Protein AF-A0A2I1GTI7-F1 (afdb_monomer_lite)

Organism: NCBI:txid588596

Secondary structure (DSSP, 8-state):
-PPPEEEEETTT--EEEEGGG--STTPBEEEEPPPPTT-TTGGGG-EEEETTEEEETTT-PEEEEGGG--STTEEEEEEPPPSSP-GGG-EEEETTTTEEEETTEEEEEEEEGGG--STTPBEEEEE--S-GGG-EEEEEP---S-HHHHHHHHHHHHHHHTTHHHHHHHHHHTTS-SSS--EEEEES-TTS-EEEEE-HHHHHHH-HHHHHHHHH--EETTS-HHHHHHHHHHHHH-----TTS-HHHHHHHHHHHHHTT-HHHHHHHHHHHHHH-HHHHHHTHHHHHHHHTTSTT-HHHHHHHHHHHHH-THHHHTSTTGGGS-HHHHHHHHH-TT--S-HHHHHHHHHHHHHHT-TTS-SSGGG--HHHHHHHHHHHHHHHTT--GGGS-HHHIIIIIGGGTTTS-HHHHHHHHHHHH-TT---TT-PPPSS-TTTTTTS---SS--HHHHHHHHHHHTT--TTS---SEEEEEEEEEHHHH-S-HHHHHHHHTT--SEEEEEEETTSS-EEEEEE-SPP--SS-EEP-SS-EEEEEE-TTSS-EEEEEEBSSGGGSEE--TT-SSEETTTTEEEEEE-TTT--EEEEE--SSBSS-SSSS-EEE-EEEEEEEEEEEE-

Foldseek 3Di:
DFWKWFWAQQLQRWGWFQPPLDLDAFGFIWTAHQDDLPPPSNQRRIWTDDPFFIAGRSNRFTWFFPVLPQAAFTTIGTHHQDDPPRQRGGWDQDPVLQWIARPNDRQWTWFQPPSDNDTRRGTGIHGDDSDSRRHIDIGTRDDDDDVVVVVVVVVVVCVVCVCLQVQLVVLLVVQPDPPDFPDWAWEEDPPQIDIGTHHLVLLCVQFVLSVVCRVPDRYHHLAGPVLVVQVRSCSRRVDHDCPPPDVVSLLSNLLVCVSRPNLVSNVVSLVCCVVPVVVVCLLAVQVLCCSQVVDVSNVSSPVVSVCCLQPPLLSLLVHPPSLPHDPVSLQSSLQHLLHPDFLLVNLVSLLSSLCSVPVVADPDLVPDDLVSLVSSLVSCVSVVVSRQLLRDALVSCVPRVVSSLSSDDVVVSVVSVCSNVDPPDPDPSRDQTSPHPVNQCVQDVDPQDTPLVVLVVQCLLVVHDPPDDDPWDKRWAWFDKCVVQNLFLQSQCVGQAQAAQKKKWFAFPPFNKIKIKTGRDGAAQPQAADFDQSIWIKMFHPPDVPTDIDIWGFPQRRQQFGRHSQFHGDGGPFQWTGQGADPVVRDTWIFHDDDRIHDRRDPDGTTGDTPMMIMIHMDIDD

Radius of gyration: 33.92 Å; chains: 1; bounding box: 65×84×85 Å

Sequence (622 aa):
MVNYYWIIAEHSGKVVEVEGGSFHHSAKIIQYNKKSEDDPGVGTQLWYFDGKFIVNKRSGLVLDVYEGQIQNGARIIQFPTHAVPAVNQEWDYDYENSTINLRSDRSFVLEVKDASKDDFAPIILQKKNDGQNQRFTLQKWNVTSNSENASKLVTNMMDNIKFLPRLSQNLLEILGDDEYHDVTIEVGNDPNVKIFRAHMVILNYRSPCLREILSANKKLPNILPEIFEIILRYIYGGRLSLKECDTSDIIKLLVAANELKLQELIAYIQSFLIENEANWLEQNFNLIYRTSFKDDSFLSLQKFCNDLISNEPDKIFKSSNFTSVPEKLLISVIQEDNLQMSEIQIWEHVLKWGLAQNPELPSDVTNFSKDDFITLKNTLQYCMAFIRFHNLTSKEFLDKVFPYKKALPKELYVELLREFLDNNTKTSSKSKPRISEKINSKVIDSKIITFQHIETISKWIKELKITDELTTLFEFKLLFRGSRDGFYPDKFHQICDNQSHTVAIVKVAGSNEILGGYNPVIWKSDNSYSFCRNSFIFSFNNINRNESSTLSRVTDKVYAIDNRYYYGPSFGNGDLIICGLDLHTLSHYCRSSKNSYEKPIRETEGVFSIEECEVFRVILKY

pLDDT: mean 87.75, std 13.25, range [33.94, 98.44]

InterPro domains:
  IPR000210 BTB/POZ domain [PF00651] (178-276)
  IPR000210 BTB/POZ domain [PS50097] (181-244)
  IPR000210 BTB/POZ domain [SM00225] (181-277)
  IPR000772 Ricin B, lectin domain [PF00652] (7-136)
  IPR000772 Ricin B, lectin domain [SM00458] (3-139)
  IPR006571 TLDc domain [PF07534] (445-618)
  IPR006571 TLDc domain [PS51886] (447-619)
  IPR011333 SKP1/BTB/POZ domain superfamily [G3DSA:3.30.710.10] (152-277)
  IPR011333 SKP1/BTB/POZ domain superfamily [SSF54695] (164-275)
  IPR011705 BTB/Kelch-associated [PF07707] (300-357)
  IPR035992 Ricin B-like lectins [SSF50370] (4-139)

Structure (mmCIF, N/CA/C/O backbone):
data_AF-A0A2I1GTI7-F1
#
_entry.id   AF-A0A2I1GTI7-F1
#
loop_
_atom_site.group_PDB
_atom_site.id
_atom_site.type_symbol
_atom_site.label_atom_id
_atom_site.label_alt_id
_atom_site.label_comp_id
_atom_site.label_asym_id
_atom_site.label_entity_id
_atom_site.label_seq_id
_atom_site.pdbx_PDB_ins_code
_atom_site.Cartn_x
_atom_site.Cartn_y
_atom_site.Cartn_z
_atom_site.occupancy
_atom_site.B_iso_or_equiv
_atom_site.auth_seq_id
_atom_site.auth_comp_id
_atom_site.auth_asym_id
_atom_site.auth_atom_id
_atom_site.pdbx_PDB_model_num
ATOM 1 N N . MET A 1 1 ? 12.386 -8.436 -11.413 1.00 52.41 1 MET A N 1
ATOM 2 C CA . MET A 1 1 ? 11.604 -9.568 -11.963 1.00 52.41 1 MET A CA 1
ATOM 3 C C . MET A 1 1 ? 12.257 -10.872 -11.542 1.00 52.41 1 MET A C 1
ATOM 5 O O . MET A 1 1 ? 13.462 -11.003 -11.716 1.00 52.41 1 MET A O 1
ATOM 9 N N . VAL A 1 2 ? 11.482 -11.801 -10.981 1.00 75.38 2 VAL A N 1
ATOM 10 C CA . VAL A 1 2 ? 11.944 -13.155 -10.632 1.00 75.38 2 VAL A CA 1
ATOM 11 C C . VAL A 1 2 ? 11.906 -14.024 -11.892 1.00 75.38 2 VAL A C 1
ATOM 13 O O . VAL A 1 2 ? 10.885 -14.063 -12.576 1.00 75.38 2 VAL A O 1
ATOM 16 N N . ASN A 1 3 ? 13.016 -14.689 -12.221 1.00 86.19 3 ASN A N 1
ATOM 17 C CA . ASN A 1 3 ? 13.080 -15.629 -13.343 1.00 86.19 3 ASN A CA 1
ATOM 18 C C . ASN A 1 3 ? 12.686 -17.030 -12.860 1.00 86.19 3 ASN A C 1
ATOM 20 O O . ASN A 1 3 ? 13.264 -17.522 -11.892 1.00 86.19 3 ASN A O 1
ATOM 24 N N . TYR A 1 4 ? 11.747 -17.672 -13.555 1.00 91.69 4 TYR A N 1
ATOM 25 C CA . TYR A 1 4 ? 11.331 -19.048 -13.281 1.00 91.69 4 TYR A CA 1
ATOM 26 C C . TYR A 1 4 ? 11.972 -20.019 -14.268 1.00 91.69 4 TYR A C 1
ATOM 28 O O . TYR A 1 4 ? 12.177 -19.679 -15.434 1.00 91.69 4 TYR A O 1
ATOM 36 N N . TYR A 1 5 ? 12.240 -21.235 -13.808 1.00 95.38 5 TYR A N 1
ATOM 37 C CA . TYR A 1 5 ? 12.891 -22.283 -14.578 1.00 95.38 5 TYR A CA 1
ATOM 38 C C . TYR A 1 5 ? 12.159 -23.610 -14.414 1.00 95.38 5 TYR A C 1
ATOM 40 O O . TYR A 1 5 ? 11.687 -23.938 -13.325 1.00 95.38 5 TYR A O 1
ATOM 48 N N . TRP A 1 6 ? 12.133 -24.405 -15.478 1.00 97.62 6 TRP A N 1
ATOM 49 C CA . TRP A 1 6 ? 12.033 -25.849 -15.331 1.00 97.62 6 TRP A CA 1
ATOM 50 C C . TRP A 1 6 ? 13.415 -26.405 -15.004 1.00 97.62 6 TRP A C 1
ATOM 52 O O . TRP A 1 6 ? 14.391 -26.086 -15.686 1.00 97.62 6 TRP A O 1
ATOM 62 N N . ILE A 1 7 ? 13.479 -27.249 -13.980 1.00 97.88 7 ILE A N 1
ATOM 63 C CA . ILE A 1 7 ? 14.667 -28.034 -13.641 1.00 97.88 7 ILE A CA 1
ATOM 64 C C . ILE A 1 7 ? 14.501 -29.385 -14.340 1.00 97.88 7 ILE A C 1
ATOM 66 O O . ILE A 1 7 ? 13.630 -30.161 -13.951 1.00 97.88 7 ILE A O 1
ATOM 70 N N . ILE A 1 8 ? 15.264 -29.633 -15.404 1.00 97.81 8 ILE A N 1
ATOM 71 C CA . ILE A 1 8 ? 15.097 -30.783 -16.306 1.00 97.81 8 ILE A CA 1
ATOM 72 C C . ILE A 1 8 ? 16.168 -31.824 -16.006 1.00 97.81 8 ILE A C 1
ATOM 74 O O . ILE A 1 8 ? 17.340 -31.530 -16.192 1.00 97.81 8 ILE A O 1
ATOM 78 N N . ALA A 1 9 ? 15.790 -33.038 -15.614 1.00 97.25 9 ALA A N 1
ATOM 79 C CA . ALA A 1 9 ? 16.731 -34.147 -15.482 1.00 97.25 9 ALA A CA 1
ATOM 80 C C . ALA A 1 9 ? 17.248 -34.570 -16.869 1.00 97.25 9 ALA A C 1
ATOM 82 O O . ALA A 1 9 ? 16.459 -34.935 -17.743 1.00 97.25 9 ALA A O 1
ATOM 83 N N . GLU A 1 10 ? 18.563 -34.522 -17.090 1.00 94.56 10 GLU A N 1
ATOM 84 C CA . GLU A 1 10 ? 19.158 -34.715 -18.423 1.00 94.56 10 GLU A CA 1
ATOM 85 C C . GLU A 1 10 ? 18.921 -36.124 -18.985 1.0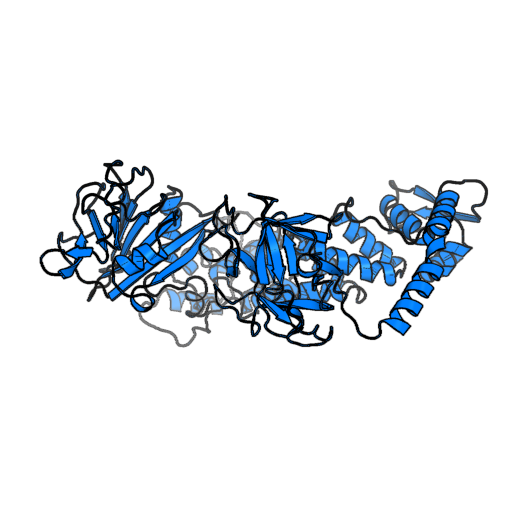0 94.56 10 GLU A C 1
ATOM 87 O O . GLU A 1 10 ? 18.703 -36.285 -20.186 1.00 94.56 10 GLU A O 1
ATOM 92 N N . HIS A 1 11 ? 18.922 -37.155 -18.132 1.00 94.69 11 HIS A N 1
ATOM 93 C CA . HIS A 1 11 ? 18.783 -38.552 -18.567 1.00 94.69 11 HIS A CA 1
ATOM 94 C C . HIS A 1 11 ? 17.360 -38.918 -19.018 1.00 94.69 11 HIS A C 1
ATOM 96 O O . HIS A 1 11 ? 17.189 -39.826 -19.841 1.00 94.69 11 HIS A O 1
ATOM 102 N N . SER A 1 12 ? 16.338 -38.261 -18.458 1.00 96.06 12 SER A N 1
ATOM 103 C CA . SER A 1 12 ? 14.922 -38.545 -18.726 1.00 96.06 12 SER A CA 1
ATOM 104 C C . SER A 1 12 ? 14.232 -37.465 -19.560 1.00 96.06 12 SER A C 1
ATOM 106 O O . SER A 1 12 ? 13.204 -37.750 -20.171 1.00 96.06 12 SER A O 1
ATOM 108 N N . GLY A 1 13 ? 14.766 -36.239 -19.589 1.00 94.38 13 GLY A N 1
ATOM 109 C CA . GLY A 1 13 ? 14.118 -35.066 -20.184 1.00 94.38 13 GLY A CA 1
ATOM 110 C C . GLY A 1 13 ? 12.895 -34.566 -19.402 1.00 94.38 13 GLY A C 1
ATOM 111 O O . GLY A 1 13 ? 12.193 -33.666 -19.865 1.00 94.38 13 GLY A O 1
ATOM 112 N N . LYS A 1 14 ? 12.618 -35.146 -18.227 1.00 97.81 14 LYS A N 1
ATOM 113 C CA . LYS A 1 14 ? 11.484 -34.798 -17.362 1.00 97.81 14 LYS A CA 1
ATOM 114 C C . LYS A 1 14 ? 11.855 -33.695 -16.386 1.00 97.81 14 LYS A C 1
ATOM 116 O O . LYS A 1 14 ? 13.030 -33.451 -16.126 1.00 97.81 14 LYS A O 1
ATOM 121 N N . VAL A 1 15 ? 10.847 -33.022 -15.843 1.00 98.12 15 VAL A N 1
ATOM 122 C CA . VAL A 1 15 ? 11.038 -31.855 -14.976 1.00 98.12 15 VAL A CA 1
ATOM 123 C C . VAL A 1 15 ? 10.729 -32.166 -13.524 1.00 98.12 15 VAL A C 1
ATOM 125 O O . VAL A 1 15 ? 9.862 -32.986 -13.228 1.00 98.12 15 VAL A O 1
ATOM 128 N N . VAL A 1 16 ? 11.421 -31.478 -12.621 1.00 98.31 16 VAL A N 1
ATOM 129 C CA . VAL A 1 16 ? 11.151 -31.525 -11.183 1.00 98.31 16 VAL A CA 1
ATOM 130 C C . VAL A 1 16 ? 9.792 -30.886 -10.886 1.00 98.31 16 VAL A C 1
ATOM 132 O O . VAL A 1 16 ? 9.526 -29.747 -11.274 1.00 98.31 16 VAL A O 1
ATOM 135 N N . GLU A 1 17 ? 8.941 -31.606 -10.163 1.00 98.12 17 GLU A N 1
ATOM 136 C CA . GLU A 1 17 ? 7.569 -31.227 -9.838 1.00 98.12 17 GLU A CA 1
ATOM 137 C C . GLU A 1 17 ? 7.233 -31.510 -8.366 1.00 98.12 17 GLU A C 1
ATOM 139 O O . GLU A 1 17 ? 7.673 -32.501 -7.783 1.00 98.12 17 GLU A O 1
ATOM 144 N N . VAL A 1 18 ? 6.391 -30.655 -7.779 1.00 97.56 18 VAL A N 1
ATOM 145 C CA . VAL A 1 18 ? 5.674 -30.956 -6.531 1.00 97.56 18 VAL A CA 1
ATOM 146 C C . VAL A 1 18 ? 4.530 -31.933 -6.817 1.00 97.56 18 VAL A C 1
ATOM 148 O O . VAL A 1 18 ? 3.588 -31.585 -7.534 1.00 97.56 18 VAL A O 1
ATOM 151 N N . GLU A 1 19 ? 4.578 -33.131 -6.228 1.00 94.44 19 GLU A N 1
ATOM 152 C CA . GLU A 1 19 ? 3.590 -34.199 -6.438 1.00 94.44 19 GLU A CA 1
ATOM 153 C C . GLU A 1 19 ? 2.147 -33.688 -6.244 1.00 94.44 19 GLU A C 1
ATOM 155 O O . GLU A 1 19 ? 1.785 -33.128 -5.204 1.00 94.44 19 GLU A O 1
ATOM 160 N N . GLY A 1 20 ? 1.324 -33.843 -7.288 1.00 84.94 20 GLY A N 1
ATOM 161 C CA . GLY A 1 20 ? -0.085 -33.434 -7.293 1.00 84.94 20 GLY A CA 1
ATOM 162 C C . GLY A 1 20 ? -0.328 -31.921 -7.201 1.00 84.94 20 GLY A C 1
ATOM 163 O O . GLY A 1 20 ? -1.467 -31.505 -6.997 1.00 84.94 20 GLY A O 1
ATOM 164 N N . GLY A 1 21 ? 0.711 -31.086 -7.311 1.00 82.88 21 GLY A N 1
ATOM 165 C CA . GLY A 1 21 ? 0.604 -29.640 -7.104 1.00 82.88 21 GLY A CA 1
ATOM 166 C C . GLY A 1 21 ? 0.132 -29.248 -5.704 1.00 82.88 21 GLY A C 1
ATOM 167 O O . GLY A 1 21 ? -0.546 -28.230 -5.545 1.00 82.88 21 GLY A O 1
ATOM 168 N N . SER A 1 22 ? 0.449 -30.084 -4.716 1.00 86.62 22 SER A N 1
ATOM 169 C CA . SER A 1 22 ? 0.035 -29.930 -3.326 1.00 86.62 22 SER A CA 1
ATOM 170 C C . SER A 1 22 ? 0.581 -28.649 -2.686 1.00 86.62 22 SER A C 1
ATOM 172 O O . SER A 1 22 ? 1.694 -28.220 -2.978 1.00 86.62 22 SER A O 1
ATOM 174 N N . PHE A 1 23 ? -0.182 -28.069 -1.758 1.00 86.44 23 PHE A N 1
ATOM 175 C CA . PHE A 1 23 ? 0.287 -27.014 -0.848 1.00 86.44 23 PHE A CA 1
ATOM 176 C C . PHE A 1 23 ? 0.697 -27.572 0.524 1.00 86.44 23 PHE A C 1
ATOM 178 O O . PHE A 1 23 ? 1.131 -26.817 1.391 1.00 86.44 23 PHE A O 1
ATOM 185 N N . HIS A 1 24 ? 0.560 -28.887 0.745 1.00 89.25 24 HIS A N 1
ATOM 186 C CA . HIS A 1 24 ? 0.960 -29.500 2.006 1.00 89.25 24 HIS A CA 1
ATOM 187 C C . HIS A 1 24 ? 2.466 -29.378 2.218 1.00 89.25 24 HIS A C 1
ATOM 189 O O . HIS A 1 24 ? 3.272 -29.669 1.323 1.00 89.25 24 HIS A O 1
ATOM 195 N N . HIS A 1 25 ? 2.824 -29.026 3.451 1.00 88.94 25 HIS A N 1
ATOM 196 C CA . HIS A 1 25 ? 4.171 -29.224 3.959 1.00 88.94 25 HIS A CA 1
ATOM 197 C C . HIS A 1 25 ? 4.496 -30.717 3.854 1.00 88.94 25 HIS A C 1
ATOM 199 O O . HIS A 1 25 ? 3.641 -31.563 4.128 1.00 88.94 25 HIS A O 1
ATOM 205 N N . SER A 1 26 ? 5.706 -31.039 3.417 1.00 92.25 26 SER A N 1
ATOM 206 C CA . SER A 1 26 ? 6.159 -32.415 3.200 1.00 92.25 26 SER A CA 1
ATOM 207 C C . SER A 1 26 ? 5.586 -33.124 1.968 1.00 92.25 26 SER A C 1
ATOM 209 O O . SER A 1 26 ? 5.731 -34.345 1.845 1.00 92.25 26 SER A O 1
ATOM 211 N N . ALA A 1 27 ? 4.978 -32.393 1.023 1.00 95.31 27 ALA A N 1
ATOM 212 C CA . ALA A 1 27 ? 4.669 -32.967 -0.287 1.00 95.31 27 ALA A CA 1
ATOM 213 C C . ALA A 1 27 ? 5.963 -33.393 -0.998 1.00 95.31 27 ALA A C 1
ATOM 215 O O . ALA A 1 27 ? 6.981 -32.701 -0.922 1.00 95.31 27 ALA A O 1
ATOM 216 N N . LYS A 1 28 ? 5.922 -34.551 -1.664 1.00 97.00 28 LYS A N 1
ATOM 217 C CA . LYS A 1 28 ? 7.097 -35.141 -2.310 1.00 97.00 28 LYS A CA 1
ATOM 218 C C . LYS A 1 28 ? 7.494 -34.350 -3.544 1.00 97.00 28 LYS A C 1
ATOM 220 O O . LYS A 1 28 ? 6.638 -33.848 -4.274 1.00 97.00 28 LYS A O 1
ATOM 225 N N . ILE A 1 29 ? 8.794 -34.330 -3.801 1.00 98.38 29 ILE A N 1
ATOM 226 C CA . ILE A 1 29 ? 9.348 -33.833 -5.051 1.00 98.38 29 ILE A CA 1
ATOM 227 C C . ILE A 1 29 ? 9.654 -35.023 -5.955 1.00 98.38 29 ILE A C 1
ATOM 229 O O . ILE A 1 29 ? 10.302 -35.990 -5.551 1.00 98.38 29 ILE A O 1
ATOM 233 N N . ILE A 1 30 ? 9.137 -34.966 -7.174 1.00 98.38 30 ILE A N 1
ATOM 234 C CA . ILE A 1 30 ? 9.197 -36.039 -8.168 1.00 98.38 30 ILE A CA 1
ATOM 235 C C . ILE A 1 30 ? 9.697 -35.482 -9.498 1.00 98.38 30 ILE A C 1
ATOM 237 O O . ILE A 1 30 ? 9.679 -34.270 -9.706 1.00 98.38 30 ILE A O 1
ATOM 241 N N . GLN A 1 31 ? 10.096 -36.351 -10.423 1.00 97.94 31 GLN A N 1
ATOM 242 C CA . GLN A 1 31 ? 10.118 -35.979 -11.835 1.00 97.94 31 GLN A CA 1
ATOM 243 C C . GLN A 1 31 ? 8.755 -36.259 -12.479 1.00 97.94 31 GLN A C 1
ATOM 245 O O . GLN A 1 31 ? 8.071 -37.234 -12.144 1.00 97.94 31 GLN A O 1
ATOM 250 N N . TYR A 1 32 ? 8.387 -35.435 -13.450 1.00 97.31 32 TYR A N 1
ATOM 251 C CA . TYR A 1 32 ? 7.176 -35.617 -14.234 1.00 97.31 32 TYR A CA 1
ATOM 252 C C . TYR A 1 32 ? 7.356 -35.089 -15.657 1.00 97.31 32 TYR A C 1
ATOM 254 O O . TYR A 1 32 ? 8.216 -34.245 -15.923 1.00 97.31 32 TYR A O 1
ATOM 262 N N . ASN A 1 33 ? 6.538 -35.578 -16.586 1.00 95.88 33 ASN A N 1
ATOM 263 C CA . ASN A 1 33 ? 6.464 -35.034 -17.935 1.00 95.88 33 ASN A CA 1
ATOM 264 C C . ASN A 1 33 ? 6.242 -33.515 -17.915 1.00 95.88 33 ASN A C 1
ATOM 266 O O . ASN A 1 33 ? 5.378 -32.996 -17.204 1.00 95.88 33 ASN A O 1
ATOM 270 N N . LYS A 1 34 ? 7.030 -32.790 -18.712 1.00 95.56 34 LYS A N 1
ATOM 271 C CA . LYS A 1 34 ? 6.946 -31.332 -18.797 1.00 95.56 34 LYS A CA 1
ATOM 272 C C . LYS A 1 34 ? 5.564 -30.9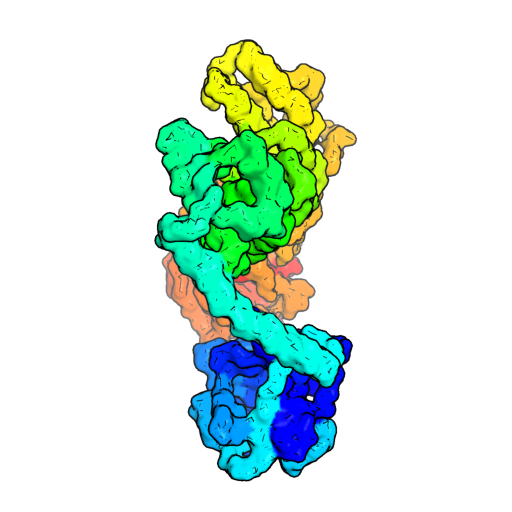11 -19.310 1.00 95.56 34 LYS A C 1
ATOM 274 O O . LYS A 1 34 ? 5.159 -31.306 -20.401 1.00 95.56 34 LYS A O 1
ATOM 279 N N . LYS A 1 35 ? 4.858 -30.095 -18.528 1.00 90.62 35 LYS A N 1
ATOM 280 C CA . LYS A 1 35 ? 3.577 -29.489 -18.899 1.00 90.62 35 LYS A CA 1
ATOM 281 C C . LYS A 1 35 ? 3.776 -28.400 -19.948 1.00 90.62 35 LYS A C 1
ATOM 283 O O . LYS A 1 35 ? 4.840 -27.781 -20.030 1.00 90.62 35 LYS A O 1
ATOM 288 N N . SER A 1 36 ? 2.718 -28.150 -20.719 1.00 83.75 36 SER A N 1
ATOM 289 C CA . SER A 1 36 ? 2.653 -26.991 -21.613 1.00 83.75 36 SER A CA 1
ATOM 290 C C . SER A 1 36 ? 2.849 -25.693 -20.824 1.00 83.75 36 SER A C 1
ATOM 292 O O . SER A 1 36 ? 2.473 -25.605 -19.656 1.00 83.75 36 SER A O 1
ATOM 294 N N . GLU A 1 37 ? 3.407 -24.671 -21.469 1.00 79.44 37 GLU A N 1
ATOM 295 C CA . GLU A 1 37 ? 3.546 -23.329 -20.887 1.00 79.44 37 GLU A CA 1
ATOM 296 C C . GLU A 1 37 ? 2.209 -22.720 -20.468 1.00 79.44 37 GLU A C 1
ATOM 298 O O . GLU A 1 37 ? 2.158 -22.003 -19.468 1.00 79.44 37 GLU A O 1
ATOM 303 N N . ASP A 1 38 ? 1.151 -23.056 -21.204 1.00 76.00 38 ASP A N 1
ATOM 304 C CA . ASP A 1 38 ? -0.214 -22.581 -20.986 1.00 76.00 38 ASP A CA 1
ATOM 305 C C . ASP A 1 38 ? -1.010 -23.480 -20.021 1.00 76.00 38 ASP A C 1
ATOM 307 O O . ASP A 1 38 ? -2.191 -23.238 -19.769 1.00 76.00 38 ASP A O 1
ATOM 311 N N . ASP A 1 39 ? -0.397 -24.543 -19.486 1.00 81.25 39 ASP A N 1
ATOM 312 C CA . ASP A 1 39 ? -1.073 -25.436 -18.549 1.00 81.25 39 ASP A CA 1
ATOM 313 C C . ASP A 1 39 ? -1.385 -24.681 -17.240 1.00 81.25 39 ASP A C 1
ATOM 315 O O . ASP A 1 39 ? -0.478 -24.107 -16.626 1.00 81.25 39 ASP A O 1
ATOM 319 N N . PRO A 1 40 ? -2.638 -24.689 -16.748 1.00 76.25 40 PRO A N 1
ATOM 320 C CA . PRO A 1 40 ? -3.003 -23.987 -15.514 1.00 76.25 40 PRO A CA 1
ATOM 321 C C . PRO A 1 40 ? -2.235 -24.505 -14.284 1.00 76.25 40 PRO A C 1
ATOM 323 O O . PRO A 1 40 ? -2.085 -23.801 -13.284 1.00 76.25 40 PRO A O 1
ATOM 326 N N . GLY A 1 41 ? -1.722 -25.733 -14.347 1.00 83.75 41 GLY A N 1
ATOM 327 C CA . GLY A 1 41 ? -0.854 -26.360 -13.365 1.00 83.75 41 GLY A CA 1
ATOM 328 C C . GLY A 1 41 ? 0.644 -26.206 -13.637 1.00 83.75 41 GLY A C 1
ATOM 329 O O . GLY A 1 41 ? 1.419 -26.743 -12.848 1.00 83.75 41 GLY A O 1
ATOM 330 N N . VAL A 1 42 ? 1.094 -25.480 -14.672 1.00 91.44 42 VAL A N 1
ATOM 331 C CA . VAL A 1 42 ? 2.530 -25.334 -15.012 1.00 91.44 42 VAL A CA 1
ATOM 332 C C . VAL A 1 42 ? 3.363 -24.836 -13.828 1.00 91.44 42 VAL A C 1
ATOM 334 O O . VAL A 1 42 ? 4.506 -25.244 -13.647 1.00 91.44 42 VAL A O 1
ATOM 337 N N . GLY A 1 43 ? 2.767 -24.022 -12.949 1.00 91.19 43 GLY A N 1
ATOM 338 C CA . GLY A 1 43 ? 3.410 -23.522 -11.734 1.00 91.19 43 GLY A CA 1
ATOM 339 C C . GLY A 1 43 ? 3.931 -24.612 -10.786 1.00 91.19 43 GLY A C 1
ATOM 340 O O . GLY A 1 43 ? 4.828 -24.320 -10.003 1.00 91.19 43 GLY A O 1
ATOM 341 N N . THR A 1 44 ? 3.428 -25.854 -10.857 1.00 95.44 44 THR A N 1
ATOM 342 C CA . THR A 1 44 ? 3.933 -26.975 -10.033 1.00 95.44 44 THR A CA 1
ATOM 343 C C . THR A 1 44 ? 5.334 -27.429 -10.438 1.00 95.44 44 THR A C 1
ATOM 345 O O . THR A 1 44 ? 6.024 -28.039 -9.624 1.00 95.44 44 THR A O 1
ATOM 348 N N . GLN A 1 45 ? 5.754 -27.111 -11.666 1.00 97.62 45 GLN A N 1
ATOM 349 C CA . GLN A 1 45 ? 7.026 -27.516 -12.276 1.00 97.62 45 GLN A CA 1
ATOM 350 C C . GLN A 1 45 ? 8.026 -26.360 -12.412 1.00 97.62 45 GLN A C 1
ATOM 352 O O . GLN A 1 45 ? 9.105 -26.530 -12.980 1.00 97.62 45 GLN A O 1
ATOM 357 N N . LEU A 1 46 ? 7.644 -25.168 -11.949 1.00 96.88 46 LEU A N 1
ATOM 358 C CA . LEU A 1 46 ? 8.426 -23.951 -12.098 1.00 96.88 46 LEU A CA 1
ATOM 359 C C . LEU A 1 46 ? 9.076 -23.571 -10.777 1.00 96.88 46 LEU A C 1
ATOM 361 O O . LEU A 1 46 ? 8.407 -23.460 -9.750 1.00 96.88 46 LEU A O 1
ATOM 365 N N . TRP A 1 47 ? 10.376 -23.314 -10.839 1.00 97.44 47 TRP A N 1
ATOM 366 C CA . TRP A 1 47 ? 11.223 -23.048 -9.685 1.00 97.44 47 TRP A CA 1
ATOM 367 C C . TRP A 1 47 ? 12.015 -21.763 -9.891 1.00 97.44 47 TRP A C 1
ATOM 369 O O . TRP A 1 47 ? 12.368 -21.423 -11.021 1.00 97.44 47 TRP A O 1
ATOM 379 N N . TYR A 1 48 ? 12.311 -21.044 -8.817 1.00 95.19 48 TYR A N 1
ATOM 380 C CA . TYR A 1 48 ? 13.257 -19.932 -8.845 1.00 95.19 48 TYR A CA 1
ATOM 381 C C . TYR A 1 48 ? 14.267 -20.058 -7.709 1.00 95.19 48 TYR A C 1
ATOM 383 O O . TYR A 1 48 ? 14.005 -20.687 -6.686 1.00 95.19 48 TYR A O 1
ATOM 391 N N . PHE A 1 49 ? 15.441 -19.472 -7.917 1.00 91.44 49 PHE A N 1
ATOM 392 C CA . PHE A 1 49 ? 16.530 -19.484 -6.949 1.00 91.44 49 PHE A CA 1
ATOM 393 C C . PHE A 1 49 ? 16.507 -18.164 -6.176 1.00 91.44 49 PHE A C 1
ATOM 395 O O . PHE A 1 49 ? 16.685 -17.101 -6.771 1.00 91.44 49 PHE A O 1
ATOM 402 N N . ASP A 1 50 ? 16.282 -18.237 -4.867 1.00 83.88 50 ASP A N 1
ATOM 403 C CA . ASP A 1 50 ? 16.251 -17.091 -3.954 1.00 83.88 50 ASP A CA 1
ATOM 404 C C . ASP A 1 50 ? 17.485 -17.103 -3.049 1.00 83.88 50 ASP A C 1
ATOM 406 O O . ASP A 1 50 ? 17.452 -17.545 -1.896 1.00 83.88 50 ASP A O 1
ATOM 410 N N . GLY A 1 51 ? 18.625 -16.718 -3.627 1.00 84.00 51 GLY A N 1
ATOM 411 C CA . GLY A 1 51 ? 19.934 -16.707 -2.971 1.00 84.00 51 GLY A CA 1
ATOM 412 C C . GLY A 1 51 ? 20.456 -18.101 -2.603 1.00 84.00 51 GLY A C 1
ATOM 413 O O . GLY A 1 51 ? 21.407 -18.594 -3.206 1.00 84.00 51 GLY A O 1
ATOM 414 N N . LYS A 1 52 ? 19.871 -18.719 -1.577 1.00 86.06 52 LYS A N 1
ATOM 415 C CA . LYS A 1 52 ? 20.228 -20.050 -1.064 1.00 86.06 52 LYS A CA 1
ATOM 416 C C . LYS A 1 52 ? 19.102 -21.071 -1.132 1.00 86.06 52 LYS A C 1
ATOM 418 O O . LYS A 1 52 ? 19.363 -22.250 -0.948 1.00 86.06 52 LYS A O 1
ATOM 423 N N . PHE A 1 53 ? 17.879 -20.636 -1.408 1.00 94.94 53 PHE A N 1
ATOM 424 C CA . PHE A 1 53 ? 16.718 -21.513 -1.476 1.00 94.94 53 PHE A CA 1
ATOM 425 C C . PHE A 1 53 ? 16.297 -21.760 -2.925 1.00 94.94 53 PHE A C 1
ATOM 427 O O . PHE A 1 53 ? 16.426 -20.880 -3.777 1.00 94.94 53 PHE A O 1
ATOM 434 N N . ILE A 1 54 ? 15.748 -22.944 -3.194 1.00 97.44 54 ILE A N 1
ATOM 435 C CA . ILE A 1 54 ? 15.062 -23.261 -4.453 1.00 97.44 54 ILE A CA 1
ATOM 436 C C . ILE A 1 54 ? 13.571 -23.295 -4.142 1.00 97.44 54 ILE A C 1
ATOM 438 O O . ILE A 1 54 ? 13.117 -24.164 -3.400 1.00 97.44 54 ILE A O 1
ATOM 442 N N . VAL A 1 55 ? 12.827 -22.327 -4.672 1.00 97.19 55 VAL A N 1
ATOM 443 C CA . VAL A 1 55 ? 11.440 -22.043 -4.292 1.00 97.19 55 VAL A CA 1
ATOM 444 C C . VAL A 1 55 ? 10.496 -22.430 -5.426 1.00 97.19 55 VAL A C 1
ATOM 446 O O . VAL A 1 55 ? 10.732 -22.087 -6.588 1.00 97.19 55 VAL A O 1
ATOM 449 N N . ASN A 1 56 ? 9.405 -23.124 -5.107 1.00 97.38 56 ASN A N 1
ATOM 450 C CA . ASN A 1 56 ? 8.374 -23.457 -6.085 1.00 97.38 56 ASN A CA 1
ATOM 451 C C . ASN A 1 56 ? 7.478 -22.245 -6.386 1.00 97.38 56 ASN A C 1
ATOM 453 O O . ASN A 1 56 ? 6.989 -21.580 -5.475 1.00 97.38 56 ASN A O 1
ATOM 457 N N . LYS A 1 57 ? 7.182 -21.995 -7.666 1.00 94.06 57 LYS A N 1
ATOM 458 C CA . LYS A 1 57 ? 6.330 -20.880 -8.105 1.00 94.06 57 LYS A CA 1
ATOM 459 C C . LYS A 1 57 ? 4.902 -20.963 -7.567 1.00 94.06 57 LYS A C 1
ATOM 461 O O . LYS A 1 57 ? 4.315 -19.931 -7.257 1.00 94.06 57 LYS A O 1
ATOM 466 N N . ARG A 1 58 ? 4.307 -22.160 -7.538 1.00 91.81 58 ARG A N 1
ATOM 467 C CA . ARG A 1 58 ? 2.899 -22.330 -7.155 1.00 91.81 58 ARG A CA 1
ATOM 468 C C . ARG A 1 58 ? 2.715 -22.267 -5.647 1.00 91.81 58 ARG A C 1
ATOM 470 O O . ARG A 1 58 ? 1.803 -21.581 -5.201 1.00 91.81 58 ARG A O 1
ATOM 477 N N . SER A 1 59 ? 3.520 -23.006 -4.885 1.00 92.12 59 SER A N 1
ATOM 478 C CA . SER A 1 59 ? 3.343 -23.114 -3.431 1.00 92.12 59 SER A CA 1
ATOM 479 C C . SER A 1 59 ? 4.105 -22.053 -2.636 1.00 92.12 59 SER A C 1
ATOM 481 O O . SER A 1 59 ? 3.729 -21.782 -1.500 1.00 92.12 59 SER A O 1
ATOM 483 N N . GLY A 1 60 ? 5.167 -21.463 -3.197 1.00 94.06 60 GLY A N 1
ATOM 484 C CA . GLY A 1 60 ? 6.067 -20.560 -2.472 1.00 94.06 60 GLY A CA 1
ATOM 485 C C . GLY A 1 60 ? 6.945 -21.260 -1.423 1.00 94.06 60 GLY A C 1
ATOM 486 O O . GLY A 1 60 ? 7.660 -20.589 -0.685 1.00 94.06 60 GLY A O 1
ATOM 487 N N . LEU A 1 61 ? 6.893 -22.595 -1.339 1.00 96.88 61 LEU A N 1
ATOM 488 C CA . LEU A 1 61 ? 7.686 -23.412 -0.417 1.00 96.88 61 LEU A CA 1
ATOM 489 C C . LEU A 1 61 ? 9.045 -23.776 -1.030 1.00 96.88 61 LEU A C 1
ATOM 491 O O . LEU A 1 61 ? 9.210 -23.754 -2.254 1.00 96.88 61 LEU A O 1
ATOM 495 N N . VAL A 1 62 ? 10.013 -24.127 -0.180 1.00 97.44 62 VAL A N 1
ATOM 496 C CA . VAL A 1 62 ? 11.395 -24.422 -0.591 1.00 97.44 62 VAL A CA 1
ATOM 497 C C . VAL A 1 62 ? 11.675 -25.916 -0.653 1.00 97.44 62 VAL A C 1
ATOM 499 O O . VAL A 1 62 ? 11.041 -26.689 0.065 1.00 97.44 62 VAL A O 1
ATOM 502 N N . LEU A 1 63 ? 12.634 -26.320 -1.492 1.00 97.75 63 LEU A N 1
ATOM 503 C CA . LEU A 1 63 ? 13.193 -27.673 -1.461 1.00 97.75 63 LEU A CA 1
ATOM 504 C C . LEU A 1 63 ? 13.870 -27.945 -0.116 1.00 97.75 63 LEU A C 1
ATOM 506 O O . LEU A 1 63 ? 14.714 -27.168 0.333 1.00 97.75 63 LEU A O 1
ATOM 510 N N . ASP A 1 64 ? 13.527 -29.081 0.476 1.00 97.44 64 ASP A N 1
ATOM 511 C CA . ASP A 1 64 ? 13.929 -29.478 1.817 1.00 97.44 64 ASP A CA 1
ATOM 512 C C . ASP A 1 64 ? 14.286 -30.972 1.850 1.00 97.44 64 ASP A C 1
ATOM 514 O O . ASP A 1 64 ? 13.590 -31.810 1.263 1.00 97.44 64 ASP A O 1
ATOM 518 N N . VAL A 1 65 ? 15.392 -31.305 2.519 1.00 97.12 65 VAL A N 1
ATOM 519 C CA . VAL A 1 65 ? 15.720 -32.695 2.861 1.00 97.12 65 VAL A CA 1
ATOM 520 C C . VAL A 1 65 ? 14.883 -33.101 4.071 1.00 97.12 65 VAL A C 1
ATOM 522 O O . VAL A 1 65 ? 15.102 -32.589 5.171 1.00 97.12 65 VAL A O 1
ATOM 525 N N . TYR A 1 66 ? 13.975 -34.059 3.865 1.00 93.94 66 TYR A N 1
ATOM 526 C CA . TYR A 1 66 ? 13.003 -34.515 4.858 1.00 93.94 66 TYR A CA 1
ATOM 527 C C . TYR A 1 66 ? 13.664 -34.845 6.206 1.00 93.94 66 TYR A C 1
ATOM 529 O O . TYR A 1 66 ? 14.620 -35.622 6.265 1.00 93.94 66 TYR A O 1
ATOM 537 N N . GLU A 1 67 ? 13.144 -34.244 7.282 1.00 89.25 67 GLU A N 1
ATOM 538 C CA . GLU A 1 67 ? 13.657 -34.369 8.662 1.00 89.25 67 GLU A CA 1
ATOM 539 C C . GLU A 1 67 ? 15.140 -33.977 8.837 1.00 89.25 67 GLU A C 1
ATOM 541 O O . GLU A 1 67 ? 15.761 -34.313 9.844 1.00 89.25 67 GLU A O 1
ATOM 546 N N . GLY A 1 68 ? 15.736 -33.274 7.868 1.00 87.94 68 GLY A N 1
ATOM 547 C CA . GLY A 1 68 ? 17.150 -32.900 7.890 1.00 87.94 68 GLY A CA 1
ATOM 548 C C . GLY A 1 68 ? 18.116 -34.086 7.785 1.00 87.94 68 GLY A C 1
ATOM 549 O O . GLY A 1 68 ? 19.296 -33.941 8.107 1.00 87.94 68 GLY A O 1
ATOM 550 N N . GLN A 1 69 ? 17.649 -35.260 7.348 1.00 91.06 69 GLN A N 1
ATOM 551 C CA . GLN A 1 69 ? 18.467 -36.472 7.253 1.00 91.06 69 GLN A CA 1
ATOM 552 C C . GLN A 1 69 ? 19.422 -36.407 6.049 1.00 91.06 69 GLN A C 1
ATOM 554 O O . GLN A 1 69 ? 19.114 -36.913 4.974 1.00 91.06 69 GLN A O 1
ATOM 559 N N . ILE A 1 70 ? 20.599 -35.793 6.210 1.00 93.69 70 ILE A N 1
ATOM 560 C CA . ILE A 1 70 ? 21.630 -35.708 5.157 1.00 93.69 70 ILE A CA 1
ATOM 561 C C . ILE A 1 70 ? 22.322 -37.076 5.001 1.00 93.69 70 ILE A C 1
ATOM 563 O O . ILE A 1 70 ? 23.368 -37.345 5.589 1.00 93.69 70 ILE A O 1
ATOM 567 N N . GLN A 1 71 ? 21.701 -37.968 4.229 1.00 94.81 71 GLN A N 1
ATOM 568 C CA . GLN A 1 71 ? 22.191 -39.315 3.930 1.00 94.81 71 GLN A CA 1
ATOM 569 C C . GLN A 1 71 ? 21.751 -39.774 2.530 1.00 94.81 71 GLN A C 1
ATOM 571 O O . GLN A 1 71 ? 20.847 -39.196 1.928 1.00 94.81 71 GLN A O 1
ATOM 576 N N . ASN A 1 72 ? 22.369 -40.841 2.015 1.00 95.81 72 ASN A N 1
ATOM 577 C CA . ASN A 1 72 ? 21.997 -41.427 0.722 1.00 95.81 72 ASN A CA 1
ATOM 578 C C . ASN A 1 72 ? 20.537 -41.898 0.716 1.00 95.81 72 ASN A C 1
ATOM 580 O O . ASN A 1 72 ? 20.097 -42.592 1.633 1.00 95.81 72 ASN A O 1
ATOM 584 N N . GLY A 1 73 ? 19.808 -41.560 -0.343 1.00 94.75 73 GLY A N 1
ATOM 585 C CA . GLY A 1 73 ? 18.403 -41.907 -0.516 1.00 94.75 73 GLY A CA 1
ATOM 586 C C . GLY A 1 73 ? 17.435 -41.057 0.306 1.00 94.75 73 GLY A C 1
ATOM 587 O O . GLY A 1 73 ? 16.244 -41.382 0.334 1.00 94.75 73 GLY A O 1
ATOM 588 N N . ALA A 1 74 ? 17.900 -39.995 0.976 1.00 96.94 74 ALA A N 1
ATOM 589 C CA . ALA A 1 74 ? 17.013 -39.131 1.744 1.00 96.94 74 ALA A CA 1
ATOM 590 C C . ALA A 1 74 ? 15.973 -38.470 0.834 1.00 96.94 74 ALA A C 1
ATOM 592 O O . ALA A 1 74 ? 16.243 -38.100 -0.310 1.00 96.94 74 ALA A O 1
ATOM 593 N N . ARG A 1 75 ? 14.745 -38.356 1.340 1.00 96.38 75 ARG A N 1
ATOM 594 C CA . ARG A 1 75 ? 13.616 -37.845 0.561 1.00 96.38 75 ARG A CA 1
ATOM 595 C C . ARG A 1 75 ? 13.711 -36.332 0.429 1.00 96.38 75 ARG A C 1
ATOM 597 O O . ARG A 1 75 ? 13.931 -35.649 1.425 1.00 96.38 75 ARG A O 1
ATOM 604 N N . ILE A 1 76 ? 13.443 -35.827 -0.771 1.00 98.25 76 ILE A N 1
ATOM 605 C CA . ILE A 1 76 ? 13.264 -34.396 -1.000 1.00 98.25 76 ILE A CA 1
ATOM 606 C C . ILE A 1 76 ? 11.775 -34.067 -0.984 1.00 98.25 76 ILE A C 1
ATOM 608 O O . ILE A 1 76 ? 10.947 -34.739 -1.613 1.00 98.25 76 ILE A O 1
ATOM 612 N N . ILE A 1 77 ? 11.437 -33.035 -0.227 1.00 97.88 77 ILE A N 1
ATOM 613 C CA . ILE A 1 77 ? 10.084 -32.519 -0.056 1.00 97.88 77 ILE A CA 1
ATOM 614 C C . ILE A 1 77 ? 10.065 -31.005 -0.285 1.00 97.88 77 ILE A C 1
ATOM 616 O O . ILE A 1 77 ? 11.113 -30.373 -0.404 1.00 97.88 77 ILE A O 1
ATOM 620 N N . GLN A 1 78 ? 8.870 -30.420 -0.335 1.00 96.88 78 GLN A N 1
ATOM 621 C CA . GLN A 1 78 ? 8.716 -28.984 -0.104 1.00 96.88 78 GLN A CA 1
ATOM 622 C C . GLN A 1 78 ? 8.379 -28.697 1.364 1.00 96.88 78 GLN A C 1
ATOM 624 O O . GLN A 1 78 ? 7.577 -29.413 1.977 1.00 96.88 78 GLN A O 1
ATOM 629 N N . PHE A 1 79 ? 8.934 -27.623 1.918 1.00 95.12 79 PHE A N 1
ATOM 630 C CA . PHE A 1 79 ? 8.655 -27.196 3.288 1.00 95.12 79 PHE A CA 1
ATOM 631 C C . PHE A 1 79 ? 8.746 -25.664 3.431 1.00 95.12 79 PHE A C 1
ATOM 633 O O . PHE A 1 79 ? 9.380 -25.010 2.600 1.00 95.12 79 PHE A O 1
ATOM 640 N N . PRO A 1 80 ? 8.097 -25.049 4.439 1.00 95.06 80 PRO A N 1
ATOM 641 C CA . PRO A 1 80 ? 8.362 -23.656 4.786 1.00 95.06 80 PRO A CA 1
ATOM 642 C C . PRO A 1 80 ? 9.831 -23.427 5.156 1.00 95.06 80 PRO A C 1
ATOM 644 O O . PRO A 1 80 ? 10.481 -24.297 5.732 1.00 95.06 80 PRO A O 1
ATOM 647 N N . THR A 1 81 ? 10.350 -22.235 4.877 1.00 90.50 81 THR A N 1
ATOM 648 C CA . THR A 1 81 ? 11.727 -21.874 5.240 1.00 90.50 81 THR A CA 1
ATOM 649 C C . THR A 1 81 ? 11.947 -21.971 6.750 1.00 90.50 81 THR A C 1
ATOM 651 O O . THR A 1 81 ? 11.211 -21.348 7.523 1.00 90.50 81 THR A O 1
ATOM 654 N N . HIS A 1 82 ? 12.974 -22.703 7.176 1.00 85.62 82 HIS A N 1
ATOM 655 C CA . HIS A 1 82 ? 13.401 -22.745 8.572 1.00 85.62 82 HIS A CA 1
ATOM 656 C C . HIS A 1 82 ? 14.114 -21.447 8.989 1.00 85.62 82 HIS A C 1
ATOM 658 O O . HIS A 1 82 ? 14.626 -20.692 8.158 1.00 85.62 82 HIS A O 1
ATOM 664 N N . ALA A 1 83 ? 14.175 -21.188 10.300 1.00 76.44 83 ALA A N 1
ATOM 665 C CA . ALA A 1 83 ? 15.024 -20.129 10.838 1.00 76.44 83 ALA A CA 1
ATOM 666 C C . ALA A 1 83 ? 16.501 -20.440 10.533 1.00 76.44 83 ALA A C 1
ATOM 668 O O . ALA A 1 83 ? 16.945 -21.577 10.664 1.00 76.44 83 ALA A O 1
ATOM 669 N N . VAL A 1 84 ? 17.261 -19.435 10.096 1.00 65.81 84 VAL A N 1
ATOM 670 C CA . VAL A 1 84 ? 18.656 -19.604 9.659 1.00 65.81 84 VAL A CA 1
ATOM 671 C C . VAL A 1 84 ? 19.558 -19.936 10.864 1.00 65.81 84 VAL A C 1
ATOM 673 O O . VAL A 1 84 ? 19.463 -19.232 11.872 1.00 65.81 84 VAL A O 1
ATOM 676 N N . PRO A 1 85 ? 20.463 -20.935 10.765 1.00 62.19 85 PRO A N 1
ATOM 677 C CA . PRO A 1 85 ? 20.831 -21.691 9.560 1.00 62.19 85 PRO A CA 1
ATOM 678 C C . PRO A 1 85 ? 19.872 -22.843 9.217 1.00 62.19 85 PRO A C 1
ATOM 680 O O . PRO A 1 85 ? 19.573 -23.686 10.054 1.00 62.19 85 PRO A O 1
ATOM 683 N N . ALA A 1 86 ? 19.452 -22.904 7.948 1.00 80.81 86 ALA A N 1
ATOM 684 C CA . ALA A 1 86 ? 18.511 -23.895 7.418 1.00 80.81 86 ALA A CA 1
ATOM 685 C C . ALA A 1 86 ? 19.262 -24.896 6.527 1.00 80.81 86 ALA A C 1
ATOM 687 O O . ALA A 1 86 ? 19.009 -25.003 5.332 1.00 80.81 86 ALA A O 1
ATOM 688 N N . VAL A 1 87 ? 20.260 -25.575 7.098 1.00 89.69 87 VAL A N 1
ATOM 689 C CA . VAL A 1 87 ? 21.289 -26.325 6.347 1.00 89.69 87 VAL A CA 1
ATOM 690 C C . VAL A 1 87 ? 20.729 -27.369 5.373 1.00 89.69 87 VAL A C 1
ATOM 692 O O . VAL A 1 87 ? 21.323 -27.606 4.329 1.00 89.69 87 VAL A O 1
ATOM 695 N N . ASN A 1 88 ? 19.566 -27.945 5.674 1.00 93.38 88 ASN A N 1
ATOM 696 C CA . ASN A 1 88 ? 18.863 -28.937 4.859 1.00 93.38 88 ASN A CA 1
ATOM 697 C C . ASN A 1 88 ? 17.981 -28.334 3.741 1.00 93.38 88 ASN A C 1
ATOM 699 O O . ASN A 1 88 ? 17.328 -29.081 3.015 1.00 93.38 88 ASN A O 1
ATOM 703 N N . GLN A 1 89 ? 17.948 -27.005 3.609 1.00 95.75 89 GLN A N 1
ATOM 704 C CA . GLN A 1 89 ? 17.174 -26.249 2.613 1.00 95.75 89 GLN A CA 1
ATOM 705 C C . GLN A 1 89 ? 18.052 -25.340 1.740 1.00 95.75 89 GLN A C 1
ATOM 707 O O . GLN A 1 89 ? 17.543 -24.607 0.890 1.00 95.75 89 GLN A O 1
ATOM 712 N N . GLU A 1 90 ? 19.365 -25.338 1.971 1.00 95.50 90 GLU A N 1
ATOM 713 C CA . GLU A 1 90 ? 20.303 -24.456 1.286 1.00 95.50 90 GLU A CA 1
ATOM 714 C C . GLU A 1 90 ? 20.991 -25.189 0.133 1.00 95.50 90 GLU A C 1
ATOM 716 O O . GLU A 1 90 ? 21.659 -26.199 0.348 1.00 95.50 90 GLU A O 1
ATOM 721 N N . TRP A 1 91 ? 20.864 -24.665 -1.086 1.00 96.75 91 TRP A N 1
ATOM 722 C CA . TRP A 1 91 ? 21.293 -25.331 -2.316 1.00 96.75 91 TRP A CA 1
ATOM 723 C C . TRP A 1 91 ? 22.170 -24.427 -3.191 1.00 96.75 91 TRP A C 1
ATOM 725 O O . TRP A 1 91 ? 21.971 -23.212 -3.247 1.00 96.75 91 TRP A O 1
ATOM 735 N N . ASP A 1 92 ? 23.105 -25.039 -3.918 1.00 94.19 92 ASP A N 1
ATOM 736 C CA . ASP A 1 92 ? 23.929 -24.408 -4.955 1.00 94.19 92 ASP A CA 1
ATOM 737 C C . ASP A 1 92 ? 23.784 -25.168 -6.279 1.00 94.19 92 ASP A C 1
ATOM 739 O O . ASP A 1 92 ? 23.915 -26.393 -6.314 1.00 94.19 92 ASP A O 1
ATOM 743 N N . TYR A 1 93 ? 23.584 -24.447 -7.384 1.00 95.06 93 TYR A N 1
ATOM 744 C CA . TYR A 1 93 ? 23.666 -25.026 -8.726 1.00 95.06 93 TYR A CA 1
ATOM 745 C C . TYR A 1 93 ? 25.102 -24.935 -9.256 1.00 95.06 93 TYR A C 1
ATOM 747 O O . TYR A 1 93 ? 25.664 -23.845 -9.369 1.00 95.06 93 TYR A O 1
ATOM 755 N N . ASP A 1 94 ? 25.692 -26.083 -9.575 1.00 90.75 94 ASP A N 1
ATOM 756 C CA . ASP A 1 94 ? 27.013 -26.207 -10.189 1.00 90.75 94 ASP A CA 1
ATOM 757 C C . ASP A 1 94 ? 26.851 -26.283 -11.712 1.00 90.75 94 ASP A C 1
ATOM 759 O O . ASP A 1 94 ? 26.393 -27.292 -12.246 1.00 90.75 94 ASP A O 1
ATOM 763 N N . TYR A 1 95 ? 27.223 -25.205 -12.405 1.00 87.62 95 TYR A N 1
ATOM 764 C CA . TYR A 1 95 ? 27.091 -25.087 -13.859 1.00 87.62 95 TYR A CA 1
ATOM 765 C C . TYR A 1 95 ? 28.057 -25.983 -14.641 1.00 87.62 95 TYR A C 1
ATOM 767 O O . TYR A 1 95 ? 27.761 -26.311 -15.786 1.00 87.62 95 TYR A O 1
ATOM 775 N N . GLU A 1 96 ? 29.193 -26.376 -14.060 1.00 85.94 96 GLU A N 1
ATOM 776 C CA . GLU A 1 96 ? 30.180 -27.212 -14.754 1.00 85.94 96 GLU A CA 1
ATOM 777 C C . GLU A 1 96 ? 29.704 -28.662 -14.825 1.00 85.94 96 GLU A C 1
ATOM 779 O O . GLU A 1 96 ? 29.814 -29.315 -15.861 1.00 85.94 96 GLU A O 1
ATOM 784 N N . ASN A 1 97 ? 29.124 -29.150 -13.726 1.00 86.88 97 ASN A N 1
ATOM 785 C CA . ASN A 1 97 ? 28.642 -30.527 -13.620 1.00 86.88 97 ASN A CA 1
ATOM 786 C C . ASN A 1 97 ? 27.130 -30.668 -13.849 1.00 86.88 97 ASN A C 1
ATOM 788 O O . ASN A 1 97 ? 26.629 -31.790 -13.904 1.00 86.88 97 ASN A O 1
ATOM 792 N N . SER A 1 98 ? 26.412 -29.547 -13.974 1.00 94.25 98 SER A N 1
ATOM 793 C CA . SER A 1 98 ? 24.946 -29.468 -14.009 1.00 94.25 98 SER A CA 1
ATOM 794 C C . SER A 1 98 ? 24.283 -30.159 -12.811 1.00 94.25 98 SER A C 1
ATOM 796 O O . SER A 1 98 ? 23.259 -30.816 -12.955 1.00 94.25 98 SER A O 1
ATOM 798 N N . THR A 1 99 ? 24.862 -30.042 -11.611 1.00 96.38 99 THR A N 1
ATOM 799 C CA . THR A 1 99 ? 24.324 -30.661 -10.384 1.00 96.38 99 THR A CA 1
ATOM 800 C C . THR A 1 99 ? 23.712 -29.622 -9.446 1.00 96.38 99 THR A C 1
ATOM 802 O O . THR A 1 99 ? 24.206 -28.501 -9.328 1.00 96.38 99 THR A O 1
ATOM 805 N N . ILE A 1 100 ? 22.652 -29.999 -8.723 1.00 97.75 100 ILE A N 1
ATOM 806 C CA . ILE A 1 100 ? 22.109 -29.211 -7.604 1.00 97.75 100 ILE A CA 1
ATOM 807 C C . ILE A 1 100 ? 22.641 -29.821 -6.311 1.00 97.75 100 ILE A C 1
ATOM 809 O O . ILE A 1 100 ? 22.285 -30.946 -5.971 1.00 97.75 100 ILE A O 1
ATOM 813 N N . ASN A 1 101 ? 23.507 -29.092 -5.614 1.00 96.12 101 ASN A N 1
ATOM 814 C CA . ASN A 1 101 ? 24.267 -29.573 -4.463 1.00 96.12 101 ASN A CA 1
ATOM 815 C C . ASN A 1 101 ? 23.716 -28.971 -3.172 1.00 96.12 101 ASN A C 1
ATOM 817 O O . ASN A 1 101 ? 23.322 -27.803 -3.154 1.00 96.12 101 ASN A O 1
ATOM 821 N N . LEU A 1 102 ? 23.752 -29.735 -2.083 1.00 96.00 102 LEU A N 1
ATOM 822 C CA . LEU A 1 102 ? 23.470 -29.195 -0.758 1.00 96.00 102 LEU A CA 1
ATOM 823 C C . LEU A 1 102 ? 24.622 -28.270 -0.335 1.00 96.00 102 LEU A C 1
ATOM 825 O O . LEU A 1 102 ? 25.795 -28.640 -0.405 1.00 96.00 102 LEU A O 1
ATOM 829 N N . ARG A 1 103 ? 24.314 -27.050 0.109 1.00 93.62 103 ARG A N 1
ATOM 830 C CA . ARG A 1 103 ? 25.336 -26.036 0.414 1.00 93.62 103 ARG A CA 1
ATOM 831 C C . ARG A 1 103 ? 26.194 -26.414 1.624 1.00 93.62 103 ARG A C 1
ATOM 833 O O . ARG A 1 103 ? 27.378 -26.087 1.644 1.00 93.62 103 ARG A O 1
ATOM 840 N N . SER A 1 104 ? 25.621 -27.114 2.607 1.00 91.38 104 SER A N 1
ATOM 841 C CA . SER A 1 104 ? 26.341 -27.577 3.802 1.00 91.38 104 SER A CA 1
ATOM 842 C C . SER A 1 104 ? 27.304 -28.736 3.528 1.00 91.38 104 SER A C 1
ATOM 844 O O . SER A 1 104 ? 28.283 -28.889 4.253 1.00 91.38 104 SER A O 1
ATOM 846 N N . ASP A 1 105 ? 27.038 -29.546 2.500 1.00 93.94 105 ASP A N 1
ATOM 847 C CA . ASP A 1 105 ? 27.894 -30.651 2.068 1.00 93.94 105 ASP A CA 1
ATOM 848 C C . ASP A 1 105 ? 27.725 -30.885 0.559 1.00 93.94 105 ASP A C 1
ATOM 850 O O . ASP A 1 105 ? 26.813 -31.579 0.105 1.00 93.94 105 ASP A O 1
ATOM 854 N N . ARG A 1 106 ? 28.651 -30.320 -0.226 1.00 94.00 106 ARG A N 1
ATOM 855 C CA . ARG A 1 106 ? 28.641 -30.403 -1.697 1.00 94.00 106 ARG A CA 1
ATOM 856 C C . ARG A 1 106 ? 28.908 -31.811 -2.238 1.00 94.00 106 ARG A C 1
ATOM 858 O O . ARG A 1 106 ? 28.863 -32.006 -3.451 1.00 94.00 106 ARG A O 1
ATOM 865 N N . SER A 1 107 ? 29.203 -32.786 -1.373 1.00 95.12 107 SER A N 1
ATOM 866 C CA . SER A 1 107 ? 29.258 -34.192 -1.770 1.00 95.12 107 SER A CA 1
ATOM 867 C C . SER A 1 107 ? 27.871 -34.814 -1.932 1.00 95.12 107 SER A C 1
ATOM 869 O O . SER A 1 107 ? 27.785 -35.891 -2.512 1.00 95.12 107 SER A O 1
ATOM 871 N N . PHE A 1 108 ? 26.799 -34.146 -1.490 1.00 97.75 108 PHE A N 1
ATOM 872 C CA . PHE A 1 108 ? 25.416 -34.563 -1.709 1.00 97.75 108 PHE A CA 1
ATOM 873 C C . PHE A 1 108 ? 24.716 -33.697 -2.758 1.00 97.75 108 PHE A C 1
ATOM 875 O O . PHE A 1 108 ? 24.766 -32.465 -2.715 1.00 97.75 108 PHE A O 1
ATOM 882 N N . VAL A 1 109 ? 24.027 -34.361 -3.683 1.00 98.12 109 VAL A N 1
ATOM 883 C CA . VAL A 1 109 ? 23.312 -33.749 -4.806 1.00 98.12 109 VAL A CA 1
ATOM 884 C C . VAL A 1 109 ? 21.894 -34.290 -4.924 1.00 98.12 109 VAL A C 1
ATOM 886 O O . VAL A 1 109 ? 21.576 -35.354 -4.387 1.00 98.12 109 VAL A O 1
ATOM 889 N N . LEU A 1 110 ? 21.038 -33.553 -5.630 1.00 98.25 110 LEU A N 1
ATOM 890 C CA . LEU A 1 110 ? 19.761 -34.088 -6.090 1.00 98.25 110 LEU A CA 1
ATOM 891 C C . LEU A 1 110 ? 19.998 -35.199 -7.119 1.00 98.25 110 LEU A C 1
ATOM 893 O O . LEU A 1 110 ? 20.890 -35.104 -7.958 1.00 98.25 110 LEU A O 1
ATOM 897 N N . GLU A 1 111 ? 19.175 -36.238 -7.067 1.00 98.19 111 GLU A N 1
ATOM 898 C CA . GLU A 1 111 ? 19.207 -37.360 -8.000 1.00 98.19 111 GLU A CA 1
ATOM 899 C C . GLU A 1 111 ? 17.783 -37.843 -8.296 1.00 98.19 111 GLU A C 1
ATOM 901 O O . GLU A 1 111 ? 16.931 -37.893 -7.406 1.00 98.19 111 GLU A O 1
ATOM 906 N N . VAL A 1 112 ? 17.525 -38.248 -9.541 1.00 98.12 112 VAL A N 1
ATOM 907 C CA . VAL A 1 112 ? 16.344 -39.056 -9.867 1.00 98.12 112 VAL A CA 1
ATOM 908 C C . VAL A 1 112 ? 16.608 -40.506 -9.475 1.00 98.12 112 VAL A C 1
ATOM 910 O O . VAL A 1 112 ? 17.485 -41.163 -10.050 1.00 98.12 112 VAL A O 1
ATOM 913 N N . LYS A 1 113 ? 15.825 -41.006 -8.514 1.00 97.19 113 LYS A N 1
ATOM 914 C CA . LYS A 1 113 ? 16.009 -42.337 -7.932 1.00 97.19 113 LYS A CA 1
ATOM 915 C C . LYS A 1 113 ? 16.047 -43.435 -9.006 1.00 97.19 113 LYS A C 1
ATOM 917 O O . LYS A 1 113 ? 15.218 -43.461 -9.918 1.00 97.19 113 LYS A O 1
ATOM 922 N N . ASP A 1 114 ? 17.013 -44.344 -8.865 1.00 94.56 114 ASP A N 1
ATOM 923 C CA . ASP A 1 114 ? 17.219 -45.525 -9.718 1.00 94.56 114 ASP A CA 1
ATOM 924 C C . ASP A 1 114 ? 17.413 -45.195 -11.214 1.00 94.56 114 ASP A C 1
ATOM 926 O O . ASP A 1 114 ? 17.171 -46.037 -12.077 1.00 94.56 114 ASP A O 1
ATOM 930 N N . ALA A 1 115 ? 17.808 -43.954 -11.536 1.00 95.31 115 ALA A N 1
ATOM 931 C CA . ALA A 1 115 ? 17.866 -43.425 -12.902 1.00 95.31 115 ALA A CA 1
ATOM 932 C C . ALA A 1 115 ? 16.567 -43.647 -13.703 1.00 95.31 115 ALA A C 1
ATOM 934 O O . ALA A 1 115 ? 16.585 -43.746 -14.935 1.00 95.31 115 ALA A O 1
ATOM 935 N N . SER A 1 116 ? 15.427 -43.719 -13.004 1.00 96.88 116 SER A N 1
ATOM 936 C CA . SER A 1 116 ? 14.133 -43.991 -13.620 1.00 96.88 116 SER A CA 1
ATOM 937 C C . SER A 1 116 ? 13.792 -42.924 -14.658 1.00 96.88 116 SER A C 1
ATOM 939 O O . SER A 1 116 ? 14.116 -41.742 -14.505 1.00 96.88 116 SER A O 1
ATOM 941 N N . LYS A 1 117 ? 13.113 -43.340 -15.728 1.00 96.56 117 LYS A N 1
ATOM 942 C CA . LYS A 1 117 ? 12.524 -42.448 -16.735 1.00 96.56 117 LYS A CA 1
ATOM 943 C C . LYS A 1 117 ? 11.010 -42.329 -16.577 1.00 96.56 117 LYS A C 1
ATOM 945 O O . LYS A 1 117 ? 10.376 -41.659 -17.385 1.00 96.56 117 LYS A O 1
ATOM 950 N N . ASP A 1 118 ? 10.427 -42.939 -15.550 1.00 96.50 118 ASP A N 1
ATOM 951 C CA . ASP A 1 118 ? 8.985 -42.946 -15.321 1.00 96.50 118 ASP A CA 1
ATOM 952 C C . ASP A 1 118 ? 8.518 -41.663 -14.629 1.00 96.50 118 ASP A C 1
ATOM 954 O O . ASP A 1 118 ? 9.285 -40.969 -13.957 1.00 96.50 118 ASP A O 1
ATOM 958 N N . ASP A 1 119 ? 7.248 -41.319 -14.840 1.00 96.12 119 ASP A N 1
ATOM 959 C CA . ASP A 1 119 ? 6.601 -40.259 -14.067 1.00 96.12 119 ASP A CA 1
ATOM 960 C C . ASP A 1 119 ? 6.488 -40.690 -12.602 1.00 96.12 119 ASP A C 1
ATOM 962 O O . ASP A 1 119 ? 6.419 -41.882 -12.304 1.00 96.12 119 ASP A O 1
ATOM 966 N N . PHE A 1 120 ? 6.457 -39.719 -11.689 1.00 95.75 120 PHE A N 1
ATOM 967 C CA . PHE A 1 120 ? 6.397 -39.954 -10.242 1.00 95.75 120 PHE A CA 1
ATOM 968 C C . PHE A 1 120 ? 7.655 -40.593 -9.638 1.00 95.75 120 PHE A C 1
ATOM 970 O O . PHE A 1 120 ? 7.663 -40.896 -8.442 1.00 95.75 120 PHE A O 1
ATOM 977 N N . ALA A 1 121 ? 8.742 -40.750 -10.405 1.00 97.75 121 ALA A N 1
ATOM 978 C CA . ALA A 1 121 ? 10.014 -41.163 -9.822 1.00 97.75 121 ALA A CA 1
ATOM 979 C C . ALA A 1 121 ? 10.495 -40.089 -8.819 1.00 97.75 121 ALA A C 1
ATOM 981 O O . ALA A 1 121 ? 10.543 -38.906 -9.178 1.00 97.75 121 ALA A O 1
ATOM 982 N N . PRO A 1 122 ? 10.829 -40.460 -7.568 1.00 98.06 122 PRO A N 1
ATOM 983 C CA . PRO A 1 122 ? 11.223 -39.492 -6.549 1.00 98.06 122 PRO A CA 1
ATOM 984 C C . PRO A 1 122 ? 12.538 -38.782 -6.875 1.00 98.06 122 PRO A C 1
ATOM 986 O O . PRO A 1 122 ? 13.498 -39.418 -7.319 1.00 98.06 122 PRO A O 1
ATOM 989 N N . ILE A 1 123 ? 12.596 -37.488 -6.554 1.00 98.44 123 ILE A N 1
ATOM 990 C CA . ILE A 1 123 ? 13.862 -36.774 -6.389 1.00 98.44 123 ILE A CA 1
ATOM 991 C C . ILE A 1 123 ? 14.370 -37.047 -4.972 1.00 98.44 123 ILE A C 1
ATOM 993 O O . ILE A 1 123 ? 13.641 -36.887 -3.988 1.00 98.44 123 ILE A O 1
ATOM 997 N N . ILE A 1 124 ? 15.614 -37.495 -4.870 1.00 98.25 124 ILE A N 1
ATOM 998 C CA . ILE A 1 124 ? 16.265 -37.875 -3.614 1.00 98.25 124 ILE A CA 1
ATOM 999 C C . ILE A 1 124 ? 17.591 -37.135 -3.451 1.00 98.25 124 ILE A C 1
ATOM 1001 O O . ILE A 1 124 ? 18.147 -36.621 -4.419 1.00 98.25 124 ILE A O 1
ATOM 1005 N N . LEU A 1 125 ? 18.097 -37.100 -2.222 1.00 98.06 125 LEU A N 1
ATOM 1006 C CA . LEU A 1 125 ? 19.468 -36.707 -1.932 1.00 98.06 125 LEU A CA 1
ATOM 1007 C C . LEU A 1 125 ? 20.383 -37.927 -2.073 1.00 98.06 125 LEU A C 1
ATOM 1009 O O . LEU A 1 125 ? 20.126 -38.969 -1.466 1.00 98.06 125 LEU A O 1
ATOM 1013 N N . GLN A 1 126 ? 21.464 -37.801 -2.833 1.00 97.62 126 GLN A N 1
ATOM 1014 C CA . GLN A 1 126 ? 22.419 -38.884 -3.050 1.00 97.62 126 GLN A CA 1
ATOM 1015 C C . GLN A 1 126 ? 23.848 -38.346 -3.106 1.00 97.62 126 GLN A C 1
ATOM 1017 O O . GLN A 1 126 ? 24.086 -37.207 -3.503 1.00 97.62 126 GLN A O 1
ATOM 1022 N N . LYS A 1 127 ? 24.826 -39.162 -2.705 1.00 97.00 127 LYS A N 1
ATOM 1023 C CA . LYS A 1 127 ? 26.237 -38.812 -2.860 1.00 97.00 127 LYS A CA 1
ATOM 1024 C C . LYS A 1 127 ? 26.599 -38.642 -4.341 1.00 97.00 127 LYS A C 1
ATOM 1026 O O . LYS A 1 127 ? 26.281 -39.505 -5.164 1.00 97.00 127 LYS A O 1
ATOM 1031 N N . LYS A 1 128 ? 27.285 -37.542 -4.650 1.00 95.75 128 LYS A N 1
ATOM 1032 C CA . LYS A 1 128 ? 27.730 -37.158 -5.990 1.00 95.75 128 LYS A CA 1
ATOM 1033 C C . LYS A 1 128 ? 28.544 -38.285 -6.625 1.00 95.75 128 LYS A C 1
ATOM 1035 O O . LYS A 1 128 ? 29.468 -38.826 -6.014 1.00 95.75 128 LYS A O 1
ATOM 1040 N N . ASN A 1 129 ? 28.172 -38.626 -7.846 1.00 92.19 129 ASN A N 1
ATOM 1041 C CA . ASN A 1 129 ? 28.824 -39.559 -8.748 1.00 92.19 129 ASN A CA 1
ATOM 1042 C C . ASN A 1 129 ? 28.707 -39.006 -10.186 1.00 92.19 129 ASN A C 1
ATOM 1044 O O . ASN A 1 129 ? 28.131 -37.944 -10.403 1.00 92.19 129 ASN A O 1
ATOM 1048 N N . ASP A 1 130 ? 29.261 -39.704 -11.177 1.00 86.31 130 ASP A N 1
ATOM 1049 C CA . ASP A 1 130 ? 29.214 -39.263 -12.583 1.00 86.31 130 ASP A CA 1
ATOM 1050 C C . ASP A 1 130 ? 27.938 -39.728 -13.323 1.00 86.31 130 ASP A C 1
ATOM 1052 O O . ASP A 1 130 ? 27.902 -39.813 -14.553 1.00 86.31 130 ASP A O 1
ATOM 1056 N N . GLY A 1 131 ? 26.882 -40.073 -12.582 1.00 88.81 131 GLY A N 1
ATOM 1057 C CA . GLY A 1 131 ? 25.612 -40.560 -13.109 1.00 88.81 131 GLY A CA 1
ATOM 1058 C C . GLY A 1 131 ? 24.799 -39.462 -13.794 1.00 88.81 131 GLY A C 1
ATOM 1059 O O . GLY A 1 131 ? 24.595 -38.375 -13.257 1.00 88.81 131 GLY A O 1
ATOM 1060 N N . GLN A 1 132 ? 24.261 -39.756 -14.982 1.00 90.81 132 GLN A N 1
ATOM 1061 C CA . GLN A 1 132 ? 23.434 -38.798 -15.733 1.00 90.81 132 GLN A CA 1
ATOM 1062 C C . GLN A 1 132 ? 22.127 -38.427 -15.013 1.00 90.81 132 GLN A C 1
ATOM 1064 O O . GLN A 1 132 ? 21.572 -37.362 -15.263 1.00 90.81 132 GLN A O 1
ATOM 1069 N N . ASN A 1 133 ? 21.644 -39.274 -14.102 1.00 94.88 133 ASN A N 1
ATOM 1070 C CA . ASN A 1 133 ? 20.459 -39.023 -13.280 1.00 94.88 133 ASN A CA 1
ATOM 1071 C C . ASN A 1 133 ? 20.695 -38.038 -12.119 1.00 94.88 133 ASN A C 1
ATOM 1073 O O . ASN A 1 133 ? 19.748 -37.730 -11.395 1.00 94.88 133 ASN A O 1
ATOM 1077 N N . GLN A 1 134 ? 21.924 -37.535 -11.960 1.00 97.75 134 GLN A N 1
ATOM 1078 C CA . GLN A 1 134 ? 22.272 -36.430 -11.057 1.00 97.75 134 GLN A CA 1
ATOM 1079 C C . GLN A 1 134 ? 22.398 -35.078 -11.778 1.00 97.75 134 GLN A C 1
ATOM 1081 O O . GLN A 1 134 ? 22.629 -34.053 -11.134 1.00 97.75 134 GLN A O 1
ATOM 1086 N N . ARG A 1 135 ? 22.262 -35.062 -13.111 1.00 97.12 135 ARG A N 1
ATOM 1087 C CA . ARG A 1 135 ? 22.423 -33.858 -13.927 1.00 97.12 135 ARG A CA 1
ATOM 1088 C C . ARG A 1 135 ? 21.082 -33.226 -14.264 1.00 97.12 135 ARG A C 1
ATOM 1090 O O . ARG A 1 135 ? 20.170 -33.902 -14.745 1.00 97.12 135 ARG A O 1
ATOM 1097 N N . PHE A 1 136 ? 20.980 -31.920 -14.047 1.00 97.50 136 PHE A N 1
ATOM 1098 C CA . PHE A 1 136 ? 19.782 -31.134 -14.274 1.00 97.50 136 PHE A CA 1
ATOM 1099 C C . PHE A 1 136 ? 20.095 -29.878 -15.076 1.00 97.50 136 PHE A C 1
ATOM 1101 O O . PHE A 1 136 ? 20.859 -29.041 -14.622 1.00 97.50 136 PHE A O 1
ATOM 1108 N N . THR A 1 137 ? 19.443 -29.687 -16.218 1.00 95.69 137 THR A N 1
ATOM 1109 C CA . THR A 1 137 ? 19.514 -28.442 -16.988 1.00 95.69 137 THR A CA 1
ATOM 1110 C C . THR A 1 137 ? 18.420 -27.469 -16.539 1.00 95.69 137 THR A C 1
ATOM 1112 O O . THR A 1 137 ? 17.262 -27.853 -16.365 1.00 95.69 137 THR A O 1
ATOM 1115 N N . LEU A 1 138 ? 18.754 -26.184 -16.405 1.00 94.88 138 LEU A N 1
ATOM 1116 C CA . LEU A 1 138 ? 17.785 -25.125 -16.112 1.00 94.88 138 LEU A CA 1
ATOM 1117 C C . LEU A 1 138 ? 17.265 -24.492 -17.410 1.00 94.88 138 LEU A C 1
ATOM 1119 O O . LEU A 1 138 ? 17.995 -23.781 -18.099 1.00 94.88 138 LEU A O 1
ATOM 1123 N N . GLN A 1 139 ? 15.985 -24.695 -17.732 1.00 93.00 139 GLN A N 1
ATOM 1124 C CA . GLN A 1 139 ? 15.327 -24.020 -18.856 1.00 93.00 139 GLN A CA 1
ATOM 1125 C C . GLN A 1 139 ? 14.439 -22.888 -18.348 1.00 93.00 139 GLN A C 1
ATOM 1127 O O . GLN A 1 139 ? 13.492 -23.127 -17.604 1.00 93.00 139 GLN A O 1
ATOM 1132 N N . LYS A 1 140 ? 14.700 -21.653 -18.783 1.00 88.38 140 LYS A N 1
ATOM 1133 C CA . LYS A 1 140 ? 13.899 -20.482 -18.400 1.00 88.38 140 LYS A CA 1
ATOM 1134 C C . LYS A 1 140 ? 12.465 -20.576 -18.948 1.00 88.38 140 LYS A C 1
ATOM 1136 O O . LYS A 1 140 ? 12.278 -20.833 -20.135 1.00 88.38 140 LYS A O 1
ATOM 1141 N N . TRP A 1 141 ? 11.472 -20.329 -18.093 1.00 82.50 141 TRP A N 1
ATOM 1142 C CA . TRP A 1 141 ? 10.062 -20.191 -18.465 1.00 82.50 141 TRP A CA 1
ATOM 1143 C C . TRP A 1 141 ? 9.777 -18.759 -18.912 1.00 82.50 141 TRP A C 1
ATOM 1145 O O . TRP A 1 141 ? 9.925 -17.816 -18.131 1.00 82.50 141 TRP A O 1
ATOM 1155 N N . ASN A 1 142 ? 9.365 -18.606 -20.168 1.00 68.81 142 ASN A N 1
ATOM 1156 C CA . ASN A 1 142 ? 8.925 -17.342 -20.744 1.00 68.81 142 ASN A CA 1
ATOM 1157 C C . ASN A 1 142 ? 7.450 -17.512 -21.120 1.00 68.81 142 ASN A C 1
ATOM 1159 O O . ASN A 1 142 ? 7.110 -18.460 -21.812 1.00 68.81 142 ASN A O 1
ATOM 1163 N N . VAL A 1 143 ? 6.561 -16.632 -20.659 1.00 49.19 143 VAL A N 1
ATOM 1164 C CA . VAL A 1 143 ? 5.148 -16.686 -21.064 1.00 49.19 143 VAL A CA 1
ATOM 1165 C C . VAL A 1 143 ? 5.056 -16.261 -22.525 1.00 49.19 143 VAL A C 1
ATOM 1167 O O . VAL A 1 143 ? 5.260 -15.080 -22.796 1.00 49.19 143 VAL A O 1
ATOM 1170 N N . THR A 1 144 ? 4.805 -17.192 -23.450 1.00 44.94 144 THR A N 1
ATOM 1171 C CA . THR A 1 144 ? 3.771 -17.129 -24.511 1.00 44.94 144 THR A CA 1
ATOM 1172 C C . THR A 1 144 ? 4.041 -18.133 -25.646 1.00 44.94 144 THR A C 1
ATOM 1174 O O . THR A 1 144 ? 5.118 -18.177 -26.235 1.00 44.94 144 THR A O 1
ATOM 1177 N N . SER A 1 145 ? 2.986 -18.880 -25.985 1.00 46.06 145 SER A N 1
ATOM 1178 C CA . SER A 1 145 ? 2.725 -19.669 -27.199 1.00 46.06 145 SER A CA 1
ATOM 1179 C C . SER A 1 145 ? 3.475 -19.265 -28.493 1.00 46.06 145 SER A C 1
ATOM 1181 O O . SER A 1 145 ? 3.503 -18.084 -28.840 1.00 46.06 145 SER A O 1
ATOM 1183 N N . ASN A 1 146 ? 3.902 -20.279 -29.277 1.00 44.41 146 ASN A N 1
ATOM 1184 C CA . ASN A 1 146 ? 4.482 -20.268 -30.650 1.00 44.41 146 ASN A CA 1
ATOM 1185 C C . ASN A 1 146 ? 6.022 -20.335 -30.803 1.00 44.41 146 ASN A C 1
ATOM 1187 O O . ASN A 1 146 ? 6.568 -19.654 -31.665 1.00 44.41 146 ASN A O 1
ATOM 1191 N N . SER A 1 147 ? 6.754 -21.173 -30.062 1.00 49.38 147 SER A N 1
ATOM 1192 C CA . SER A 1 147 ? 8.230 -21.090 -29.963 1.00 49.38 147 SER A CA 1
ATOM 1193 C C . SER A 1 147 ? 9.057 -21.139 -31.268 1.00 49.38 147 SER A C 1
ATOM 1195 O O . SER A 1 147 ? 10.074 -20.457 -31.323 1.00 49.38 147 SER A O 1
ATOM 1197 N N . GLU A 1 148 ? 8.668 -21.834 -32.344 1.00 43.91 148 GLU A N 1
ATOM 1198 C CA . GLU A 1 148 ? 9.462 -21.808 -33.596 1.00 43.91 148 GLU A CA 1
ATOM 1199 C C . GLU A 1 148 ? 9.232 -20.547 -34.441 1.00 43.91 148 GLU A C 1
ATOM 1201 O O . GLU A 1 148 ? 10.185 -19.947 -34.946 1.00 43.91 148 GLU A O 1
ATOM 1206 N N . ASN A 1 149 ? 7.981 -20.093 -34.558 1.00 43.88 149 ASN A N 1
ATOM 1207 C CA . ASN A 1 149 ? 7.670 -18.834 -35.237 1.00 43.88 149 ASN A CA 1
ATOM 1208 C C . ASN A 1 149 ? 8.046 -17.630 -34.372 1.00 43.88 149 ASN A C 1
ATOM 1210 O O . ASN A 1 149 ? 8.509 -16.638 -34.914 1.00 43.88 149 ASN A O 1
ATOM 1214 N N . ALA A 1 150 ? 7.921 -17.728 -33.048 1.00 42.62 150 ALA A N 1
ATOM 1215 C CA . ALA A 1 150 ? 8.336 -16.716 -32.088 1.00 42.62 150 ALA A CA 1
ATOM 1216 C C . ALA A 1 150 ? 9.858 -16.650 -31.964 1.00 42.62 150 ALA A C 1
ATOM 1218 O O . ALA A 1 150 ? 10.375 -15.552 -31.919 1.00 42.62 150 ALA A O 1
ATOM 1219 N N . SER A 1 151 ? 10.606 -17.760 -31.989 1.00 45.19 151 SER A N 1
ATOM 1220 C CA . SER A 1 151 ? 12.075 -17.702 -32.025 1.00 45.19 151 SER A CA 1
ATOM 1221 C C . SER A 1 151 ? 12.565 -17.107 -33.340 1.00 45.19 151 SER A C 1
ATOM 1223 O O . SER A 1 151 ? 13.416 -16.231 -33.299 1.00 45.19 151 SER A O 1
ATOM 1225 N N . LYS A 1 152 ? 11.979 -17.467 -34.491 1.00 45.72 152 LYS A N 1
ATOM 1226 C CA . LYS A 1 152 ? 12.276 -16.783 -35.762 1.00 45.72 152 LYS A CA 1
ATOM 1227 C C . LYS A 1 152 ? 11.843 -15.317 -35.756 1.00 45.72 152 LYS A C 1
ATOM 1229 O O . LYS A 1 152 ? 12.589 -14.486 -36.248 1.00 45.72 152 LYS A O 1
ATOM 1234 N N . LEU A 1 153 ? 10.687 -14.968 -35.188 1.00 44.16 153 LEU A N 1
ATOM 1235 C CA . LEU A 1 153 ? 10.223 -13.581 -35.047 1.00 44.16 153 LEU A CA 1
ATOM 1236 C C . LEU A 1 153 ? 11.083 -12.785 -34.065 1.00 44.16 153 LEU A C 1
ATOM 1238 O O . LEU A 1 153 ? 11.370 -11.638 -34.351 1.00 44.16 153 LEU A O 1
ATOM 1242 N N . VAL A 1 154 ? 11.527 -13.371 -32.955 1.00 47.12 154 VAL A N 1
ATOM 1243 C CA . VAL A 1 154 ? 12.385 -12.750 -31.936 1.00 47.12 154 VAL A CA 1
ATOM 1244 C C . VAL A 1 154 ? 13.808 -12.622 -32.452 1.00 47.12 154 VAL A C 1
ATOM 1246 O O . VAL A 1 154 ? 14.400 -11.572 -32.259 1.00 47.12 154 VAL A O 1
ATOM 1249 N N . THR A 1 155 ? 14.347 -13.618 -33.157 1.00 51.56 155 THR A N 1
ATOM 1250 C CA . THR A 1 155 ? 15.632 -13.509 -33.859 1.00 51.56 155 THR A CA 1
ATOM 1251 C C . THR A 1 155 ? 15.539 -12.468 -34.970 1.00 51.56 155 THR A C 1
ATOM 1253 O O . THR A 1 155 ? 16.384 -11.587 -35.012 1.00 51.56 155 THR A O 1
ATOM 1256 N N . ASN A 1 156 ? 14.474 -12.460 -35.780 1.00 54.41 156 ASN A N 1
ATOM 1257 C CA . ASN A 1 156 ? 14.246 -11.418 -36.787 1.00 54.41 156 ASN A CA 1
ATOM 1258 C C . ASN A 1 156 ? 14.052 -10.031 -36.151 1.00 54.41 156 ASN A C 1
ATOM 1260 O O . ASN A 1 156 ? 14.564 -9.050 -36.672 1.00 54.41 156 ASN A O 1
ATOM 1264 N N . MET A 1 157 ? 13.345 -9.915 -35.025 1.00 53.28 157 MET A N 1
ATOM 1265 C CA . MET A 1 157 ? 13.184 -8.657 -34.290 1.00 53.28 157 MET A CA 1
ATOM 1266 C C . MET A 1 157 ? 14.514 -8.210 -33.686 1.00 53.28 157 MET A C 1
ATOM 1268 O O . MET A 1 157 ? 14.873 -7.053 -33.864 1.00 53.28 157 MET A O 1
ATOM 1272 N N . MET A 1 158 ? 15.272 -9.104 -33.042 1.00 64.62 158 MET A N 1
ATOM 1273 C CA . MET A 1 158 ? 16.614 -8.828 -32.518 1.00 64.62 158 MET A CA 1
ATOM 1274 C C . MET A 1 158 ? 17.563 -8.400 -33.634 1.00 64.62 158 MET A C 1
ATOM 1276 O O . MET A 1 158 ? 18.271 -7.411 -33.477 1.00 64.62 158 MET A O 1
ATOM 1280 N N . ASP A 1 159 ? 17.535 -9.078 -34.780 1.00 72.00 159 ASP A N 1
ATOM 1281 C CA . ASP A 1 159 ? 18.319 -8.716 -35.957 1.00 72.00 159 ASP A CA 1
ATOM 1282 C C . ASP A 1 159 ? 17.886 -7.379 -36.564 1.00 72.00 159 ASP A C 1
ATOM 1284 O O . ASP A 1 159 ? 18.742 -6.621 -37.019 1.00 72.00 159 ASP A O 1
ATOM 1288 N N . ASN A 1 160 ? 16.594 -7.048 -36.526 1.00 70.50 160 ASN A N 1
ATOM 1289 C CA . ASN A 1 160 ? 16.078 -5.758 -36.982 1.00 70.50 160 ASN A CA 1
ATOM 1290 C C . ASN A 1 160 ? 16.421 -4.613 -36.017 1.00 70.50 160 ASN A C 1
ATOM 1292 O O . ASN A 1 160 ? 16.596 -3.479 -36.462 1.00 70.50 160 ASN A O 1
ATOM 1296 N N . ILE A 1 161 ? 16.554 -4.881 -34.712 1.00 80.56 161 ILE A N 1
ATOM 1297 C CA . ILE A 1 161 ? 16.877 -3.851 -33.713 1.00 80.56 161 ILE A CA 1
ATOM 1298 C C . ILE A 1 161 ? 18.364 -3.786 -33.343 1.00 80.56 161 ILE A C 1
ATOM 1300 O O . ILE A 1 161 ? 18.768 -2.817 -32.706 1.00 80.56 161 ILE A O 1
ATOM 1304 N N . LYS A 1 162 ? 19.207 -4.747 -33.755 1.00 84.19 162 LYS A N 1
ATOM 1305 C CA . LYS A 1 162 ? 20.625 -4.826 -33.334 1.00 84.19 162 LYS A CA 1
ATOM 1306 C C . LYS A 1 162 ? 21.448 -3.583 -33.660 1.00 84.19 162 LYS A C 1
ATOM 1308 O O . LYS A 1 162 ? 22.390 -3.263 -32.940 1.00 84.19 162 LYS A O 1
ATOM 1313 N N . PHE A 1 163 ? 21.095 -2.873 -34.730 1.00 85.19 163 PHE A N 1
ATOM 1314 C CA . PHE A 1 163 ? 21.791 -1.657 -35.152 1.00 85.19 163 PHE A CA 1
ATOM 1315 C C . PHE A 1 163 ? 21.176 -0.376 -34.578 1.00 85.19 163 PHE A C 1
ATOM 1317 O O . PHE A 1 163 ? 21.842 0.662 -34.570 1.00 85.19 163 PHE A O 1
ATOM 1324 N N . LEU A 1 164 ? 19.947 -0.432 -34.050 1.00 87.00 164 LEU A N 1
ATOM 1325 C CA . LEU A 1 164 ? 19.264 0.738 -33.496 1.00 87.00 164 LEU A CA 1
ATOM 1326 C C . LEU A 1 164 ? 20.031 1.385 -32.337 1.00 87.00 164 LEU A C 1
ATOM 1328 O O . LEU A 1 164 ? 20.076 2.611 -32.312 1.00 87.00 164 LEU A O 1
ATOM 1332 N N . PRO A 1 165 ? 20.703 0.652 -31.421 1.00 88.00 165 PRO A N 1
ATOM 1333 C CA . PRO A 1 165 ? 21.517 1.287 -30.393 1.00 88.00 165 PRO A CA 1
ATOM 1334 C C . PRO A 1 165 ? 22.646 2.152 -30.959 1.00 88.00 165 PRO A C 1
ATOM 1336 O O . PRO A 1 165 ? 22.888 3.242 -30.440 1.00 88.00 165 PRO A O 1
ATOM 1339 N N . ARG A 1 166 ? 23.324 1.703 -32.024 1.00 89.19 166 ARG A N 1
ATOM 1340 C CA . ARG A 1 166 ? 24.401 2.483 -32.647 1.00 89.19 166 ARG A CA 1
ATOM 1341 C C . ARG A 1 166 ? 23.840 3.670 -33.426 1.00 89.19 166 ARG A C 1
ATOM 1343 O O . ARG A 1 166 ? 24.338 4.771 -33.241 1.00 89.19 166 ARG A O 1
ATOM 1350 N N . LEU A 1 167 ? 22.766 3.468 -34.192 1.00 90.38 167 LEU A N 1
ATOM 1351 C CA . LEU A 1 167 ? 22.066 4.545 -34.900 1.00 90.38 167 LEU A CA 1
ATOM 1352 C C . LEU A 1 167 ? 21.566 5.633 -33.935 1.00 90.38 167 LEU A C 1
ATOM 1354 O O . LEU A 1 167 ? 21.838 6.808 -34.138 1.00 90.38 167 LEU A O 1
ATOM 1358 N N . SER A 1 168 ? 20.896 5.229 -32.855 1.00 91.56 168 SER A N 1
ATOM 1359 C CA . SER A 1 168 ? 20.450 6.092 -31.753 1.00 91.56 168 SER A CA 1
ATOM 1360 C C . SER A 1 168 ? 21.605 6.906 -31.168 1.00 91.56 168 SER A C 1
ATOM 1362 O O . SER A 1 168 ? 21.481 8.115 -30.995 1.00 91.56 168 SER A O 1
ATOM 1364 N N . GLN A 1 169 ? 22.750 6.265 -30.918 1.00 91.12 169 GLN A N 1
ATOM 1365 C CA . GLN A 1 169 ? 23.939 6.951 -30.420 1.00 91.12 169 GLN A CA 1
ATOM 1366 C C . GLN A 1 169 ? 24.489 7.960 -31.438 1.00 91.12 169 GLN A C 1
ATOM 1368 O O . GLN A 1 169 ? 24.814 9.075 -31.052 1.00 91.12 169 GLN A O 1
ATOM 1373 N N . ASN A 1 170 ? 24.536 7.609 -32.726 1.00 90.81 170 ASN A N 1
ATOM 1374 C CA . ASN A 1 170 ? 25.003 8.523 -33.770 1.00 90.81 170 ASN A CA 1
ATOM 1375 C C . ASN A 1 170 ? 24.071 9.731 -33.948 1.00 90.81 170 ASN A C 1
ATOM 1377 O O . ASN A 1 170 ? 24.547 10.845 -34.132 1.00 90.81 170 ASN A O 1
ATOM 1381 N N . LEU A 1 171 ? 22.753 9.547 -33.816 1.00 91.44 171 LEU A N 1
ATOM 1382 C CA . LEU A 1 171 ? 21.800 10.662 -33.804 1.00 91.44 171 LEU A CA 1
ATOM 1383 C C . LEU A 1 171 ? 21.919 11.524 -32.536 1.00 91.44 171 LEU A C 1
ATOM 1385 O O . LEU A 1 171 ? 21.669 12.721 -32.576 1.00 91.44 171 LEU A O 1
ATOM 1389 N N . LEU A 1 172 ? 22.313 10.959 -31.398 1.00 91.19 172 LEU A N 1
ATOM 1390 C CA . LEU A 1 172 ? 22.591 11.762 -30.204 1.00 91.19 172 LEU A CA 1
ATOM 1391 C C . LEU A 1 172 ? 23.892 12.566 -30.334 1.00 91.19 172 LEU A C 1
ATOM 1393 O O . LEU A 1 172 ? 23.958 13.682 -29.828 1.00 91.19 172 LEU A O 1
ATOM 1397 N N . GLU A 1 173 ? 24.906 12.020 -31.009 1.00 90.06 173 GLU A N 1
ATOM 1398 C CA . GLU A 1 173 ? 26.193 12.690 -31.244 1.00 90.06 173 GLU A CA 1
ATOM 1399 C C . GLU A 1 173 ? 26.020 13.974 -32.072 1.00 90.06 173 GLU A C 1
ATOM 1401 O O . GLU A 1 173 ? 26.588 14.999 -31.703 1.00 90.06 173 GLU A O 1
ATOM 1406 N N . ILE A 1 174 ? 25.154 13.970 -33.097 1.00 88.88 174 ILE A N 1
ATOM 1407 C CA . ILE A 1 174 ? 24.879 15.175 -33.906 1.00 88.88 174 ILE A CA 1
ATOM 1408 C C . ILE A 1 174 ? 24.165 16.288 -33.127 1.00 88.88 174 ILE A C 1
ATOM 1410 O O . ILE A 1 174 ? 24.151 17.426 -33.574 1.00 88.88 174 ILE A O 1
ATOM 1414 N N . LEU A 1 175 ? 23.555 15.993 -31.972 1.00 86.31 175 LEU A N 1
ATOM 1415 C CA . LEU A 1 175 ? 22.936 17.023 -31.131 1.00 86.31 175 LEU A CA 1
ATOM 1416 C C . LEU A 1 175 ? 23.988 17.916 -30.451 1.00 86.31 175 LEU A C 1
ATOM 1418 O O . LEU A 1 175 ? 23.702 19.062 -30.122 1.00 86.31 175 LEU A O 1
ATOM 1422 N N . GLY A 1 176 ? 25.181 17.368 -30.201 1.00 75.38 176 GLY A N 1
ATOM 1423 C CA . GLY A 1 176 ? 26.308 18.092 -29.612 1.00 75.38 176 GLY A CA 1
ATOM 1424 C C . GLY A 1 176 ? 27.235 18.733 -30.644 1.00 75.38 176 GLY A C 1
ATOM 1425 O O . GLY A 1 176 ? 28.204 19.375 -30.248 1.00 75.38 176 GLY A O 1
ATOM 1426 N N . ASP A 1 177 ? 26.960 18.535 -31.934 1.00 76.19 177 ASP A N 1
ATOM 1427 C CA . ASP A 1 177 ? 27.729 19.097 -33.036 1.00 76.19 177 ASP A CA 1
ATOM 1428 C C . ASP A 1 177 ? 27.065 20.385 -33.547 1.00 76.19 177 ASP A C 1
ATOM 1430 O O . ASP A 1 177 ? 25.857 20.443 -33.783 1.00 76.19 177 ASP A O 1
ATOM 1434 N N . ASP A 1 178 ? 27.868 21.431 -33.717 1.00 77.81 178 ASP A N 1
ATOM 1435 C CA . ASP A 1 178 ? 27.424 22.733 -34.204 1.00 77.81 178 ASP A CA 1
ATOM 1436 C C . ASP A 1 178 ? 27.443 22.835 -35.741 1.00 77.81 178 ASP A C 1
ATOM 1438 O O . ASP A 1 178 ? 26.955 23.828 -36.285 1.00 77.81 178 ASP A O 1
ATOM 1442 N N . GLU A 1 179 ? 27.979 21.839 -36.454 1.00 81.81 179 GLU A N 1
ATOM 1443 C CA . GLU A 1 179 ? 28.329 21.959 -37.875 1.00 81.81 179 GLU A CA 1
ATOM 1444 C C . GLU A 1 179 ? 27.132 21.849 -38.847 1.00 81.81 179 GLU A C 1
ATOM 1446 O O . GLU A 1 179 ? 27.087 22.585 -39.834 1.00 81.81 179 GLU A O 1
ATOM 1451 N N . TYR A 1 180 ? 26.128 21.000 -38.570 1.00 85.88 180 TYR A N 1
ATOM 1452 C CA . TYR A 1 180 ? 25.072 20.644 -39.549 1.00 85.88 180 TYR A CA 1
ATOM 1453 C C . TYR A 1 180 ? 23.624 20.958 -39.127 1.00 85.88 180 TYR A C 1
ATOM 1455 O O . TYR A 1 180 ? 22.677 20.484 -39.759 1.00 85.88 180 TYR A O 1
ATOM 1463 N N . HIS A 1 181 ? 23.425 21.768 -38.086 1.00 89.94 181 HIS A N 1
ATOM 1464 C CA . HIS A 1 181 ? 22.085 22.175 -37.655 1.00 89.94 181 HIS A CA 1
ATOM 1465 C C . HIS A 1 181 ? 21.404 23.103 -38.685 1.00 89.94 181 HIS A C 1
ATOM 1467 O O . HIS A 1 181 ? 22.032 23.995 -39.252 1.00 89.94 181 HIS A O 1
ATOM 1473 N N . ASP A 1 182 ? 20.097 22.933 -38.903 1.00 91.12 182 ASP A N 1
ATOM 1474 C CA . ASP A 1 182 ? 19.294 23.741 -39.842 1.00 91.12 182 ASP A CA 1
ATOM 1475 C C . ASP A 1 182 ? 18.183 24.551 -39.139 1.00 91.12 182 ASP A C 1
ATOM 1477 O O . ASP A 1 182 ? 17.504 25.381 -39.756 1.00 91.12 182 ASP A O 1
ATOM 1481 N N . VAL A 1 183 ? 18.018 24.364 -37.823 1.00 91.00 183 VAL A N 1
ATOM 1482 C CA . VAL A 1 183 ? 17.079 25.122 -36.998 1.00 91.00 183 VAL A CA 1
ATOM 1483 C C . VAL A 1 183 ? 17.655 25.470 -35.630 1.00 91.00 183 VAL A C 1
ATOM 1485 O O . VAL A 1 183 ? 18.352 24.687 -34.988 1.00 91.00 183 VAL A O 1
ATOM 1488 N N . THR A 1 184 ? 17.282 26.663 -35.174 1.00 91.81 184 THR A N 1
ATOM 1489 C CA . THR A 1 184 ? 17.572 27.196 -33.847 1.00 91.81 184 THR A CA 1
ATOM 1490 C C . THR A 1 184 ? 16.247 27.474 -33.149 1.00 91.81 184 THR A C 1
ATOM 1492 O O . THR A 1 184 ? 15.413 28.190 -33.706 1.00 91.81 184 THR A O 1
ATOM 1495 N N . ILE A 1 185 ? 16.047 26.890 -31.970 1.00 92.81 185 ILE A N 1
ATOM 1496 C CA . ILE A 1 185 ? 14.807 26.949 -31.192 1.00 92.81 185 ILE A CA 1
ATOM 1497 C C . ILE A 1 185 ? 15.102 27.663 -29.880 1.00 92.81 185 ILE A C 1
ATOM 1499 O O . ILE A 1 185 ? 16.003 27.273 -29.141 1.00 92.81 185 ILE A O 1
ATOM 1503 N N . GLU A 1 186 ? 14.338 28.703 -29.587 1.00 94.00 186 GLU A N 1
ATOM 1504 C CA . GLU A 1 186 ? 14.383 29.402 -28.308 1.00 94.00 186 GLU A CA 1
ATOM 1505 C C . GLU A 1 186 ? 13.371 28.757 -27.356 1.00 94.00 186 GLU A C 1
ATOM 1507 O O . GLU A 1 186 ? 12.193 28.632 -27.690 1.00 94.00 186 GLU A O 1
ATOM 1512 N N . VAL A 1 187 ? 13.822 28.304 -26.190 1.00 94.94 187 VAL A N 1
ATOM 1513 C CA . VAL A 1 187 ? 12.995 27.548 -25.241 1.00 94.94 187 VAL A CA 1
ATOM 1514 C C . VAL A 1 187 ? 13.031 28.210 -23.875 1.00 94.94 187 VAL A C 1
ATOM 1516 O O . VAL A 1 187 ? 14.097 28.627 -23.420 1.00 94.94 187 VAL A O 1
ATOM 1519 N N . GLY A 1 188 ? 11.874 28.258 -23.220 1.00 92.56 188 GLY A N 1
ATOM 1520 C CA . GLY A 1 188 ? 11.673 28.944 -21.950 1.00 92.56 188 GLY A CA 1
ATOM 1521 C C . GLY A 1 188 ? 11.227 30.396 -22.120 1.00 92.56 188 GLY A C 1
ATOM 1522 O O . GLY A 1 188 ? 11.021 30.884 -23.231 1.00 92.56 188 GLY A O 1
ATOM 1523 N N . ASN A 1 189 ? 11.069 31.079 -20.989 1.00 89.19 189 ASN A N 1
ATOM 1524 C CA . ASN A 1 189 ? 10.682 32.486 -20.893 1.00 89.19 189 ASN A CA 1
ATOM 1525 C C . ASN A 1 189 ? 11.695 33.242 -20.032 1.00 89.19 189 ASN A C 1
ATOM 1527 O O . ASN A 1 189 ? 12.279 32.657 -19.116 1.00 89.19 189 ASN A O 1
ATOM 1531 N N . ASP A 1 190 ? 11.868 34.541 -20.292 1.00 83.88 190 ASP A N 1
ATOM 1532 C CA . ASP A 1 190 ? 12.784 35.398 -19.534 1.00 83.88 190 ASP A CA 1
ATOM 1533 C C . ASP A 1 190 ? 12.540 35.291 -18.015 1.00 83.88 190 ASP A C 1
ATOM 1535 O O . ASP A 1 190 ? 11.388 35.363 -17.572 1.00 83.88 190 ASP A O 1
ATOM 1539 N N . PRO A 1 191 ? 13.596 35.128 -17.191 1.00 84.75 191 PRO A N 1
ATOM 1540 C CA . PRO A 1 191 ? 15.027 35.149 -17.537 1.00 84.75 191 PRO A CA 1
ATOM 1541 C C . PRO A 1 191 ? 15.627 33.783 -17.939 1.00 84.75 191 PRO A C 1
ATOM 1543 O O . PRO A 1 191 ? 16.815 33.700 -18.238 1.00 84.75 191 PRO A O 1
ATOM 1546 N N . ASN A 1 192 ? 14.842 32.703 -17.928 1.00 87.94 192 ASN A N 1
ATOM 1547 C CA . ASN A 1 192 ? 15.312 31.325 -18.109 1.00 87.94 192 ASN A CA 1
ATOM 1548 C C . ASN A 1 192 ? 15.096 30.848 -19.551 1.00 87.94 192 ASN A C 1
ATOM 1550 O O . ASN A 1 192 ? 14.316 29.929 -19.808 1.00 87.94 192 ASN A O 1
ATOM 1554 N N . VAL A 1 193 ? 15.782 31.497 -20.493 1.00 93.88 193 VAL A N 1
ATOM 1555 C CA . VAL A 1 193 ? 15.731 31.165 -21.922 1.00 93.88 193 VAL A CA 1
ATOM 1556 C C . VAL A 1 193 ? 17.020 30.465 -22.344 1.00 93.88 193 VAL A C 1
ATOM 1558 O O . VAL A 1 193 ? 18.119 30.935 -22.048 1.00 93.88 193 VAL A O 1
ATOM 1561 N N . LYS A 1 194 ? 16.899 29.357 -23.082 1.00 95.25 194 LYS A N 1
ATOM 1562 C CA . LYS A 1 194 ? 18.034 28.648 -23.691 1.00 95.25 194 LYS A CA 1
ATOM 1563 C C . LYS A 1 194 ? 17.788 28.441 -25.178 1.00 95.25 194 LYS A C 1
ATOM 1565 O O . LYS A 1 194 ? 16.670 28.169 -25.615 1.00 95.25 194 LYS A O 1
ATOM 1570 N N . ILE A 1 195 ? 18.859 28.560 -25.952 1.00 92.94 195 ILE A N 1
ATOM 1571 C CA . ILE A 1 195 ? 18.845 28.347 -27.394 1.00 92.94 195 ILE A CA 1
ATOM 1572 C C . ILE A 1 195 ? 19.317 26.922 -27.689 1.00 92.94 195 ILE A C 1
ATOM 1574 O O . ILE A 1 195 ? 20.398 26.525 -27.258 1.00 92.94 195 ILE A O 1
ATOM 1578 N N . PHE A 1 196 ? 18.522 26.177 -28.452 1.00 93.25 196 PHE A N 1
ATOM 1579 C CA . PHE A 1 196 ? 18.822 24.818 -28.894 1.00 93.25 196 PHE A CA 1
ATOM 1580 C C . PHE A 1 196 ? 19.031 24.781 -30.403 1.00 93.25 196 PHE A C 1
ATOM 1582 O O . PHE A 1 196 ? 18.209 25.291 -31.163 1.00 93.25 196 PHE A O 1
ATOM 1589 N N . ARG A 1 197 ? 20.118 24.146 -30.839 1.00 92.56 197 ARG A N 1
ATOM 1590 C CA . ARG A 1 197 ? 20.405 23.864 -32.249 1.00 92.56 197 ARG A CA 1
ATOM 1591 C C . ARG A 1 197 ? 19.974 22.438 -32.567 1.00 92.56 197 ARG A C 1
ATOM 1593 O O . ARG A 1 197 ? 20.197 21.533 -31.767 1.00 92.56 197 ARG A O 1
ATOM 1600 N N . ALA A 1 198 ? 19.279 22.250 -33.683 1.00 93.38 198 ALA A N 1
ATOM 1601 C CA . ALA A 1 198 ? 18.673 20.972 -34.032 1.00 93.38 198 ALA A CA 1
ATOM 1602 C C . ALA A 1 198 ? 18.460 20.824 -35.551 1.00 93.38 198 ALA A C 1
ATOM 1604 O O . ALA A 1 198 ? 18.829 21.695 -36.337 1.00 93.38 198 ALA A O 1
ATOM 1605 N N . HIS A 1 199 ? 17.845 19.703 -35.939 1.00 92.88 199 HIS A N 1
ATOM 1606 C CA . HIS A 1 199 ? 17.631 19.271 -37.313 1.00 92.88 199 HIS A CA 1
ATOM 1607 C C . HIS A 1 199 ? 16.126 19.123 -37.590 1.00 92.88 199 HIS A C 1
ATOM 1609 O O . HIS A 1 199 ? 15.462 18.243 -37.027 1.00 92.88 199 HIS A O 1
ATOM 1615 N N . MET A 1 200 ? 15.575 19.958 -38.474 1.00 90.50 200 MET A N 1
ATOM 1616 C CA . MET A 1 200 ? 14.149 20.019 -38.809 1.00 90.50 200 MET A CA 1
ATOM 1617 C C . MET A 1 200 ? 13.622 18.666 -39.273 1.00 90.50 200 MET A C 1
ATOM 1619 O O . MET A 1 200 ? 12.521 18.276 -38.893 1.00 90.50 200 MET A O 1
ATOM 1623 N N . VAL A 1 201 ? 14.407 17.927 -40.062 1.00 91.69 201 VAL A N 1
ATOM 1624 C CA . VAL A 1 201 ? 13.996 16.614 -40.576 1.00 91.69 201 VAL A CA 1
ATOM 1625 C C . VAL A 1 201 ? 13.700 15.617 -39.451 1.00 91.69 201 VAL A C 1
ATOM 1627 O O . VAL A 1 201 ? 12.737 14.867 -39.543 1.00 91.69 201 VAL A O 1
ATOM 1630 N N . ILE A 1 202 ? 14.449 15.638 -38.349 1.00 93.12 202 ILE A N 1
ATOM 1631 C CA . ILE A 1 202 ? 14.215 14.722 -37.225 1.00 93.12 202 ILE A CA 1
ATOM 1632 C C . ILE A 1 202 ? 13.002 15.194 -36.418 1.00 93.12 202 ILE A C 1
ATOM 1634 O O . ILE A 1 202 ? 12.066 14.425 -36.182 1.00 93.12 202 ILE A O 1
ATOM 1638 N N . LEU A 1 203 ? 12.979 16.479 -36.048 1.00 93.00 203 LEU A N 1
ATOM 1639 C CA . LEU A 1 203 ? 11.914 17.061 -35.226 1.00 93.00 203 LEU A CA 1
ATOM 1640 C C . LEU A 1 203 ? 10.538 16.945 -35.897 1.00 93.00 203 LEU A C 1
ATOM 1642 O O . LEU A 1 203 ? 9.582 16.486 -35.272 1.00 93.00 203 LEU A O 1
ATOM 1646 N N . ASN A 1 204 ? 10.453 17.279 -37.188 1.00 91.06 204 ASN A N 1
ATOM 1647 C CA . ASN A 1 204 ? 9.200 17.302 -37.941 1.00 91.06 204 ASN A CA 1
ATOM 1648 C C . ASN A 1 204 ? 8.571 15.917 -38.103 1.00 91.06 204 ASN A C 1
ATOM 1650 O O . ASN A 1 204 ? 7.356 15.821 -38.283 1.00 91.06 204 ASN A O 1
ATOM 1654 N N . TYR A 1 205 ? 9.371 14.849 -38.121 1.00 90.31 205 TYR A N 1
ATOM 1655 C CA . TYR A 1 205 ? 8.872 13.477 -38.259 1.00 90.31 205 TYR A CA 1
ATOM 1656 C C . TYR A 1 205 ? 8.591 12.808 -36.913 1.00 90.31 205 TYR A C 1
ATOM 1658 O O . TYR A 1 205 ? 7.747 11.917 -36.856 1.00 90.31 205 TYR A O 1
ATOM 1666 N N . ARG A 1 206 ? 9.241 13.247 -35.830 1.00 90.94 206 ARG A N 1
ATOM 1667 C CA . ARG A 1 206 ? 8.984 12.731 -34.477 1.00 90.94 206 ARG A CA 1
ATOM 1668 C C . ARG A 1 206 ? 7.841 13.448 -33.762 1.00 90.94 206 ARG A C 1
ATOM 1670 O O . ARG A 1 206 ? 7.203 12.838 -32.913 1.00 90.94 206 ARG A O 1
ATOM 1677 N N . SER A 1 207 ? 7.541 14.695 -34.124 1.00 90.94 207 SER A N 1
ATOM 1678 C CA . SER A 1 207 ? 6.386 15.427 -33.602 1.00 90.94 207 SER A CA 1
ATOM 1679 C C . SER A 1 207 ? 5.702 16.246 -34.703 1.00 90.94 207 SER A C 1
ATOM 1681 O O . SER A 1 207 ? 6.273 17.221 -35.203 1.00 90.94 207 SER A O 1
ATOM 1683 N N . PRO A 1 208 ? 4.446 15.915 -35.057 1.00 84.75 208 PRO A N 1
ATOM 1684 C CA . PRO A 1 208 ? 3.623 16.767 -35.912 1.00 84.75 208 PRO A CA 1
ATOM 1685 C C . PRO A 1 208 ? 3.430 18.174 -35.328 1.00 84.75 208 PRO A C 1
ATOM 1687 O O . PRO A 1 208 ? 3.383 19.144 -36.075 1.00 84.75 208 PRO A O 1
ATOM 1690 N N . CYS A 1 209 ? 3.383 18.293 -33.996 1.00 88.31 209 CYS A N 1
ATOM 1691 C CA . CYS A 1 209 ? 3.270 19.578 -33.307 1.00 88.31 209 CYS A CA 1
ATOM 1692 C C . CYS A 1 209 ? 4.512 20.448 -33.542 1.00 88.31 209 CYS A C 1
ATOM 1694 O O . CYS A 1 209 ? 4.392 21.603 -33.939 1.00 88.31 209 CYS A O 1
ATOM 1696 N N . LEU A 1 210 ? 5.716 19.881 -33.392 1.00 89.19 210 LEU A N 1
ATOM 1697 C CA . LEU A 1 210 ? 6.954 20.603 -33.701 1.00 89.19 210 LEU A CA 1
ATOM 1698 C C . LEU A 1 210 ? 7.022 21.010 -35.173 1.00 89.19 210 LEU A C 1
ATOM 1700 O O . LEU A 1 210 ? 7.501 22.100 -35.464 1.00 89.19 210 LEU A O 1
ATOM 1704 N N . ARG A 1 211 ? 6.501 20.192 -36.096 1.00 89.06 211 ARG A N 1
ATOM 1705 C CA . ARG A 1 211 ? 6.416 20.566 -37.516 1.00 89.06 211 ARG A CA 1
ATOM 1706 C C . ARG A 1 211 ? 5.606 21.844 -37.725 1.00 89.06 211 ARG A C 1
ATOM 1708 O O . ARG A 1 211 ? 6.041 22.720 -38.467 1.00 89.06 211 ARG A O 1
ATOM 1715 N N . GLU A 1 212 ? 4.451 21.951 -37.074 1.00 88.12 212 GLU A N 1
ATOM 1716 C CA . GLU A 1 212 ? 3.599 23.142 -37.134 1.00 88.12 212 GLU A CA 1
ATOM 1717 C C . GLU A 1 212 ? 4.277 24.339 -36.457 1.00 88.12 212 GLU A C 1
ATOM 1719 O O . GLU A 1 212 ? 4.436 25.388 -37.084 1.00 88.12 212 GLU A O 1
ATOM 1724 N N . ILE A 1 213 ? 4.753 24.169 -35.219 1.00 85.38 213 ILE A N 1
ATOM 1725 C CA . ILE A 1 213 ? 5.385 25.238 -34.436 1.00 85.38 213 ILE A CA 1
ATOM 1726 C C . ILE A 1 213 ? 6.598 25.798 -35.179 1.00 85.38 213 ILE A C 1
ATOM 1728 O O . ILE A 1 213 ? 6.640 26.990 -35.459 1.00 85.38 213 ILE A O 1
ATOM 1732 N N . LEU A 1 214 ? 7.543 24.951 -35.592 1.00 83.56 214 LEU A N 1
ATOM 1733 C CA . LEU A 1 214 ? 8.794 25.389 -36.219 1.00 83.56 214 LEU A CA 1
ATOM 1734 C C . LEU A 1 214 ? 8.599 26.000 -37.611 1.00 83.56 214 LEU A C 1
ATOM 1736 O O . LEU A 1 214 ? 9.478 26.725 -38.079 1.00 83.56 214 LEU A O 1
ATOM 1740 N N . SER A 1 215 ? 7.457 25.743 -38.258 1.00 82.88 215 SER A N 1
ATOM 1741 C CA . SER A 1 215 ? 7.081 26.408 -39.509 1.00 82.88 215 SER A CA 1
ATOM 1742 C C . SER A 1 215 ? 6.578 27.843 -39.306 1.00 82.88 215 SER A C 1
ATOM 1744 O O . SER A 1 215 ? 6.725 28.665 -40.209 1.00 82.88 215 SER A O 1
ATOM 1746 N N . ALA A 1 216 ? 6.024 28.158 -38.128 1.00 80.62 216 ALA A N 1
ATOM 1747 C CA . ALA A 1 216 ? 5.393 29.444 -37.831 1.00 80.62 216 ALA A CA 1
ATOM 1748 C C . ALA A 1 216 ? 6.222 30.323 -36.877 1.00 80.62 216 ALA A C 1
ATOM 1750 O O . ALA A 1 216 ? 6.391 31.517 -37.119 1.00 80.62 216 ALA A O 1
ATOM 1751 N N . ASN A 1 217 ? 6.734 29.748 -35.787 1.00 76.19 217 ASN A N 1
ATOM 1752 C CA . ASN A 1 217 ? 7.477 30.439 -34.738 1.00 76.19 217 ASN A CA 1
ATOM 1753 C C . ASN A 1 217 ? 8.501 29.497 -34.078 1.00 76.19 217 ASN A C 1
ATOM 1755 O O . ASN A 1 217 ? 8.155 28.439 -33.563 1.00 76.19 217 ASN A O 1
ATOM 1759 N N . LYS A 1 218 ? 9.772 29.901 -34.020 1.00 84.19 218 LYS A N 1
ATOM 1760 C CA . LYS A 1 218 ? 10.863 29.083 -33.458 1.00 84.19 218 LYS A CA 1
ATOM 1761 C C . LYS A 1 218 ? 11.014 29.242 -31.934 1.00 84.19 218 LYS A C 1
ATOM 1763 O O . LYS A 1 218 ? 12.131 29.168 -31.426 1.00 84.19 218 LYS A O 1
ATOM 1768 N N . LYS A 1 219 ? 9.909 29.482 -31.216 1.00 88.75 219 LYS A N 1
ATOM 1769 C CA . LYS A 1 219 ? 9.884 29.704 -29.760 1.00 88.75 219 LYS A CA 1
ATOM 1770 C C . LYS A 1 219 ? 8.961 28.720 -29.036 1.00 88.75 219 LYS A C 1
ATOM 1772 O O . LYS A 1 219 ? 7.828 28.518 -29.466 1.00 88.75 219 LYS A O 1
ATOM 1777 N N . LEU A 1 220 ? 9.424 28.177 -27.910 1.00 90.62 220 LEU A N 1
ATOM 1778 C CA . LEU A 1 220 ? 8.686 27.277 -27.011 1.00 90.62 220 LEU A CA 1
ATOM 1779 C C . LEU A 1 220 ? 8.667 27.847 -25.578 1.00 90.62 220 LEU A C 1
ATOM 1781 O O . LEU A 1 220 ? 9.436 27.403 -24.724 1.00 90.62 220 LEU A O 1
ATOM 1785 N N . PRO A 1 221 ? 7.802 28.838 -25.298 1.00 87.62 221 PRO A N 1
ATOM 1786 C CA . PRO A 1 221 ? 7.835 29.592 -24.043 1.00 87.62 221 PRO A CA 1
ATOM 1787 C C . PRO A 1 221 ? 7.353 28.806 -22.811 1.00 87.62 221 PRO A C 1
ATOM 1789 O O . PRO A 1 221 ? 7.756 29.104 -21.690 1.00 87.62 221 PRO A O 1
ATOM 1792 N N . ASN A 1 222 ? 6.489 27.801 -22.990 1.00 89.44 222 ASN A N 1
ATOM 1793 C CA . ASN A 1 222 ? 5.850 27.077 -21.880 1.00 89.44 222 ASN A CA 1
ATOM 1794 C C . ASN A 1 222 ? 6.651 25.866 -21.378 1.00 89.44 222 ASN A C 1
ATOM 1796 O O . ASN A 1 222 ? 6.249 25.223 -20.407 1.00 89.44 222 ASN A O 1
ATOM 1800 N N . ILE A 1 223 ? 7.773 25.546 -22.027 1.00 94.06 223 ILE A N 1
ATOM 1801 C CA . ILE A 1 223 ? 8.605 24.388 -21.700 1.00 94.06 223 ILE A CA 1
ATOM 1802 C C . ILE A 1 223 ? 9.905 24.886 -21.072 1.00 94.06 223 ILE A C 1
ATOM 1804 O O . ILE A 1 223 ? 10.558 25.779 -21.606 1.00 94.06 223 ILE A O 1
ATOM 1808 N N . LEU A 1 224 ? 10.293 24.293 -19.942 1.00 94.69 224 LEU A N 1
ATOM 1809 C CA . LEU A 1 224 ? 11.579 24.590 -19.310 1.00 94.69 224 LEU A CA 1
ATOM 1810 C C . LEU A 1 224 ? 12.740 24.067 -20.172 1.00 94.69 224 LEU A C 1
ATOM 1812 O O . LEU A 1 224 ? 12.650 22.932 -20.656 1.00 94.69 224 LEU A O 1
ATOM 1816 N N . PRO A 1 225 ? 13.839 24.828 -20.328 1.00 95.50 225 PRO A N 1
ATOM 1817 C CA . PRO A 1 225 ? 15.017 24.395 -21.075 1.00 95.50 225 PRO A CA 1
ATOM 1818 C C . PRO A 1 225 ? 15.520 22.992 -20.723 1.00 95.50 225 PRO A C 1
ATOM 1820 O O . PRO A 1 225 ? 15.781 22.188 -21.614 1.00 95.50 225 PRO A O 1
ATOM 1823 N N . GLU A 1 226 ? 15.619 22.671 -19.436 1.00 93.75 226 GLU A N 1
ATOM 1824 C CA . GLU A 1 226 ? 16.152 21.398 -18.944 1.00 93.75 226 GLU A CA 1
ATOM 1825 C C . GLU A 1 226 ? 15.233 20.229 -19.323 1.00 93.75 226 GLU A C 1
ATOM 1827 O O . GLU A 1 226 ? 15.689 19.159 -19.725 1.00 93.75 226 GLU A O 1
ATOM 1832 N N . ILE A 1 227 ? 13.917 20.454 -19.273 1.00 95.62 227 ILE A N 1
ATOM 1833 C CA . ILE A 1 227 ? 12.909 19.470 -19.679 1.00 95.62 227 ILE A CA 1
ATOM 1834 C C . ILE A 1 227 ? 12.928 19.278 -21.195 1.00 95.62 227 ILE A C 1
ATOM 1836 O O . ILE A 1 227 ? 12.862 18.147 -21.683 1.00 95.62 227 ILE A O 1
ATOM 1840 N N . PHE A 1 228 ? 13.057 20.366 -21.956 1.00 95.25 228 PHE A N 1
ATOM 1841 C CA . PHE A 1 228 ? 13.172 20.275 -23.405 1.00 95.25 228 PHE A CA 1
ATOM 1842 C C . PHE A 1 228 ? 14.436 19.533 -23.830 1.00 95.25 228 PHE A C 1
ATOM 1844 O O . PHE A 1 228 ? 14.379 18.757 -24.775 1.00 95.25 228 PHE A O 1
ATOM 1851 N N . GLU A 1 229 ? 15.550 19.695 -23.118 1.00 93.88 229 GLU A N 1
ATOM 1852 C CA . GLU A 1 229 ? 16.781 18.947 -23.380 1.00 93.88 229 GLU A CA 1
ATOM 1853 C C . GLU A 1 229 ? 16.570 17.430 -23.242 1.00 93.88 229 GLU A C 1
ATOM 1855 O O . GLU A 1 229 ? 17.006 16.658 -24.102 1.00 93.88 229 GLU A O 1
ATOM 1860 N N . ILE A 1 230 ? 15.823 16.994 -22.222 1.00 94.62 230 ILE A N 1
ATOM 1861 C CA . ILE A 1 230 ? 15.432 15.586 -22.047 1.00 94.62 230 ILE A CA 1
ATOM 1862 C C . ILE A 1 230 ? 14.561 15.117 -23.221 1.00 94.62 230 ILE A C 1
ATOM 1864 O O . ILE A 1 230 ? 14.830 14.065 -23.809 1.00 94.62 230 ILE A O 1
ATOM 1868 N N . ILE A 1 231 ? 13.549 15.904 -23.604 1.00 95.81 231 ILE A N 1
ATOM 1869 C CA . ILE A 1 231 ? 12.673 15.592 -24.746 1.00 95.81 231 ILE A CA 1
ATOM 1870 C C . ILE A 1 231 ? 13.474 15.511 -26.044 1.00 95.81 231 ILE A C 1
ATOM 1872 O O . ILE A 1 231 ? 13.255 14.610 -26.849 1.00 95.81 231 ILE A O 1
ATOM 1876 N N . LEU A 1 232 ? 14.413 16.427 -26.252 1.00 94.25 232 LEU A N 1
ATOM 1877 C CA . LEU A 1 232 ? 15.230 16.500 -27.451 1.00 94.25 232 LEU A CA 1
ATOM 1878 C C . LEU A 1 232 ? 16.117 15.257 -27.566 1.00 94.25 232 LEU A C 1
ATOM 1880 O O . LEU A 1 232 ? 16.131 14.598 -28.604 1.00 94.25 232 LEU A O 1
ATOM 1884 N N . ARG A 1 233 ? 16.761 14.845 -26.470 1.00 93.69 233 ARG A N 1
ATOM 1885 C CA . ARG A 1 233 ? 17.508 13.579 -26.414 1.00 93.69 233 ARG A CA 1
ATOM 1886 C C . ARG A 1 233 ? 16.606 12.369 -26.674 1.00 93.69 233 ARG A C 1
ATOM 1888 O O . ARG A 1 233 ? 17.014 11.461 -27.396 1.00 93.69 233 ARG A O 1
ATOM 1895 N N . TYR A 1 234 ? 15.377 12.360 -26.159 1.00 95.31 234 TYR A N 1
ATOM 1896 C CA . TYR A 1 234 ? 14.394 11.320 -26.481 1.00 95.31 234 TYR A CA 1
ATOM 1897 C C . TYR A 1 234 ? 14.008 11.323 -27.970 1.00 95.31 234 TYR A C 1
ATOM 1899 O O . TYR A 1 234 ? 13.948 10.262 -28.586 1.00 95.31 234 TYR A O 1
ATOM 1907 N N . ILE A 1 235 ? 13.783 12.491 -28.576 1.00 94.94 235 ILE A N 1
ATOM 1908 C CA . ILE A 1 235 ? 13.401 12.617 -29.988 1.00 94.94 235 ILE A CA 1
ATOM 1909 C C . ILE A 1 235 ? 14.478 12.024 -30.905 1.00 94.94 235 ILE A C 1
ATOM 1911 O O . ILE A 1 235 ? 14.135 11.301 -31.839 1.00 94.94 235 ILE A O 1
ATOM 1915 N N . TYR A 1 236 ? 15.754 12.296 -30.622 1.00 93.69 236 TYR A N 1
ATOM 1916 C CA . TYR A 1 236 ? 16.882 11.818 -31.429 1.00 93.69 236 TYR A CA 1
ATOM 1917 C C . TYR A 1 236 ? 17.273 10.378 -31.109 1.00 93.69 236 TYR A C 1
ATOM 1919 O O . TYR A 1 236 ? 17.487 9.566 -32.006 1.00 93.69 236 TYR A O 1
ATOM 1927 N N . GLY A 1 237 ? 17.395 10.063 -29.822 1.00 91.38 237 GLY A N 1
ATOM 1928 C CA . GLY A 1 237 ? 17.937 8.791 -29.370 1.00 91.38 237 GLY A CA 1
ATOM 1929 C C . GLY A 1 237 ? 16.888 7.707 -29.145 1.00 91.38 237 GLY A C 1
ATOM 1930 O O . GLY A 1 237 ? 17.255 6.539 -29.065 1.00 91.38 237 GLY A O 1
ATOM 1931 N N . GLY A 1 238 ? 15.609 8.050 -28.979 1.00 89.19 238 GLY A N 1
ATOM 1932 C CA . GLY A 1 238 ? 14.577 7.109 -28.523 1.00 89.19 238 GLY A CA 1
ATOM 1933 C C . GLY A 1 238 ? 14.851 6.541 -27.124 1.00 89.19 238 GLY A C 1
ATOM 1934 O O . GLY A 1 238 ? 14.344 5.480 -26.776 1.00 89.19 238 GLY A O 1
ATOM 1935 N N . ARG A 1 239 ? 15.701 7.207 -26.330 1.00 84.56 239 ARG A N 1
ATOM 1936 C CA . ARG A 1 239 ? 16.117 6.775 -24.990 1.00 84.56 239 ARG A CA 1
ATOM 1937 C C . ARG A 1 239 ? 15.687 7.799 -23.957 1.00 84.56 239 ARG A C 1
ATOM 1939 O O . ARG A 1 239 ? 15.777 8.999 -24.203 1.00 84.56 239 ARG A O 1
ATOM 1946 N N . LEU A 1 240 ? 15.291 7.310 -22.789 1.00 87.81 240 LEU A N 1
ATOM 1947 C CA . LEU A 1 240 ? 14.883 8.133 -21.661 1.00 87.81 240 LEU A CA 1
ATOM 1948 C C . LEU A 1 240 ? 15.339 7.474 -20.357 1.00 87.81 240 LEU A C 1
ATOM 1950 O O . LEU A 1 240 ? 15.084 6.289 -20.147 1.00 87.81 240 LEU A O 1
ATOM 1954 N N . SER A 1 241 ? 16.005 8.235 -19.489 1.00 84.81 241 SER A N 1
ATOM 1955 C CA . SER A 1 241 ? 16.343 7.801 -18.130 1.00 84.81 241 SER A CA 1
ATOM 1956 C C . SER A 1 241 ? 15.518 8.623 -17.153 1.00 84.81 241 SER A C 1
ATOM 1958 O O . SER A 1 241 ? 15.746 9.819 -17.033 1.00 84.81 241 SER A O 1
ATOM 1960 N N . LEU A 1 242 ? 14.533 7.992 -16.508 1.00 89.56 242 LEU A N 1
ATOM 1961 C CA . LEU A 1 242 ? 13.663 8.651 -15.525 1.00 89.56 242 LEU A CA 1
ATOM 1962 C C . LEU A 1 242 ? 14.072 8.367 -14.077 1.00 89.56 242 LEU A C 1
ATOM 1964 O O . LEU A 1 242 ? 13.676 9.099 -13.185 1.00 89.56 242 LEU A O 1
ATOM 1968 N N . LYS A 1 243 ? 14.874 7.322 -13.832 1.00 82.69 243 LYS A N 1
ATOM 1969 C CA . LYS A 1 243 ? 15.237 6.873 -12.473 1.00 82.69 243 LYS A CA 1
ATOM 1970 C C . LYS A 1 243 ? 16.068 7.883 -11.684 1.00 82.69 243 LYS A C 1
ATOM 1972 O O . LYS A 1 243 ? 16.119 7.803 -10.466 1.00 82.69 243 LYS A O 1
ATOM 1977 N N . GLU A 1 244 ? 16.763 8.765 -12.389 1.00 82.25 244 GLU A N 1
ATOM 1978 C CA . GLU A 1 244 ? 17.634 9.788 -11.808 1.00 82.25 244 GLU A CA 1
ATOM 1979 C C . GLU A 1 244 ? 16.952 11.163 -11.776 1.00 82.25 244 GLU A C 1
ATOM 1981 O O . GLU A 1 244 ? 17.546 12.130 -11.310 1.00 82.25 244 GLU A O 1
ATOM 1986 N N . CYS A 1 245 ? 15.722 11.267 -12.291 1.00 88.69 245 CYS A N 1
ATOM 1987 C CA . CYS A 1 245 ? 14.962 12.507 -12.309 1.00 88.69 245 CYS A CA 1
ATOM 1988 C C . CYS A 1 245 ? 14.086 12.611 -11.063 1.00 88.69 245 CYS A C 1
ATOM 1990 O O . CYS A 1 245 ? 13.439 11.641 -10.671 1.00 88.69 245 CYS A O 1
ATOM 1992 N N . ASP A 1 246 ? 13.980 13.816 -10.511 1.00 93.19 246 ASP A N 1
ATOM 1993 C CA . ASP A 1 246 ? 12.985 14.097 -9.484 1.00 93.19 246 ASP A CA 1
ATOM 1994 C C . ASP A 1 246 ? 11.572 13.914 -10.051 1.00 93.19 246 ASP A C 1
ATOM 1996 O O . ASP A 1 246 ? 11.252 14.389 -11.145 1.00 93.19 246 ASP A O 1
ATOM 2000 N N . THR A 1 247 ? 10.678 13.288 -9.286 1.00 94.38 247 THR A N 1
ATOM 2001 C CA . THR A 1 247 ? 9.304 12.982 -9.725 1.00 94.38 247 THR A CA 1
ATOM 2002 C C . THR A 1 247 ? 8.535 14.234 -10.169 1.00 94.38 247 THR A C 1
ATOM 2004 O O . THR A 1 247 ? 7.765 14.190 -11.127 1.00 94.38 247 THR A O 1
ATOM 2007 N N . SER A 1 248 ? 8.804 15.387 -9.544 1.00 93.44 248 SER A N 1
ATOM 2008 C CA . SER A 1 248 ? 8.260 16.689 -9.961 1.00 93.44 248 SER A CA 1
ATOM 2009 C C . SER A 1 248 ? 8.670 17.067 -11.391 1.00 93.44 248 SER A C 1
ATOM 2011 O O . SER A 1 248 ? 7.842 17.538 -12.173 1.00 93.44 248 SER A O 1
ATOM 2013 N N . ASP A 1 249 ? 9.922 16.812 -11.771 1.00 94.81 249 ASP A N 1
ATOM 2014 C CA . ASP A 1 249 ? 10.417 17.070 -13.123 1.00 94.81 249 ASP A CA 1
ATOM 2015 C C . ASP A 1 249 ? 9.888 16.047 -14.127 1.00 94.81 249 ASP A C 1
ATOM 2017 O O . ASP A 1 249 ? 9.588 16.415 -15.261 1.00 94.81 249 ASP A O 1
ATOM 2021 N N . ILE A 1 250 ? 9.652 14.800 -13.709 1.00 96.88 250 ILE A N 1
ATOM 2022 C CA . ILE A 1 250 ? 8.966 13.797 -14.539 1.00 96.88 250 ILE A CA 1
ATOM 2023 C C . ILE A 1 250 ? 7.531 14.249 -14.866 1.00 96.88 250 ILE A C 1
ATOM 2025 O O . ILE A 1 250 ? 7.075 14.092 -15.999 1.00 96.88 250 ILE A O 1
ATOM 2029 N N . ILE A 1 251 ? 6.821 14.873 -13.919 1.00 96.25 251 ILE A N 1
ATOM 2030 C CA . ILE A 1 251 ? 5.495 15.459 -14.179 1.00 96.25 251 ILE A CA 1
ATOM 2031 C C . ILE A 1 251 ? 5.588 16.635 -15.161 1.00 96.25 251 ILE A C 1
ATOM 2033 O O . ILE A 1 251 ? 4.782 16.721 -16.089 1.00 96.25 251 ILE A O 1
ATOM 2037 N N . LYS A 1 252 ? 6.583 17.521 -15.024 1.00 95.88 252 LYS A N 1
ATOM 2038 C CA . LYS A 1 252 ? 6.807 18.608 -16.000 1.00 95.88 252 LYS A CA 1
ATOM 2039 C C . LYS A 1 252 ? 7.142 18.058 -17.388 1.00 95.88 252 LYS A C 1
ATOM 2041 O O . LYS A 1 252 ? 6.642 18.575 -18.386 1.00 95.88 252 LYS A O 1
ATOM 2046 N N . LEU A 1 253 ? 7.932 16.986 -17.451 1.00 97.00 253 LEU A N 1
ATOM 2047 C CA . LEU A 1 253 ? 8.248 16.261 -18.678 1.00 97.00 253 LEU A CA 1
ATOM 2048 C C . LEU A 1 253 ? 6.990 15.678 -19.328 1.00 97.00 253 LEU A C 1
ATOM 2050 O O . LEU A 1 253 ? 6.826 15.817 -20.537 1.00 97.00 253 LEU A O 1
ATOM 2054 N N . LEU A 1 254 ? 6.082 15.088 -18.546 1.00 97.19 254 LEU A N 1
ATOM 2055 C CA . LEU A 1 254 ? 4.793 14.592 -19.035 1.00 97.19 254 LEU A CA 1
ATOM 2056 C C . LEU A 1 254 ? 3.951 15.713 -19.666 1.00 97.19 254 LEU A C 1
ATOM 2058 O O . LEU A 1 254 ? 3.410 15.540 -20.759 1.00 97.19 254 LEU A O 1
ATOM 2062 N N . VAL A 1 255 ? 3.868 16.872 -19.004 1.00 96.19 255 VAL A N 1
ATOM 2063 C CA . VAL A 1 255 ? 3.126 18.041 -19.507 1.00 96.19 255 VAL A CA 1
ATOM 2064 C C . VAL A 1 255 ? 3.735 18.567 -20.808 1.00 96.19 255 VAL A C 1
ATOM 2066 O O . VAL A 1 255 ? 3.011 18.774 -21.781 1.00 96.19 255 VAL A O 1
ATOM 2069 N N . ALA A 1 256 ? 5.059 18.718 -20.864 1.00 95.62 256 ALA A N 1
ATOM 2070 C CA . ALA A 1 256 ? 5.758 19.162 -22.067 1.00 95.62 256 ALA A CA 1
ATOM 2071 C C . ALA A 1 256 ? 5.646 18.142 -23.219 1.00 95.62 256 ALA A C 1
ATOM 2073 O O . ALA A 1 256 ? 5.472 18.523 -24.376 1.00 95.62 256 ALA A O 1
ATOM 2074 N N . ALA A 1 257 ? 5.675 16.838 -22.919 1.00 95.69 257 ALA A N 1
ATOM 2075 C CA . ALA A 1 257 ? 5.436 15.787 -23.906 1.00 95.69 257 ALA A CA 1
ATOM 2076 C C . ALA A 1 257 ? 4.02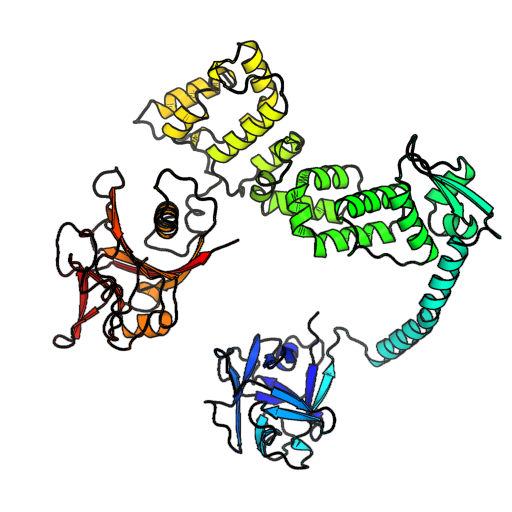4 15.878 -24.509 1.00 95.69 257 ALA A C 1
ATOM 2078 O O . ALA A 1 257 ? 3.868 15.670 -25.715 1.00 95.69 257 ALA A O 1
ATOM 2079 N N . ASN A 1 258 ? 3.017 16.235 -23.703 1.00 94.62 258 ASN A N 1
ATOM 2080 C CA . ASN A 1 258 ? 1.657 16.486 -24.182 1.00 94.62 258 ASN A CA 1
ATOM 2081 C C . ASN A 1 258 ? 1.563 17.724 -25.077 1.00 94.62 258 ASN A C 1
ATOM 2083 O O . ASN A 1 258 ? 1.004 17.640 -26.170 1.00 94.62 258 ASN A O 1
ATOM 2087 N N . GLU A 1 259 ? 2.181 18.839 -24.678 1.00 92.50 259 GLU A N 1
ATOM 2088 C CA . GLU A 1 259 ? 2.236 20.058 -25.501 1.00 92.50 259 GLU A CA 1
ATOM 2089 C C . GLU A 1 259 ? 2.861 19.783 -26.879 1.00 92.50 259 GLU A C 1
ATOM 2091 O O . GLU A 1 259 ? 2.385 20.267 -27.906 1.00 92.50 259 GLU A O 1
ATOM 2096 N N . LEU A 1 260 ? 3.868 18.907 -26.927 1.00 93.38 260 LEU A N 1
ATOM 2097 C CA . LEU A 1 260 ? 4.530 18.481 -28.161 1.00 93.38 260 LEU A CA 1
ATOM 2098 C C . LEU A 1 260 ? 3.873 17.266 -28.843 1.00 93.38 260 LEU A C 1
ATOM 2100 O O . LEU A 1 260 ? 4.404 16.763 -29.837 1.00 93.38 260 LEU A O 1
ATOM 2104 N N . LYS A 1 261 ? 2.715 16.802 -28.354 1.00 92.75 261 LYS A N 1
ATOM 2105 C CA . LYS A 1 261 ? 1.930 15.666 -28.877 1.00 92.75 261 LYS A CA 1
ATOM 2106 C C . LYS A 1 261 ? 2.734 14.361 -29.035 1.00 92.75 261 LYS A C 1
ATOM 2108 O O . LYS A 1 261 ? 2.530 13.606 -29.988 1.00 92.75 261 LYS A O 1
ATOM 2113 N N . LEU A 1 262 ? 3.641 14.073 -28.102 1.00 94.12 262 LEU A N 1
ATOM 2114 C CA . LEU A 1 262 ? 4.495 12.878 -28.094 1.00 94.12 262 LEU A CA 1
ATOM 2115 C C . LEU A 1 262 ? 3.797 11.696 -27.396 1.00 94.12 262 LEU A C 1
ATOM 2117 O O . LEU A 1 262 ? 4.161 11.306 -26.290 1.00 94.12 262 LEU A O 1
ATOM 2121 N N . GLN A 1 263 ? 2.787 11.113 -28.045 1.00 92.00 263 GLN A N 1
ATOM 2122 C CA . GLN A 1 263 ? 1.890 10.112 -27.436 1.00 92.00 263 GLN A CA 1
ATOM 2123 C C . GLN A 1 263 ? 2.602 8.870 -26.869 1.00 92.00 263 GLN A C 1
ATOM 2125 O O . GLN A 1 263 ? 2.273 8.412 -25.777 1.00 92.00 263 GLN A O 1
ATOM 2130 N N . GLU A 1 264 ? 3.620 8.359 -27.569 1.00 93.38 264 GLU A N 1
ATOM 2131 C CA . GLU A 1 264 ? 4.449 7.235 -27.102 1.00 93.38 264 GLU A CA 1
ATOM 2132 C C . GLU A 1 264 ? 5.126 7.555 -25.756 1.00 93.38 264 GLU A C 1
ATOM 2134 O O . GLU A 1 264 ? 5.099 6.752 -24.823 1.00 93.38 264 GLU A O 1
ATOM 2139 N N . LEU A 1 265 ? 5.687 8.762 -25.638 1.00 95.00 265 LEU A N 1
ATOM 2140 C CA . LEU A 1 265 ? 6.362 9.237 -24.434 1.00 95.00 265 LEU A CA 1
ATOM 2141 C C . LEU A 1 265 ? 5.374 9.461 -23.281 1.00 95.00 265 LEU A C 1
ATOM 2143 O O . LEU A 1 265 ? 5.659 9.080 -22.147 1.00 95.00 265 LEU A O 1
ATOM 2147 N N . ILE A 1 266 ? 4.204 10.036 -23.573 1.00 95.25 266 ILE A N 1
ATOM 2148 C CA . ILE A 1 266 ? 3.126 10.266 -22.598 1.00 95.25 266 ILE A CA 1
ATOM 2149 C C . ILE A 1 266 ? 2.674 8.945 -21.969 1.00 95.25 266 ILE A C 1
ATOM 2151 O O . ILE A 1 266 ? 2.546 8.856 -20.748 1.00 95.25 266 ILE A O 1
ATOM 2155 N N . ALA A 1 267 ? 2.453 7.910 -22.785 1.00 94.19 267 ALA A N 1
ATOM 2156 C CA . ALA A 1 267 ? 2.058 6.592 -22.296 1.00 94.19 267 ALA A CA 1
ATOM 2157 C C . ALA A 1 267 ? 3.140 5.982 -21.390 1.00 94.19 267 ALA A C 1
ATOM 2159 O O . ALA A 1 267 ? 2.839 5.546 -20.279 1.00 94.19 267 ALA A O 1
ATOM 2160 N N . TYR A 1 268 ? 4.403 6.021 -21.829 1.00 94.94 268 TYR A N 1
ATOM 2161 C CA . TYR A 1 268 ? 5.530 5.490 -21.061 1.00 94.94 268 TYR A CA 1
ATOM 2162 C C . TYR A 1 268 ? 5.701 6.183 -19.701 1.00 94.94 268 TYR A C 1
ATOM 2164 O O . TYR A 1 268 ? 5.839 5.509 -18.680 1.00 94.94 268 TYR A O 1
ATOM 2172 N N . ILE A 1 269 ? 5.661 7.520 -19.666 1.00 96.88 269 ILE A N 1
ATOM 2173 C CA . ILE A 1 269 ? 5.846 8.280 -18.422 1.00 96.88 269 ILE A CA 1
ATOM 2174 C C . ILE A 1 269 ? 4.713 7.996 -17.428 1.00 96.88 269 ILE A C 1
ATOM 2176 O O . ILE A 1 269 ? 4.987 7.803 -16.245 1.00 96.88 269 ILE A O 1
ATOM 2180 N N . GLN A 1 270 ? 3.456 7.928 -17.882 1.00 96.12 270 GLN A N 1
ATOM 2181 C CA . GLN A 1 270 ? 2.333 7.605 -16.994 1.00 96.12 270 GLN A CA 1
ATOM 2182 C C . GLN A 1 270 ? 2.492 6.223 -16.351 1.00 96.12 270 GLN A C 1
ATOM 2184 O O . GLN A 1 270 ? 2.327 6.099 -15.139 1.00 96.12 270 GLN A O 1
ATOM 2189 N N . SER A 1 271 ? 2.850 5.201 -17.137 1.00 92.75 271 SER A N 1
ATOM 2190 C CA . SER A 1 271 ? 3.128 3.860 -16.610 1.00 92.75 271 SER A CA 1
ATOM 2191 C C . SER A 1 271 ? 4.283 3.875 -15.611 1.00 92.75 271 SER A C 1
ATOM 2193 O O . SER A 1 271 ? 4.144 3.337 -14.516 1.00 92.75 271 SER A O 1
ATOM 2195 N N . PHE A 1 272 ? 5.387 4.555 -15.938 1.00 94.19 272 PHE A N 1
ATOM 2196 C CA . PHE A 1 272 ? 6.539 4.664 -15.045 1.00 94.19 272 PHE A CA 1
ATOM 2197 C C . PHE A 1 272 ? 6.163 5.274 -13.688 1.00 94.19 272 PHE A C 1
ATOM 2199 O O . PHE A 1 272 ? 6.519 4.712 -12.652 1.00 94.19 272 PHE A O 1
ATOM 2206 N N . LEU A 1 273 ? 5.425 6.389 -13.694 1.00 94.88 273 LEU A N 1
ATOM 2207 C CA . LEU A 1 273 ? 4.983 7.078 -12.481 1.00 94.88 273 LEU A CA 1
ATOM 2208 C C . LEU A 1 273 ? 4.091 6.184 -11.610 1.00 94.88 273 LEU A C 1
ATOM 2210 O O . LEU A 1 273 ? 4.287 6.114 -10.402 1.00 94.88 273 LEU A O 1
ATOM 2214 N N . ILE A 1 274 ? 3.133 5.476 -12.211 1.00 90.50 274 ILE A N 1
ATOM 2215 C CA . ILE A 1 274 ? 2.213 4.600 -11.470 1.00 90.50 274 ILE A CA 1
ATOM 2216 C C . ILE A 1 274 ? 2.953 3.387 -10.889 1.00 90.50 274 ILE A C 1
ATOM 2218 O O . ILE A 1 274 ? 2.688 2.993 -9.758 1.00 90.50 274 ILE A O 1
ATOM 2222 N N . GLU A 1 275 ? 3.886 2.797 -11.637 1.00 87.38 275 GLU A N 1
ATOM 2223 C CA . GLU A 1 275 ? 4.596 1.584 -11.217 1.00 87.38 275 GLU A CA 1
ATOM 2224 C C . GLU A 1 275 ? 5.700 1.846 -10.185 1.00 87.38 275 GLU A C 1
ATOM 2226 O O . GLU A 1 275 ? 5.944 0.998 -9.328 1.00 87.38 275 GLU A O 1
ATOM 2231 N N . ASN A 1 276 ? 6.384 2.992 -10.270 1.00 88.25 276 ASN A N 1
ATOM 2232 C CA . ASN A 1 276 ? 7.593 3.259 -9.482 1.00 88.25 276 ASN A CA 1
ATOM 2233 C C . ASN A 1 276 ? 7.395 4.360 -8.430 1.00 88.25 276 ASN A C 1
ATOM 2235 O O . ASN A 1 276 ? 8.050 4.328 -7.394 1.00 88.25 276 ASN A O 1
ATOM 2239 N N . GLU A 1 277 ? 6.467 5.296 -8.653 1.00 91.75 277 GLU A N 1
ATOM 2240 C CA . GLU A 1 277 ? 6.314 6.520 -7.852 1.00 91.75 277 GLU A CA 1
ATOM 2241 C C . GLU A 1 277 ? 4.931 6.629 -7.178 1.00 91.75 277 GLU A C 1
ATOM 2243 O O . GLU A 1 277 ? 4.527 7.711 -6.752 1.00 91.75 277 GLU A O 1
ATOM 2248 N N . ALA A 1 278 ? 4.195 5.518 -7.034 1.00 89.19 278 ALA A N 1
ATOM 2249 C CA . ALA A 1 278 ? 2.822 5.498 -6.506 1.00 89.19 278 ALA A CA 1
ATOM 2250 C C . ALA A 1 278 ? 2.661 6.250 -5.172 1.00 89.19 278 ALA A C 1
ATOM 2252 O O . ALA A 1 278 ? 1.778 7.095 -5.040 1.00 89.19 278 ALA A O 1
ATOM 2253 N N . ASN A 1 279 ? 3.556 6.013 -4.206 1.00 88.69 279 ASN A N 1
ATOM 2254 C CA . ASN A 1 279 ? 3.524 6.700 -2.910 1.00 88.69 279 ASN A CA 1
ATOM 2255 C C . ASN A 1 279 ? 3.684 8.219 -3.064 1.00 88.69 279 ASN A C 1
ATOM 2257 O O . ASN A 1 279 ? 3.017 8.991 -2.376 1.00 88.69 279 ASN A O 1
ATOM 2261 N N . TRP A 1 280 ? 4.556 8.665 -3.973 1.00 92.75 280 TRP A N 1
ATOM 2262 C CA . TRP A 1 280 ? 4.744 10.087 -4.241 1.00 92.75 280 TRP A CA 1
ATOM 2263 C C . TRP A 1 280 ? 3.493 10.694 -4.887 1.00 92.75 280 TRP A C 1
ATOM 2265 O O . TRP A 1 280 ? 3.084 11.792 -4.501 1.00 92.75 280 TRP A O 1
ATOM 2275 N N . LEU A 1 281 ? 2.856 9.972 -5.820 1.00 93.12 281 LEU A N 1
ATOM 2276 C CA . LEU A 1 281 ? 1.593 10.382 -6.443 1.00 93.12 281 LEU A CA 1
ATOM 2277 C C . LEU A 1 281 ? 0.467 10.522 -5.406 1.00 93.12 281 LEU A C 1
ATOM 2279 O O . LEU A 1 281 ? -0.259 11.513 -5.446 1.00 93.12 281 LEU A O 1
ATOM 2283 N N . GLU A 1 282 ? 0.348 9.583 -4.459 1.00 90.56 282 GLU A N 1
ATOM 2284 C CA . GLU A 1 282 ? -0.627 9.655 -3.358 1.00 90.56 282 GLU A CA 1
ATOM 2285 C C . GLU A 1 282 ? -0.380 10.887 -2.468 1.00 90.56 282 GLU A C 1
ATOM 2287 O O . GLU A 1 282 ? -1.300 11.657 -2.182 1.00 90.56 282 GLU A O 1
ATOM 2292 N N . GLN A 1 283 ? 0.874 11.139 -2.080 1.00 90.31 283 GLN A N 1
ATOM 2293 C CA . GLN A 1 283 ? 1.232 12.295 -1.247 1.00 90.31 283 GLN A CA 1
ATOM 2294 C C . GLN A 1 283 ? 1.011 13.640 -1.952 1.00 90.31 283 GLN A C 1
ATOM 2296 O O . GLN A 1 283 ? 0.726 14.645 -1.297 1.00 90.31 283 GLN A O 1
ATOM 2301 N N . ASN A 1 284 ? 1.104 13.658 -3.284 1.00 92.38 284 ASN A N 1
ATOM 2302 C CA . ASN A 1 284 ? 0.921 14.837 -4.131 1.00 92.38 284 ASN A CA 1
ATOM 2303 C C . ASN A 1 284 ? -0.389 14.787 -4.933 1.00 92.38 284 ASN A C 1
ATOM 2305 O O . ASN A 1 284 ? -0.492 15.400 -5.998 1.00 92.38 284 ASN A O 1
ATOM 2309 N N . PHE A 1 285 ? -1.410 14.104 -4.407 1.00 92.81 285 PHE A N 1
ATOM 2310 C CA . PHE A 1 285 ? -2.654 13.807 -5.117 1.00 92.81 285 PHE A CA 1
ATOM 2311 C C . PHE A 1 285 ? -3.277 15.012 -5.833 1.00 92.81 285 PHE A C 1
ATOM 2313 O O . PHE A 1 285 ? -3.620 14.919 -7.007 1.00 92.81 285 PHE A O 1
ATOM 2320 N N . ASN A 1 286 ? -3.379 16.169 -5.170 1.00 91.12 286 ASN A N 1
ATOM 2321 C CA . ASN A 1 286 ? -3.974 17.370 -5.769 1.00 91.12 286 ASN A CA 1
ATOM 2322 C C . ASN A 1 286 ? -3.228 17.842 -7.032 1.00 91.12 286 ASN A C 1
ATOM 2324 O O . ASN A 1 286 ? -3.861 18.247 -8.006 1.00 91.12 286 ASN A O 1
ATOM 2328 N N . LEU A 1 287 ? -1.892 17.783 -7.031 1.00 91.62 287 LEU A N 1
ATOM 2329 C CA . LEU A 1 287 ? -1.085 18.145 -8.198 1.00 91.62 287 LEU A CA 1
ATOM 2330 C C . LEU A 1 287 ? -1.385 17.194 -9.360 1.00 91.62 287 LEU A C 1
ATOM 2332 O O . LEU A 1 287 ? -1.624 17.647 -10.480 1.00 91.62 287 LEU A O 1
ATOM 2336 N N . ILE A 1 288 ? -1.418 15.890 -9.079 1.00 93.75 288 ILE A N 1
ATOM 2337 C CA . ILE A 1 288 ? -1.665 14.851 -10.083 1.00 93.75 288 ILE A CA 1
ATOM 2338 C C . ILE A 1 288 ? -3.085 14.941 -10.622 1.00 93.75 288 ILE A C 1
ATOM 2340 O O . ILE A 1 288 ? -3.274 14.922 -11.834 1.00 93.75 288 ILE A O 1
ATOM 2344 N N . TYR A 1 289 ? -4.076 15.127 -9.754 1.00 93.19 289 TYR A N 1
ATOM 2345 C CA . TYR A 1 289 ? -5.466 15.312 -10.147 1.00 93.19 289 TYR A CA 1
ATOM 2346 C C . TYR A 1 289 ? -5.618 16.535 -11.060 1.00 93.19 289 TYR A C 1
ATOM 2348 O O . TYR A 1 289 ? -6.110 16.431 -12.178 1.00 93.19 289 TYR A O 1
ATOM 2356 N N . ARG A 1 290 ? -5.113 17.705 -10.651 1.00 91.19 290 ARG A N 1
ATOM 2357 C CA . ARG A 1 290 ? -5.196 18.917 -11.484 1.00 91.19 290 ARG A CA 1
ATOM 2358 C C . ARG A 1 290 ? -4.469 18.763 -12.817 1.00 91.19 290 ARG A C 1
ATOM 2360 O O . ARG A 1 290 ? -4.959 19.255 -13.825 1.00 91.19 290 ARG A O 1
ATOM 2367 N N . THR A 1 291 ? -3.314 18.103 -12.822 1.00 92.56 291 THR A N 1
ATOM 2368 C CA . THR A 1 291 ? -2.532 17.879 -14.045 1.00 92.56 291 THR A CA 1
ATOM 2369 C C . THR A 1 291 ? -3.246 16.914 -14.985 1.00 92.56 291 THR A C 1
ATOM 2371 O O . THR A 1 291 ? -3.406 17.217 -16.162 1.00 92.56 291 THR A O 1
ATOM 2374 N N . SER A 1 292 ? -3.708 15.779 -14.457 1.00 94.50 292 SER A N 1
ATOM 2375 C CA . SER A 1 292 ? -4.322 14.700 -15.234 1.00 94.50 292 SER A CA 1
ATOM 2376 C C . SER A 1 292 ? -5.693 15.064 -15.796 1.00 94.50 292 SER A C 1
ATOM 2378 O O . SER A 1 292 ? -5.993 14.678 -16.915 1.00 94.50 292 SER A O 1
ATOM 2380 N N . PHE A 1 293 ? -6.507 15.838 -15.073 1.00 91.81 293 PHE A N 1
ATOM 2381 C CA . PHE A 1 293 ? -7.852 16.232 -15.515 1.00 91.81 293 PHE A CA 1
ATOM 2382 C C . PHE A 1 293 ? -7.897 17.558 -16.288 1.00 91.81 293 PHE A C 1
ATOM 2384 O O . PHE A 1 293 ? -8.973 18.007 -16.677 1.00 91.81 293 PHE A O 1
ATOM 2391 N N . LYS A 1 294 ? -6.750 18.214 -16.513 1.00 90.00 294 LYS A N 1
ATOM 2392 C CA . LYS A 1 294 ? -6.678 19.401 -17.382 1.00 90.00 294 LYS A CA 1
ATOM 2393 C C . LYS A 1 294 ? -6.811 19.037 -18.866 1.00 90.00 294 LYS A C 1
ATOM 2395 O O . LYS A 1 294 ? -7.222 19.886 -19.652 1.00 90.00 294 LYS A O 1
ATOM 2400 N N . ASP A 1 295 ? -6.438 17.813 -19.232 1.00 84.62 295 ASP A N 1
ATOM 2401 C CA . ASP A 1 295 ? -6.389 17.311 -20.604 1.00 84.62 295 ASP A CA 1
ATOM 2402 C C . ASP A 1 295 ? -6.728 15.811 -20.626 1.00 84.62 295 ASP A C 1
ATOM 2404 O O . ASP A 1 295 ? -6.281 15.060 -19.758 1.00 84.62 295 ASP A O 1
ATOM 2408 N N . ASP A 1 296 ? -7.485 15.359 -21.624 1.00 89.19 296 ASP A N 1
ATOM 2409 C CA . ASP A 1 296 ? -7.925 13.962 -21.743 1.00 89.19 296 ASP A CA 1
ATOM 2410 C C . ASP A 1 296 ? -6.807 12.992 -22.178 1.00 89.19 296 ASP A C 1
ATOM 2412 O O . ASP A 1 296 ? -7.016 11.782 -22.252 1.00 89.19 296 ASP A O 1
ATOM 2416 N N . SER A 1 297 ? -5.594 13.488 -22.429 1.00 90.56 297 SER A N 1
ATOM 2417 C CA . SER A 1 297 ? -4.436 12.680 -22.837 1.00 90.56 297 SER A CA 1
ATOM 2418 C C . SER A 1 297 ? -3.832 11.850 -21.693 1.00 90.56 297 SER A C 1
ATOM 2420 O O . SER A 1 297 ? -3.042 10.934 -21.936 1.00 90.56 297 SER A O 1
ATOM 2422 N N . PHE A 1 298 ? -4.197 12.125 -20.436 1.00 95.56 298 PHE A N 1
ATOM 2423 C CA . PHE A 1 298 ? -3.610 11.490 -19.247 1.00 95.56 298 PHE A CA 1
ATOM 2424 C C . PHE A 1 298 ? -4.507 10.419 -18.605 1.00 95.56 298 PHE A C 1
ATOM 2426 O O . PHE A 1 298 ? -4.637 10.343 -17.382 1.00 95.56 298 PHE A O 1
ATOM 2433 N N . LEU A 1 299 ? -5.117 9.566 -19.434 1.00 93.19 299 LEU A N 1
ATOM 2434 C CA . LEU A 1 299 ? -6.115 8.570 -19.016 1.00 93.19 299 LEU A CA 1
ATOM 2435 C C . LEU A 1 299 ? -5.638 7.620 -17.905 1.00 93.19 299 LEU A C 1
ATOM 2437 O O . LEU A 1 299 ? -6.420 7.270 -17.022 1.00 93.19 299 LEU A O 1
ATOM 2441 N N . SER A 1 300 ? -4.370 7.198 -17.917 1.00 93.94 300 SER A N 1
ATOM 2442 C CA . SER A 1 300 ? -3.843 6.272 -16.904 1.00 93.94 300 SER A CA 1
ATOM 2443 C C . SER A 1 300 ? -3.742 6.938 -15.531 1.00 93.94 300 SER A C 1
ATOM 2445 O O . SER A 1 300 ? -4.108 6.329 -14.527 1.00 93.94 300 SER A O 1
ATOM 2447 N N . LEU A 1 301 ? -3.299 8.199 -15.480 1.00 95.50 301 LEU A N 1
ATOM 2448 C CA . LEU A 1 301 ? -3.268 8.967 -14.232 1.00 95.50 301 LEU A CA 1
ATOM 2449 C C . LEU A 1 301 ? -4.671 9.374 -13.771 1.00 95.50 301 LEU A C 1
ATOM 2451 O O . LEU A 1 301 ? -4.947 9.319 -12.576 1.00 95.50 301 LEU A O 1
ATOM 2455 N N . GLN A 1 302 ? -5.577 9.716 -14.693 1.00 95.69 302 GLN A N 1
ATOM 2456 C CA . GLN A 1 302 ? -6.984 9.955 -14.353 1.00 95.69 302 GLN A CA 1
ATOM 2457 C C . GLN A 1 302 ? -7.615 8.708 -13.724 1.00 95.69 302 GLN A C 1
ATOM 2459 O O . GLN A 1 302 ? -8.287 8.805 -12.697 1.00 95.69 302 GLN A O 1
ATOM 2464 N N . LYS A 1 303 ? -7.357 7.524 -14.299 1.00 93.31 303 LYS A N 1
ATOM 2465 C CA . LYS A 1 303 ? -7.799 6.246 -13.735 1.00 93.31 303 LYS A CA 1
ATOM 2466 C C . LYS A 1 303 ? -7.220 6.025 -12.340 1.00 93.31 303 LYS A C 1
ATOM 2468 O O . LYS A 1 303 ? -7.988 5.750 -11.430 1.00 93.31 303 LYS A O 1
ATOM 2473 N N . PHE A 1 304 ? -5.912 6.213 -12.156 1.00 93.56 304 PHE A N 1
ATOM 2474 C CA . PHE A 1 304 ? -5.275 6.130 -10.838 1.00 93.56 304 PHE A CA 1
ATOM 2475 C C . PHE A 1 304 ? -5.958 7.048 -9.812 1.00 93.56 304 PHE A C 1
ATOM 2477 O O . PHE A 1 304 ? -6.294 6.614 -8.712 1.00 93.56 304 PHE A O 1
ATOM 2484 N N . CYS A 1 305 ? -6.228 8.304 -10.179 1.00 92.94 305 CYS A N 1
ATOM 2485 C CA . CYS A 1 305 ? -6.913 9.244 -9.298 1.00 92.94 305 CYS A CA 1
ATOM 2486 C C . CYS A 1 305 ? -8.343 8.802 -8.955 1.00 92.94 305 CYS A C 1
ATOM 2488 O O . CYS A 1 305 ? -8.730 8.859 -7.789 1.00 92.94 305 CYS A O 1
ATOM 2490 N N . ASN A 1 306 ? -9.116 8.355 -9.947 1.00 91.31 306 ASN A N 1
ATOM 2491 C CA . ASN A 1 306 ? -10.480 7.858 -9.748 1.00 91.31 306 ASN A CA 1
ATOM 2492 C C . ASN A 1 306 ? -10.509 6.593 -8.883 1.00 91.31 306 ASN A C 1
ATOM 2494 O O . ASN A 1 306 ? -11.375 6.471 -8.017 1.00 91.31 306 ASN A O 1
ATOM 2498 N N . ASP A 1 307 ? -9.554 5.682 -9.080 1.00 88.50 307 ASP A N 1
ATOM 2499 C CA . ASP A 1 307 ? -9.408 4.468 -8.278 1.00 88.50 307 ASP A CA 1
ATOM 2500 C C . ASP A 1 307 ? -9.094 4.824 -6.816 1.00 88.50 307 ASP A C 1
ATOM 2502 O O . ASP A 1 307 ? -9.654 4.205 -5.913 1.00 88.50 307 ASP A O 1
ATOM 2506 N N . LEU A 1 308 ? -8.271 5.849 -6.562 1.00 88.38 308 LEU A N 1
ATOM 2507 C CA . LEU A 1 308 ? -7.982 6.312 -5.202 1.00 88.38 308 LEU A CA 1
ATOM 2508 C C . LEU A 1 308 ? -9.211 6.951 -4.538 1.00 88.38 308 LEU A C 1
ATOM 2510 O O . LEU A 1 308 ? -9.521 6.621 -3.398 1.00 88.38 308 LEU A O 1
ATOM 2514 N N . ILE A 1 309 ? -9.942 7.812 -5.259 1.00 89.31 309 ILE A N 1
ATOM 2515 C CA . ILE A 1 309 ? -11.202 8.411 -4.777 1.00 89.31 309 ILE A CA 1
ATOM 2516 C C . ILE A 1 309 ? -12.219 7.316 -4.446 1.00 89.31 309 ILE A C 1
ATOM 2518 O O . ILE A 1 309 ? -12.868 7.376 -3.409 1.00 89.31 309 ILE A O 1
ATOM 2522 N N . SER A 1 310 ? -12.341 6.308 -5.310 1.00 83.25 310 SER A N 1
ATOM 2523 C CA . SER A 1 310 ? -13.385 5.290 -5.185 1.00 83.25 310 SER A CA 1
ATOM 2524 C C . SER A 1 310 ? -13.042 4.191 -4.189 1.00 83.25 310 SER A C 1
ATOM 2526 O O . SER A 1 310 ? -13.958 3.622 -3.615 1.00 83.25 310 SER A O 1
ATOM 2528 N N . ASN A 1 311 ? -11.769 3.830 -4.000 1.00 81.44 311 ASN A N 1
ATOM 2529 C CA . ASN A 1 311 ? -11.389 2.666 -3.186 1.00 81.44 311 ASN A CA 1
ATOM 2530 C C . ASN A 1 311 ? -10.767 3.040 -1.837 1.00 81.44 311 ASN A C 1
ATOM 2532 O O . ASN A 1 311 ? -10.972 2.320 -0.861 1.00 81.44 311 ASN A O 1
ATOM 2536 N N . GLU A 1 312 ? -10.014 4.141 -1.775 1.00 82.69 312 GLU A N 1
ATOM 2537 C CA . GLU A 1 312 ? -9.274 4.573 -0.581 1.00 82.69 312 GLU A CA 1
ATOM 2538 C C . GLU A 1 312 ? -9.355 6.106 -0.375 1.00 82.69 312 GLU A C 1
ATOM 2540 O O . GLU A 1 312 ? -8.323 6.778 -0.247 1.00 82.69 312 GLU A O 1
ATOM 2545 N N . PRO A 1 313 ? -10.565 6.707 -0.331 1.00 87.50 313 PRO A N 1
ATOM 2546 C CA . PRO A 1 313 ? -10.724 8.163 -0.237 1.00 87.50 313 PRO A CA 1
ATOM 2547 C C . PRO A 1 313 ? -10.115 8.769 1.037 1.00 87.50 313 PRO A C 1
ATOM 2549 O O . PRO A 1 313 ? -9.802 9.960 1.066 1.00 87.50 313 PRO A O 1
ATOM 2552 N N . ASP A 1 314 ? -9.886 7.972 2.088 1.00 84.88 314 ASP A N 1
ATOM 2553 C CA . ASP A 1 314 ? -9.227 8.422 3.317 1.00 84.88 314 ASP A CA 1
ATOM 2554 C C . ASP A 1 314 ? -7.764 8.843 3.087 1.00 84.88 314 ASP A C 1
ATOM 2556 O O . ASP A 1 314 ? -7.263 9.733 3.781 1.00 84.88 314 ASP A O 1
ATOM 2560 N N . LYS A 1 315 ? -7.080 8.256 2.093 1.00 85.38 315 LYS A N 1
ATOM 2561 C CA . LYS A 1 315 ? -5.700 8.620 1.740 1.00 85.38 315 LYS A CA 1
ATOM 2562 C C . LYS A 1 315 ? -5.594 10.053 1.220 1.00 85.38 315 LYS A C 1
ATOM 2564 O O . LYS A 1 315 ? -4.589 10.716 1.464 1.00 85.38 315 LYS A O 1
ATOM 2569 N N . ILE A 1 316 ? -6.640 10.572 0.574 1.00 90.75 316 ILE A N 1
ATOM 2570 C CA . ILE A 1 316 ? -6.640 11.920 -0.016 1.00 90.75 316 ILE A CA 1
ATOM 2571 C C . ILE A 1 316 ? -6.515 12.996 1.070 1.00 90.75 316 ILE A C 1
ATOM 2573 O O . ILE A 1 316 ? -5.777 13.971 0.899 1.00 90.75 316 ILE A O 1
ATOM 2577 N N . PHE A 1 317 ? -7.159 12.789 2.221 1.00 87.81 317 PHE A N 1
ATOM 2578 C CA . PHE A 1 317 ? -7.070 13.684 3.380 1.00 87.81 317 PHE A CA 1
ATOM 2579 C C . PHE A 1 317 ? -5.665 13.746 3.994 1.00 87.81 317 PHE A C 1
ATOM 2581 O O . PHE A 1 317 ? -5.316 14.745 4.620 1.00 87.81 317 PHE A O 1
ATOM 2588 N N . LYS A 1 318 ? -4.849 12.702 3.793 1.00 81.81 318 LYS A N 1
ATOM 2589 C CA . LYS A 1 318 ? -3.468 12.608 4.294 1.00 81.81 318 LYS A CA 1
ATOM 2590 C C . LYS A 1 318 ? -2.448 13.271 3.360 1.00 81.81 318 LYS A C 1
ATOM 2592 O O . LYS A 1 318 ? -1.283 13.377 3.732 1.00 81.81 318 LYS A O 1
ATOM 2597 N N . SER A 1 319 ? -2.861 13.708 2.167 1.00 86.38 319 SER A N 1
ATOM 2598 C CA . SER A 1 319 ? -1.962 14.351 1.203 1.00 86.38 319 SER A CA 1
ATOM 2599 C C . SER A 1 319 ? -1.441 15.702 1.709 1.00 86.38 319 SER A C 1
ATOM 2601 O O . SER A 1 319 ? -2.154 16.467 2.366 1.00 86.38 319 SER A O 1
ATOM 2603 N N . SER A 1 320 ? -0.193 16.026 1.360 1.00 80.19 320 SER A N 1
ATOM 2604 C CA . SER A 1 320 ? 0.521 17.215 1.860 1.00 80.19 320 SER A CA 1
ATOM 2605 C C . SER A 1 320 ? -0.185 18.536 1.529 1.00 80.19 320 SER A C 1
ATOM 2607 O O . SER A 1 320 ? -0.130 19.488 2.304 1.00 80.19 320 SER A O 1
ATOM 2609 N N . ASN A 1 321 ? -0.908 18.568 0.408 1.00 81.75 321 ASN A N 1
ATOM 2610 C CA . ASN A 1 321 ? -1.594 19.747 -0.118 1.00 81.75 321 ASN A CA 1
ATOM 2611 C C . ASN A 1 321 ? -3.120 19.574 -0.171 1.00 81.75 321 ASN A C 1
ATOM 2613 O O . ASN A 1 321 ? -3.779 20.177 -1.024 1.00 81.75 321 ASN A O 1
ATOM 2617 N N . PHE A 1 322 ? -3.694 18.764 0.728 1.00 89.38 322 PHE A N 1
ATOM 2618 C CA . PHE A 1 322 ? -5.140 18.524 0.787 1.00 89.38 322 PHE A CA 1
ATOM 2619 C C . PHE A 1 322 ? -5.955 19.824 0.842 1.00 89.38 322 PHE A C 1
ATOM 2621 O O . PHE A 1 322 ? -6.957 19.964 0.152 1.00 89.38 322 PHE A O 1
ATOM 2628 N N . THR A 1 323 ? -5.507 20.831 1.592 1.00 91.25 323 THR A N 1
ATOM 2629 C CA . THR A 1 323 ? -6.222 22.114 1.710 1.00 91.25 323 THR A CA 1
ATOM 2630 C C . THR A 1 323 ? -6.327 22.889 0.396 1.00 91.25 323 THR A C 1
ATOM 2632 O O . THR A 1 323 ? -7.099 23.834 0.319 1.00 91.25 323 THR A O 1
ATOM 2635 N N . SER A 1 324 ? -5.587 22.495 -0.643 1.00 90.81 324 SER A N 1
ATOM 2636 C CA . SER A 1 324 ? -5.616 23.109 -1.972 1.00 90.81 324 SER A CA 1
ATOM 2637 C C . SER A 1 324 ? -6.469 22.335 -2.986 1.00 90.81 324 SER A C 1
ATOM 2639 O O . SER A 1 324 ? -6.451 22.674 -4.175 1.00 90.81 324 SER A O 1
ATOM 2641 N N . VAL A 1 325 ? -7.187 21.280 -2.585 1.00 92.19 325 VAL A N 1
ATOM 2642 C CA . VAL A 1 325 ? -8.061 20.544 -3.514 1.00 92.19 325 VAL A CA 1
ATOM 2643 C C . VAL A 1 325 ? -9.225 21.423 -3.990 1.00 92.19 325 VAL A C 1
ATOM 2645 O O . VAL A 1 325 ? -9.741 22.223 -3.206 1.00 92.19 325 VAL A O 1
ATOM 2648 N N . PRO A 1 326 ? -9.662 21.311 -5.259 1.00 91.81 326 PRO A N 1
ATOM 2649 C CA . PRO A 1 326 ? -10.879 21.972 -5.722 1.00 91.81 326 PRO A CA 1
ATOM 2650 C C . PRO A 1 326 ? -12.108 21.532 -4.914 1.00 91.81 326 PRO A C 1
ATOM 2652 O O . PRO A 1 326 ? -12.242 20.352 -4.597 1.00 91.81 326 PRO A O 1
ATOM 2655 N N . GLU A 1 327 ? -13.049 22.447 -4.662 1.00 93.62 327 GLU A N 1
ATOM 2656 C CA . GLU A 1 327 ? -14.270 22.160 -3.887 1.00 93.62 327 GLU A CA 1
ATOM 2657 C C . GLU A 1 327 ? -15.048 20.957 -4.444 1.00 93.62 327 GLU A C 1
ATOM 2659 O O . GLU A 1 327 ? -15.468 20.083 -3.695 1.00 93.62 327 GLU A O 1
ATOM 2664 N N . LYS A 1 328 ? -15.170 20.850 -5.774 1.00 91.31 328 LYS A N 1
ATOM 2665 C CA . LYS A 1 328 ? -15.842 19.715 -6.430 1.00 91.31 328 LYS A CA 1
ATOM 2666 C C . LYS A 1 328 ? -15.219 18.362 -6.077 1.00 91.31 328 LYS A C 1
ATOM 2668 O O . LYS A 1 328 ? -15.950 17.394 -5.903 1.00 91.31 328 LYS A O 1
ATOM 2673 N N . LEU A 1 329 ? -13.890 18.308 -5.973 1.00 91.75 329 LEU A N 1
ATOM 2674 C CA . LEU A 1 329 ? -13.165 17.099 -5.586 1.00 91.75 329 LEU A CA 1
ATOM 2675 C C . LEU A 1 329 ? -13.354 16.810 -4.093 1.00 91.75 329 LEU A C 1
ATOM 2677 O O . LEU A 1 329 ? -13.564 15.666 -3.712 1.00 91.75 329 LEU A O 1
ATOM 2681 N N . LEU A 1 330 ? -13.323 17.839 -3.240 1.00 94.38 330 LEU A N 1
ATOM 2682 C CA . LEU A 1 330 ? -13.626 17.653 -1.822 1.00 94.38 330 LEU A CA 1
ATOM 2683 C C . LEU A 1 330 ? -15.032 17.072 -1.637 1.00 94.38 330 LEU A C 1
ATOM 2685 O O . LEU A 1 330 ? -15.193 16.109 -0.894 1.00 94.38 330 LEU A O 1
ATOM 2689 N N . ILE A 1 331 ? -16.018 17.619 -2.353 1.00 93.38 331 ILE A N 1
ATOM 2690 C CA . ILE A 1 331 ? -17.404 17.146 -2.344 1.00 93.38 331 ILE A CA 1
ATOM 2691 C C . ILE A 1 331 ? -17.488 15.683 -2.781 1.00 93.38 331 ILE A C 1
ATOM 2693 O O . ILE A 1 331 ? -18.127 14.901 -2.081 1.00 93.38 331 ILE A O 1
ATOM 2697 N N . SER A 1 332 ? -16.841 15.293 -3.886 1.00 90.06 332 SER A N 1
ATOM 2698 C CA . SER A 1 332 ? -16.884 13.897 -4.338 1.00 90.06 332 SER A CA 1
ATOM 2699 C C . SER A 1 332 ? -16.279 12.956 -3.297 1.00 90.06 332 SER A C 1
ATOM 2701 O O . SER A 1 332 ? -16.872 11.934 -2.991 1.00 90.06 332 SER A O 1
ATOM 2703 N N . VAL A 1 333 ? -15.161 13.338 -2.673 1.00 91.56 333 VAL A N 1
ATOM 2704 C CA . VAL A 1 333 ? -14.494 12.524 -1.647 1.00 91.56 333 VAL A CA 1
ATOM 2705 C C . VAL A 1 333 ? -15.336 12.392 -0.374 1.00 91.56 333 VAL A C 1
ATOM 2707 O O . VAL A 1 333 ? -15.457 11.296 0.165 1.00 91.56 333 VAL A O 1
ATOM 2710 N N . ILE A 1 334 ? -15.937 13.480 0.125 1.00 91.94 334 ILE A N 1
ATOM 2711 C CA . ILE A 1 334 ? -16.777 13.400 1.331 1.00 91.94 334 ILE A CA 1
ATOM 2712 C C . ILE A 1 334 ? -18.112 12.715 1.048 1.00 91.94 334 ILE A C 1
ATOM 2714 O O . ILE A 1 334 ? -18.711 12.196 1.977 1.00 91.94 334 ILE A O 1
ATOM 2718 N N . GLN A 1 335 ? -18.615 12.697 -0.187 1.00 88.69 335 GLN A N 1
ATOM 2719 C CA . GLN A 1 335 ? -19.861 12.001 -0.524 1.00 88.69 335 GLN A CA 1
ATOM 2720 C C . GLN A 1 335 ? -19.746 10.479 -0.407 1.00 88.69 335 GLN A C 1
ATOM 2722 O O . GLN A 1 335 ? -20.751 9.838 -0.096 1.00 88.69 335 GLN A O 1
ATOM 2727 N N . GLU A 1 336 ? -18.547 9.924 -0.587 1.00 82.81 336 GLU A N 1
ATOM 2728 C CA . GLU A 1 336 ? -18.319 8.482 -0.598 1.00 82.81 336 GLU A CA 1
ATOM 2729 C C . GLU A 1 336 ? -18.747 7.792 0.709 1.00 82.81 336 GLU A C 1
ATOM 2731 O O . GLU A 1 336 ? -18.387 8.183 1.825 1.00 82.81 336 GLU A O 1
ATOM 2736 N N . ASP A 1 337 ? -19.525 6.717 0.566 1.00 77.12 337 ASP A N 1
ATOM 2737 C CA . ASP A 1 337 ? -20.010 5.905 1.688 1.00 77.12 337 ASP A CA 1
ATOM 2738 C C . ASP A 1 337 ? -18.913 5.021 2.293 1.00 77.12 337 ASP A C 1
ATOM 2740 O O . ASP A 1 337 ? -18.998 4.635 3.459 1.00 77.12 337 ASP A O 1
ATOM 2744 N N . ASN A 1 338 ? -17.885 4.684 1.510 1.00 70.75 338 ASN A N 1
ATOM 2745 C CA . ASN A 1 338 ? -16.770 3.846 1.939 1.00 70.75 338 ASN A CA 1
ATOM 2746 C C . ASN A 1 338 ? -15.611 4.642 2.560 1.00 70.75 338 ASN A C 1
ATOM 2748 O O . ASN A 1 338 ? -14.589 4.040 2.891 1.00 70.75 338 ASN A O 1
ATOM 2752 N N . LEU A 1 339 ? -15.763 5.953 2.761 1.00 81.88 339 LEU A N 1
ATOM 2753 C CA . LEU A 1 339 ? -14.778 6.776 3.449 1.00 81.88 339 LEU A CA 1
ATOM 2754 C C . LEU A 1 339 ? -14.586 6.297 4.896 1.00 81.88 339 LEU A C 1
ATOM 2756 O O . LEU A 1 339 ? -15.454 6.454 5.754 1.00 81.88 339 LEU A O 1
ATOM 2760 N N . GLN A 1 340 ? -13.421 5.696 5.157 1.00 77.56 340 GLN A N 1
ATOM 2761 C CA . GLN A 1 340 ? -13.042 5.097 6.441 1.00 77.56 340 GLN A CA 1
ATOM 2762 C C . GLN A 1 340 ? -12.582 6.165 7.449 1.00 77.56 340 GLN A C 1
ATOM 2764 O O . GLN A 1 340 ? -11.450 6.144 7.928 1.00 77.56 340 GLN A O 1
ATOM 2769 N N . MET A 1 341 ? -13.450 7.132 7.746 1.00 81.56 341 MET A N 1
ATOM 2770 C CA . MET A 1 341 ? -13.148 8.276 8.608 1.00 81.56 341 MET A CA 1
ATOM 2771 C C . MET A 1 341 ? -14.371 8.657 9.448 1.00 81.56 341 MET A C 1
ATOM 2773 O O . MET A 1 341 ? -15.504 8.563 8.973 1.00 81.56 341 MET A O 1
ATOM 2777 N N . SER A 1 342 ? -14.164 9.053 10.710 1.00 84.44 342 SER A N 1
ATOM 2778 C CA . SER A 1 342 ? -15.284 9.457 11.564 1.00 84.44 342 SER A CA 1
ATOM 2779 C C . SER A 1 342 ? -15.873 10.781 11.079 1.00 84.44 342 SER A C 1
ATOM 2781 O O . SER A 1 342 ? -15.172 11.623 10.519 1.00 84.44 342 SER A O 1
ATOM 2783 N N . GLU A 1 343 ? -17.168 11.000 11.309 1.00 88.12 343 GLU A N 1
ATOM 2784 C CA . GLU A 1 343 ? -17.826 12.238 10.866 1.00 88.12 343 GLU A CA 1
ATOM 2785 C C . GLU A 1 343 ? -17.192 13.485 11.492 1.00 88.12 343 GLU A C 1
ATOM 2787 O O . GLU A 1 343 ? -17.123 14.528 10.842 1.00 88.12 343 GLU A O 1
ATOM 2792 N N . ILE A 1 344 ? -16.658 13.370 12.716 1.00 89.62 344 ILE A N 1
ATOM 2793 C CA . ILE A 1 344 ? -15.934 14.477 13.337 1.00 89.62 344 ILE A CA 1
ATOM 2794 C C . ILE A 1 344 ? -14.627 14.785 12.603 1.00 89.62 344 ILE A C 1
ATOM 2796 O O . ILE A 1 344 ? -14.338 15.949 12.338 1.00 89.62 344 ILE A O 1
ATOM 2800 N N . GLN A 1 345 ? -13.871 13.760 12.208 1.00 90.38 345 GLN A N 1
ATOM 2801 C CA . GLN A 1 345 ? -12.639 13.945 11.446 1.00 90.38 345 GLN A CA 1
ATOM 2802 C C . GLN A 1 345 ? -12.939 14.554 10.073 1.00 90.38 345 GLN A C 1
ATOM 2804 O O . GLN A 1 345 ? -12.225 15.459 9.645 1.00 90.38 345 GLN A O 1
ATOM 2809 N N . ILE A 1 346 ? -14.010 14.122 9.398 1.00 92.69 346 ILE A N 1
ATOM 2810 C CA . ILE A 1 346 ? -14.437 14.714 8.121 1.00 92.69 346 ILE A CA 1
ATOM 2811 C C . ILE A 1 346 ? -14.747 16.205 8.311 1.00 92.69 346 ILE A C 1
ATOM 2813 O O . ILE A 1 346 ? -14.255 17.033 7.543 1.00 92.69 346 ILE A O 1
ATOM 2817 N N . TRP A 1 347 ? -15.504 16.562 9.355 1.00 95.00 347 TRP A N 1
ATOM 2818 C CA . TRP A 1 347 ? -15.785 17.960 9.693 1.00 95.00 347 TRP A CA 1
ATOM 2819 C C . TRP A 1 347 ? -14.508 18.773 9.926 1.00 95.00 347 TRP A C 1
ATOM 2821 O O . TRP A 1 347 ? -14.365 19.851 9.354 1.00 95.00 347 TRP A O 1
ATOM 2831 N N . GLU A 1 348 ? -13.558 18.260 10.709 1.00 94.12 348 GLU A N 1
ATOM 2832 C CA . GLU A 1 348 ? -12.292 18.951 10.978 1.00 94.12 348 GLU A CA 1
ATOM 2833 C C . GLU A 1 348 ? -11.473 19.186 9.698 1.00 94.12 348 GLU A C 1
ATOM 2835 O O . GLU A 1 348 ? -10.911 20.269 9.520 1.00 94.12 348 GLU A O 1
ATOM 2840 N N . HIS A 1 349 ? -11.447 18.225 8.769 1.00 94.75 349 HIS A N 1
ATOM 2841 C CA . HIS A 1 349 ? -10.771 18.392 7.479 1.00 94.75 349 HIS A CA 1
ATOM 2842 C C . HIS A 1 349 ? -11.480 19.401 6.572 1.00 94.75 349 HIS A C 1
ATOM 2844 O O . HIS A 1 349 ? -10.813 20.241 5.965 1.00 94.75 349 HIS A O 1
ATOM 2850 N N . VAL A 1 350 ? -12.813 19.356 6.494 1.00 95.81 350 VAL A N 1
ATOM 2851 C CA . VAL A 1 350 ? -13.615 20.325 5.728 1.00 95.81 350 VAL A CA 1
ATOM 2852 C C . VAL A 1 350 ? -13.423 21.736 6.284 1.00 95.81 350 VAL A C 1
ATOM 2854 O O . VAL A 1 350 ? -13.207 22.677 5.523 1.00 95.81 350 VAL A O 1
ATOM 2857 N N . LEU A 1 351 ? -13.420 21.885 7.608 1.00 94.69 351 LEU A N 1
ATOM 2858 C CA . LEU A 1 351 ? -13.154 23.153 8.277 1.00 94.69 351 LEU A CA 1
ATOM 2859 C C . LEU A 1 351 ? -11.736 23.657 7.983 1.00 94.69 351 LEU A C 1
ATOM 2861 O O . LEU A 1 351 ? -11.565 24.811 7.595 1.00 94.69 351 LEU A O 1
ATOM 2865 N N . LYS A 1 352 ? -10.722 22.791 8.110 1.00 94.38 352 LYS A N 1
ATOM 2866 C CA . LYS A 1 352 ? -9.326 23.117 7.781 1.00 94.38 352 LYS A CA 1
ATOM 2867 C C . LYS A 1 352 ? -9.181 23.560 6.324 1.00 94.38 352 LYS A C 1
ATOM 2869 O O . LYS A 1 352 ? -8.463 24.519 6.049 1.00 94.38 352 LYS A O 1
ATOM 2874 N N . TRP A 1 353 ? -9.871 22.891 5.400 1.00 96.38 353 TRP A N 1
ATOM 2875 C CA . TRP A 1 353 ? -9.928 23.288 3.996 1.00 96.38 353 TRP A CA 1
ATOM 2876 C C . TRP A 1 353 ? -10.577 24.670 3.830 1.00 96.38 353 TRP A C 1
ATOM 2878 O O . TRP A 1 353 ? -9.979 25.538 3.200 1.00 96.38 353 TRP A O 1
ATOM 2888 N N . GLY A 1 354 ? -11.732 24.917 4.456 1.00 95.62 354 GLY A N 1
ATOM 2889 C CA . GLY A 1 354 ? -12.440 26.198 4.359 1.00 95.62 354 GLY A CA 1
ATOM 2890 C C . GLY A 1 354 ? -11.661 27.381 4.933 1.00 95.62 354 GLY A C 1
ATOM 2891 O O . GLY A 1 354 ? -11.651 28.455 4.335 1.00 95.62 354 GLY A O 1
ATOM 2892 N N . LEU A 1 355 ? -10.956 27.188 6.050 1.00 94.19 355 LEU A N 1
ATOM 2893 C CA . LEU A 1 355 ? -10.064 28.204 6.617 1.00 94.19 355 LEU A CA 1
ATOM 2894 C C . LEU A 1 355 ? -8.876 28.490 5.689 1.00 94.19 355 LEU A C 1
ATOM 2896 O O . LEU A 1 355 ? -8.519 29.645 5.489 1.00 94.19 355 LEU A O 1
ATOM 2900 N N . ALA A 1 356 ? -8.302 27.464 5.056 1.00 94.38 356 ALA A N 1
ATOM 2901 C CA . ALA A 1 356 ? -7.205 27.646 4.106 1.00 94.38 356 ALA A CA 1
ATOM 2902 C C . ALA A 1 356 ? -7.619 28.402 2.829 1.00 94.38 356 ALA A C 1
ATOM 2904 O O . ALA A 1 356 ? -6.782 29.075 2.233 1.00 94.38 356 ALA A O 1
ATOM 2905 N N . GLN A 1 357 ? -8.894 28.328 2.423 1.00 94.75 357 GLN A N 1
ATOM 2906 C CA . GLN A 1 357 ? -9.425 29.148 1.324 1.00 94.75 357 GLN A CA 1
ATOM 2907 C C . GLN A 1 357 ? -9.613 30.623 1.713 1.00 94.75 357 GLN A C 1
ATOM 2909 O O . GLN A 1 357 ? -9.753 31.469 0.835 1.00 94.75 357 GLN A O 1
ATOM 2914 N N . ASN A 1 358 ? -9.607 30.941 3.011 1.00 95.00 358 ASN A N 1
ATOM 2915 C CA . ASN A 1 358 ? -9.859 32.279 3.540 1.00 95.00 358 ASN A CA 1
ATOM 2916 C C . ASN A 1 358 ? -8.744 32.689 4.522 1.00 95.00 358 ASN A C 1
ATOM 2918 O O . ASN A 1 358 ? -8.991 32.790 5.726 1.00 95.00 358 ASN A O 1
ATOM 2922 N N . PRO A 1 359 ? -7.512 32.931 4.034 1.00 92.38 359 PRO A N 1
ATOM 2923 C CA . PRO A 1 359 ? -6.339 33.166 4.882 1.00 92.38 359 PRO A CA 1
ATOM 2924 C C . PRO A 1 359 ? -6.410 34.452 5.724 1.00 92.38 359 PRO A C 1
ATOM 2926 O O . PRO A 1 359 ? -5.608 34.622 6.636 1.00 92.38 359 PRO A O 1
ATOM 2929 N N . GLU A 1 360 ? -7.348 35.354 5.425 1.00 92.31 360 GLU A N 1
ATOM 2930 C CA . GLU A 1 360 ? -7.589 36.587 6.187 1.00 92.31 360 GLU A CA 1
ATOM 2931 C C . GLU A 1 360 ? -8.384 36.349 7.484 1.00 92.31 360 GLU A C 1
ATOM 2933 O O . GLU A 1 360 ? -8.425 37.228 8.346 1.00 92.31 360 GLU A O 1
ATOM 2938 N N . LEU A 1 361 ? -9.010 35.174 7.645 1.00 92.94 361 LEU A N 1
ATOM 2939 C CA . LEU A 1 361 ? -9.761 34.846 8.854 1.00 92.94 361 LEU A CA 1
ATOM 2940 C C . LEU A 1 361 ? -8.826 34.699 10.069 1.00 92.94 361 LEU A C 1
ATOM 2942 O O . LEU A 1 361 ? -7.721 34.162 9.941 1.00 92.94 361 LEU A O 1
ATOM 2946 N N . PRO A 1 362 ? -9.269 35.100 11.276 1.00 91.12 362 PRO A N 1
ATOM 2947 C CA . PRO A 1 362 ? -8.509 34.865 12.497 1.00 91.12 362 PRO A CA 1
ATOM 2948 C C . PRO A 1 362 ? -8.202 33.374 12.711 1.00 91.12 362 PRO A C 1
ATOM 2950 O O . PRO A 1 362 ? -8.990 32.502 12.354 1.00 91.12 362 PRO A O 1
ATOM 2953 N N . SER A 1 363 ? -7.085 33.059 13.367 1.00 85.50 363 SER A N 1
ATOM 2954 C CA . SER A 1 363 ? -6.751 31.669 13.714 1.00 85.50 363 SER A CA 1
ATOM 2955 C C . SER A 1 363 ? -7.640 31.096 14.825 1.00 85.50 363 SER A C 1
ATOM 2957 O O . SER A 1 363 ? -7.841 29.887 14.897 1.00 85.50 363 SER A O 1
ATOM 2959 N N . ASP A 1 364 ? -8.148 31.958 15.710 1.00 88.50 364 ASP A N 1
ATOM 2960 C CA . ASP A 1 364 ? -9.028 31.589 16.818 1.00 88.50 364 ASP A CA 1
ATOM 2961 C C . ASP A 1 364 ? -10.468 32.017 16.512 1.00 88.50 364 ASP A C 1
ATOM 2963 O O . ASP A 1 364 ? -10.758 33.202 16.327 1.00 88.50 364 ASP A O 1
ATOM 2967 N N . VAL A 1 365 ? -11.378 31.041 16.504 1.00 91.94 365 VAL A N 1
ATOM 2968 C CA . VAL A 1 365 ? -12.816 31.229 16.262 1.00 91.94 365 VAL A CA 1
ATOM 2969 C C . VAL A 1 365 ? -13.479 32.198 17.246 1.00 91.94 365 VAL A C 1
ATOM 2971 O O . VAL A 1 365 ? -14.481 32.831 16.914 1.00 91.94 365 VAL A O 1
ATOM 2974 N N . THR A 1 366 ? -12.928 32.366 18.451 1.00 90.62 366 THR A N 1
ATOM 2975 C CA . THR A 1 366 ? -13.449 33.322 19.440 1.00 90.62 366 THR A CA 1
ATOM 2976 C C . THR A 1 366 ? -13.291 34.779 18.999 1.00 90.62 366 THR A C 1
ATOM 2978 O O . THR A 1 366 ? -14.084 35.625 19.414 1.00 90.62 366 THR A O 1
ATOM 2981 N N . ASN A 1 367 ? -12.342 35.056 18.097 1.00 93.00 367 ASN A N 1
ATOM 2982 C CA . ASN A 1 367 ? -12.079 36.383 17.543 1.00 93.00 367 ASN A CA 1
ATOM 2983 C C . ASN A 1 367 ? -12.884 36.686 16.268 1.00 93.00 367 ASN A C 1
ATOM 2985 O O . ASN A 1 367 ? -12.726 37.764 15.700 1.00 93.00 367 ASN A O 1
ATOM 2989 N N . PHE A 1 368 ? -13.744 35.769 15.807 1.00 94.88 368 PHE A N 1
ATOM 2990 C CA . PHE A 1 368 ? -14.499 35.958 14.568 1.00 94.88 368 PHE A CA 1
ATOM 2991 C C . PHE A 1 368 ? -15.559 37.057 14.706 1.00 94.88 368 PHE A C 1
ATOM 2993 O O . PHE A 1 368 ? -16.445 37.021 15.574 1.00 94.88 368 PHE A O 1
ATOM 3000 N N . SER A 1 369 ? -15.526 37.994 13.765 1.00 94.44 369 SER A N 1
ATOM 3001 C CA . SER A 1 369 ? -16.591 38.950 13.499 1.00 94.44 369 SER A CA 1
ATOM 3002 C C . SER A 1 369 ? -17.824 38.261 12.893 1.00 94.44 369 SER A C 1
ATOM 3004 O O . SER A 1 369 ? -17.829 37.070 12.581 1.00 94.44 369 SER A O 1
ATOM 3006 N N . LYS A 1 370 ? -18.929 39.000 12.729 1.00 93.38 370 LYS A N 1
ATOM 3007 C CA . LYS A 1 370 ? -20.111 38.457 12.035 1.00 93.38 370 LYS A CA 1
ATOM 3008 C C . LYS A 1 370 ? -19.816 38.161 10.564 1.00 93.38 370 LYS A C 1
ATOM 3010 O O . LYS A 1 370 ? -20.310 37.154 10.064 1.00 93.38 370 LYS A O 1
ATOM 3015 N N . ASP A 1 371 ? -19.025 39.012 9.919 1.00 94.31 371 ASP A N 1
ATOM 3016 C CA . ASP A 1 371 ? -18.683 38.882 8.505 1.00 94.31 371 ASP A CA 1
ATOM 3017 C C . ASP A 1 371 ? -17.743 37.689 8.282 1.00 94.31 371 ASP A C 1
ATOM 3019 O O . ASP A 1 371 ? -17.950 36.924 7.346 1.00 94.31 371 ASP A O 1
ATOM 3023 N N . ASP A 1 372 ? -16.834 37.416 9.223 1.00 96.12 372 ASP A N 1
ATOM 3024 C CA . ASP A 1 372 ? -15.956 36.234 9.204 1.00 96.12 372 ASP A CA 1
ATOM 3025 C C . ASP A 1 372 ? -16.758 34.923 9.168 1.00 96.12 372 ASP A C 1
ATOM 3027 O O . ASP A 1 372 ? -16.480 34.015 8.379 1.00 96.12 372 ASP A O 1
ATOM 3031 N N . PHE A 1 373 ? -17.817 34.831 9.983 1.00 95.25 373 PHE A N 1
ATOM 3032 C CA . PHE A 1 373 ? -18.721 33.679 9.954 1.00 95.25 373 PHE A CA 1
ATOM 3033 C C . PHE A 1 373 ? -19.502 33.572 8.640 1.00 95.25 373 PHE A C 1
ATOM 3035 O O . PHE A 1 373 ? -19.780 32.454 8.206 1.00 95.25 373 PHE A O 1
ATOM 3042 N N . ILE A 1 374 ? -19.862 34.694 8.006 1.00 93.75 374 ILE A N 1
ATOM 3043 C CA . ILE A 1 374 ? -20.539 34.696 6.700 1.00 93.75 374 ILE A CA 1
ATOM 3044 C C . ILE A 1 374 ? -19.582 34.197 5.611 1.00 93.75 374 ILE A C 1
ATOM 3046 O O . ILE A 1 374 ? -19.966 33.340 4.815 1.00 93.75 374 ILE A O 1
ATOM 3050 N N . THR A 1 375 ? -18.333 34.661 5.613 1.00 95.81 375 THR A N 1
ATOM 3051 C CA . THR A 1 375 ? -17.282 34.219 4.685 1.00 95.81 375 THR A CA 1
ATOM 3052 C C . THR A 1 375 ? -17.045 32.711 4.784 1.00 95.81 375 THR A C 1
ATOM 3054 O O . THR A 1 375 ? -17.115 31.995 3.778 1.00 95.81 375 THR A O 1
ATOM 3057 N N . LEU A 1 376 ? -16.864 32.194 6.005 1.00 95.69 376 LEU A N 1
ATOM 3058 C CA . LEU A 1 376 ? -16.679 30.759 6.224 1.00 95.69 376 LEU A CA 1
ATOM 3059 C C . LEU A 1 376 ? -17.929 29.954 5.832 1.00 95.69 376 LEU A C 1
ATOM 3061 O O . LEU A 1 376 ? -17.816 28.916 5.182 1.00 95.69 376 LEU A O 1
ATOM 3065 N N . LYS A 1 377 ? -19.129 30.447 6.168 1.00 94.38 377 LYS A N 1
ATOM 3066 C CA . LYS A 1 377 ? -20.401 29.816 5.787 1.00 94.38 377 LYS A CA 1
ATOM 3067 C C . LYS A 1 377 ? -20.539 29.664 4.277 1.00 94.38 377 LYS A C 1
ATOM 3069 O O . LYS A 1 377 ? -20.906 28.587 3.817 1.00 94.38 377 LYS A O 1
ATOM 3074 N N . ASN A 1 378 ? -20.261 30.727 3.524 1.00 93.94 378 ASN A N 1
ATOM 3075 C CA . ASN A 1 378 ? -20.369 30.716 2.067 1.00 93.94 378 ASN A CA 1
ATOM 3076 C C . ASN A 1 378 ? -19.369 29.731 1.447 1.00 93.94 3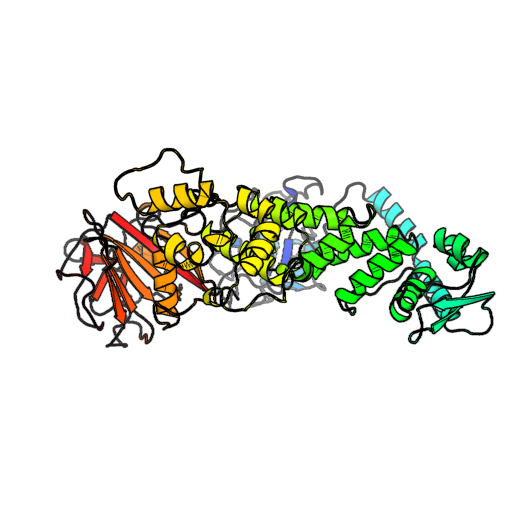78 ASN A C 1
ATOM 3078 O O . ASN A 1 378 ? -19.721 29.012 0.520 1.00 93.94 378 ASN A O 1
ATOM 3082 N N . THR A 1 379 ? -18.161 29.644 2.010 1.00 95.50 379 THR A N 1
ATOM 3083 C CA . THR A 1 379 ? -17.121 28.704 1.561 1.00 95.50 379 THR A CA 1
ATOM 3084 C C . THR A 1 379 ? -17.499 27.246 1.822 1.00 95.50 379 THR A C 1
ATOM 3086 O O . THR A 1 379 ? -17.235 26.378 1.002 1.00 95.50 379 THR A O 1
ATOM 3089 N N . LEU A 1 380 ? -18.107 26.953 2.974 1.00 95.25 380 LEU A N 1
ATOM 3090 C CA . LEU A 1 380 ? -18.417 25.580 3.381 1.00 95.25 380 LEU A CA 1
ATOM 3091 C C . LEU A 1 380 ? -19.803 25.100 2.932 1.00 95.25 380 LEU A C 1
ATOM 3093 O O . LEU A 1 380 ? -20.134 23.936 3.156 1.00 95.25 380 LEU A O 1
ATOM 3097 N N . GLN A 1 381 ? -20.625 25.964 2.329 1.00 92.12 381 GLN A N 1
ATOM 3098 C CA . GLN A 1 381 ? -22.053 25.724 2.106 1.00 92.12 381 GLN A CA 1
ATOM 3099 C C . GLN A 1 381 ? -22.351 24.382 1.428 1.00 92.12 381 GLN A C 1
ATOM 3101 O O . GLN A 1 381 ? -23.217 23.644 1.900 1.00 92.12 381 GLN A O 1
ATOM 3106 N N . TYR A 1 382 ? -21.635 24.054 0.351 1.00 91.94 382 TYR A N 1
ATOM 3107 C CA . TYR A 1 382 ? -21.866 22.813 -0.386 1.00 91.94 382 TYR A CA 1
ATOM 3108 C C . TYR A 1 382 ? -21.266 21.596 0.319 1.00 91.94 382 TYR A C 1
ATOM 3110 O O . TYR A 1 382 ? -21.885 20.536 0.332 1.00 91.94 382 TYR A O 1
ATOM 3118 N N . CYS A 1 383 ? -20.111 21.746 0.971 1.00 93.38 383 CYS A N 1
ATOM 3119 C CA . CYS A 1 383 ? -19.482 20.659 1.723 1.00 93.38 383 CYS A CA 1
ATOM 3120 C C . CYS A 1 383 ? -20.299 20.264 2.966 1.00 93.38 383 CYS A C 1
ATOM 3122 O O . CYS A 1 383 ? -20.435 19.079 3.267 1.00 93.38 383 CYS A O 1
ATOM 3124 N N . MET A 1 384 ? -20.895 21.241 3.662 1.00 89.38 384 MET A N 1
ATOM 3125 C CA . MET A 1 384 ? -21.701 21.014 4.869 1.00 89.38 384 MET A CA 1
ATOM 3126 C C . MET A 1 384 ? -22.888 20.082 4.628 1.00 89.38 384 MET A C 1
ATOM 3128 O O . MET A 1 384 ? -23.242 19.320 5.524 1.00 89.38 384 MET A O 1
ATOM 3132 N N . ALA A 1 385 ? -23.484 20.110 3.433 1.00 89.25 385 ALA A N 1
ATOM 3133 C CA . ALA A 1 385 ? -24.629 19.266 3.093 1.00 89.25 385 ALA A CA 1
ATOM 3134 C C . ALA A 1 385 ? -24.305 17.761 3.121 1.00 89.25 385 ALA A C 1
ATOM 3136 O O . ALA A 1 385 ? -25.213 16.941 3.244 1.00 89.25 385 ALA A O 1
ATOM 3137 N N . PHE A 1 386 ? -23.024 17.393 3.026 1.00 90.94 386 PHE A N 1
ATOM 3138 C CA . PHE A 1 386 ? -22.577 16.001 3.000 1.00 90.94 386 PHE A CA 1
ATOM 3139 C C . PHE A 1 386 ? -22.001 15.526 4.338 1.00 90.94 386 PHE A C 1
ATOM 3141 O O . PHE A 1 386 ? -21.604 14.369 4.453 1.00 90.94 386 PHE A O 1
ATOM 3148 N N . ILE A 1 387 ? -21.968 16.364 5.372 1.00 91.06 387 ILE A N 1
ATOM 3149 C CA . ILE A 1 387 ? -21.479 15.970 6.699 1.00 91.06 387 ILE A CA 1
ATOM 3150 C C . ILE A 1 387 ? -22.651 15.430 7.521 1.00 91.06 387 ILE A C 1
ATOM 3152 O O . ILE A 1 387 ? -23.680 16.092 7.670 1.00 91.06 387 ILE A O 1
ATOM 3156 N N . ARG A 1 388 ? -22.518 14.219 8.079 1.00 89.44 388 ARG A N 1
ATOM 3157 C CA . ARG A 1 388 ? -23.605 13.550 8.814 1.00 89.44 388 ARG A CA 1
ATOM 3158 C C . ARG A 1 388 ? -23.574 13.970 10.283 1.00 89.44 388 ARG A C 1
ATOM 3160 O O . ARG A 1 388 ? -23.327 13.149 11.160 1.00 89.44 388 ARG A O 1
ATOM 3167 N N . PHE A 1 389 ? -23.834 15.250 10.561 1.00 89.81 389 PHE A N 1
ATOM 3168 C CA . PHE A 1 389 ? -23.726 15.834 11.909 1.00 89.81 389 PHE A CA 1
ATOM 3169 C C . PHE A 1 389 ? -24.533 15.091 12.993 1.00 89.81 389 PHE A C 1
ATOM 3171 O O . PHE A 1 389 ? -24.093 15.027 14.136 1.00 89.81 389 PHE A O 1
ATOM 3178 N N . HIS A 1 390 ? -25.663 14.470 12.641 1.00 86.56 390 HIS A N 1
ATOM 3179 C CA . HIS A 1 390 ? -26.487 13.651 13.551 1.00 86.56 390 HIS A CA 1
ATOM 3180 C C . HIS A 1 390 ? -25.785 12.374 14.065 1.00 86.56 390 HIS A C 1
ATOM 3182 O O . HIS A 1 390 ? -26.252 11.723 14.998 1.00 86.56 390 HIS A O 1
ATOM 3188 N N . ASN A 1 391 ? -24.658 11.990 13.457 1.00 83.56 391 ASN A N 1
ATOM 3189 C CA . ASN A 1 391 ? -23.853 10.842 13.876 1.00 83.56 391 ASN A CA 1
ATOM 3190 C C . ASN A 1 391 ? -22.709 11.221 14.830 1.00 83.56 391 ASN A C 1
ATOM 3192 O O . ASN A 1 391 ? -21.955 10.341 15.239 1.00 83.56 391 ASN A O 1
ATOM 3196 N N . LEU A 1 392 ? -22.578 12.501 15.188 1.00 84.56 392 LEU A N 1
ATOM 3197 C CA . LEU A 1 392 ? -21.627 12.959 16.199 1.00 84.56 392 LEU A CA 1
ATOM 3198 C C . LEU A 1 392 ? -22.113 12.609 17.610 1.00 84.56 392 LEU A C 1
ATOM 3200 O O . LEU A 1 392 ? -23.298 12.384 17.854 1.00 84.56 392 LEU A O 1
ATOM 3204 N N . THR A 1 393 ? -21.195 12.591 18.567 1.00 84.38 393 THR A N 1
ATOM 3205 C CA . THR A 1 393 ? -21.516 12.586 19.997 1.00 84.38 393 THR A CA 1
ATOM 3206 C C . THR A 1 393 ? -21.783 14.008 20.495 1.00 84.38 393 THR A C 1
ATOM 3208 O O . THR A 1 393 ? -21.263 14.982 19.947 1.00 84.38 393 THR A O 1
ATOM 3211 N N . SER A 1 394 ? -22.527 14.151 21.600 1.00 82.94 394 SER A N 1
ATOM 3212 C CA . SER A 1 394 ? -22.763 15.468 22.217 1.00 82.94 394 SER A CA 1
ATOM 3213 C C . SER A 1 394 ? -21.459 16.186 22.583 1.00 82.94 394 SER A C 1
ATOM 3215 O O . SER A 1 394 ? -21.390 17.410 22.499 1.00 82.94 394 SER A O 1
ATOM 3217 N N . LYS A 1 395 ? -20.413 15.431 22.955 1.00 84.38 395 LYS A N 1
ATOM 3218 C CA . LYS A 1 395 ? -19.085 15.980 23.254 1.00 84.38 395 LYS A CA 1
ATOM 3219 C C . LYS A 1 395 ? -18.390 16.501 21.995 1.00 84.38 395 LYS A C 1
ATOM 3221 O O . LYS A 1 395 ? -17.943 17.640 21.990 1.00 84.38 395 LYS A O 1
ATOM 3226 N N . GLU A 1 396 ? -18.349 15.715 20.919 1.00 87.69 396 GLU A N 1
ATOM 3227 C CA . GLU A 1 396 ? -17.771 16.154 19.638 1.00 87.69 396 GLU A CA 1
ATOM 3228 C C . GLU A 1 396 ? -18.496 17.386 19.085 1.00 87.69 396 GLU A C 1
ATOM 3230 O O . GLU A 1 396 ? -17.852 18.339 18.644 1.00 87.69 396 GLU A O 1
ATOM 3235 N N . PHE A 1 397 ? -19.830 17.413 19.162 1.00 90.69 397 PHE A N 1
ATOM 3236 C CA . PHE A 1 397 ? -20.610 18.585 18.779 1.00 90.69 397 PHE A CA 1
ATOM 3237 C C . PHE A 1 397 ? -20.227 19.818 19.609 1.00 90.69 397 PHE A C 1
ATOM 3239 O O . PHE A 1 397 ? -19.941 20.869 19.034 1.00 90.69 397 PHE A O 1
ATOM 3246 N N . LEU A 1 398 ? -20.193 19.699 20.941 1.00 88.88 398 LEU A N 1
ATOM 3247 C CA . LEU A 1 398 ? -19.879 20.810 21.842 1.00 88.88 398 LEU A CA 1
ATOM 3248 C C . LEU A 1 398 ? -18.458 21.351 21.633 1.00 88.88 398 LEU A C 1
ATOM 3250 O O . LEU A 1 398 ? -18.270 22.564 21.576 1.00 88.88 398 LEU A O 1
ATOM 3254 N N . ASP A 1 399 ? -17.475 20.465 21.498 1.00 89.25 399 ASP A N 1
ATOM 3255 C CA . ASP A 1 399 ? -16.066 20.854 21.462 1.00 89.25 399 ASP A CA 1
ATOM 3256 C C . ASP A 1 399 ? -15.646 21.373 20.076 1.00 89.25 399 ASP A C 1
ATOM 3258 O O . ASP A 1 399 ? -14.799 22.261 19.976 1.00 89.25 399 ASP A O 1
ATOM 3262 N N . LYS A 1 400 ? -16.223 20.830 18.992 1.00 91.62 400 LYS A N 1
ATOM 3263 C CA . LYS A 1 400 ? -15.685 21.012 17.631 1.00 91.62 400 LYS A CA 1
ATOM 3264 C C . LYS A 1 400 ? -16.646 21.640 16.624 1.00 91.62 400 LYS A C 1
ATOM 3266 O O . LYS A 1 400 ? -16.187 22.247 15.657 1.00 91.62 400 LYS A O 1
ATOM 3271 N N . VAL A 1 401 ? -17.961 21.529 16.823 1.00 94.00 401 VAL A N 1
ATOM 3272 C CA . VAL A 1 401 ? -18.968 22.106 15.906 1.00 94.00 401 VAL A CA 1
ATOM 3273 C C . VAL A 1 401 ? -19.567 23.388 16.483 1.00 94.00 401 VAL A C 1
ATOM 3275 O O . VAL A 1 401 ? -19.668 24.402 15.793 1.00 94.00 401 VAL A O 1
ATOM 3278 N N . PHE A 1 402 ? -19.917 23.382 17.769 1.00 93.19 402 PHE A N 1
ATOM 3279 C CA . PHE A 1 402 ? -20.549 24.503 18.462 1.00 93.19 402 PHE A CA 1
ATOM 3280 C C . PHE A 1 402 ? -19.771 25.831 18.392 1.00 93.19 402 PHE A C 1
ATOM 3282 O O . PHE A 1 402 ? -20.433 26.867 18.241 1.00 93.19 402 PHE A O 1
ATOM 3289 N N . PRO A 1 403 ? -18.419 25.868 18.435 1.00 94.44 403 PRO A N 1
ATOM 3290 C CA . PRO A 1 403 ? -17.679 27.121 18.258 1.00 94.44 403 PRO A CA 1
ATOM 3291 C C . PRO A 1 403 ? -18.003 27.824 16.929 1.00 94.44 403 PRO A C 1
ATOM 3293 O O . PRO A 1 403 ? -18.056 29.051 16.867 1.00 94.44 403 PRO A O 1
ATOM 3296 N N . TYR A 1 404 ? -18.343 27.048 15.896 1.00 94.31 404 TYR A N 1
ATOM 3297 C CA . TYR A 1 404 ? -18.676 27.523 14.554 1.00 94.31 404 TYR A CA 1
ATOM 3298 C C . TYR A 1 404 ? -20.183 27.670 14.306 1.00 94.31 404 TYR A C 1
ATOM 3300 O O . TYR A 1 404 ? -20.600 27.871 13.169 1.00 94.31 404 TYR A O 1
ATOM 3308 N N . LYS A 1 405 ? -21.031 27.643 15.346 1.00 92.38 405 LYS A N 1
ATOM 3309 C CA . LYS A 1 405 ? -22.508 27.683 15.230 1.00 92.38 405 LYS A CA 1
ATOM 3310 C C . LYS A 1 405 ? -23.081 28.783 14.331 1.00 92.38 405 LYS A C 1
ATOM 3312 O O . LYS A 1 405 ? -24.149 28.603 13.760 1.00 92.38 405 LYS A O 1
ATOM 3317 N N . LYS A 1 406 ? -22.402 29.930 14.215 1.00 92.75 406 LYS A N 1
ATOM 3318 C CA . LYS A 1 406 ? -22.834 31.053 13.365 1.00 92.75 406 LYS A CA 1
ATOM 3319 C C . LYS A 1 406 ? -22.559 30.817 11.871 1.00 92.75 406 LYS A C 1
ATOM 3321 O O . LYS A 1 406 ? -23.190 31.476 11.051 1.00 92.75 406 LYS A O 1
ATOM 3326 N N . ALA A 1 407 ? -21.653 29.898 11.531 1.00 92.94 407 ALA A N 1
ATOM 3327 C CA . ALA A 1 407 ? -21.393 29.473 10.157 1.00 92.94 407 ALA A CA 1
ATOM 3328 C C . ALA A 1 407 ? -22.374 28.387 9.675 1.00 92.94 407 ALA A C 1
ATOM 3330 O O . ALA A 1 407 ? -22.548 28.212 8.471 1.00 92.94 407 ALA A O 1
ATOM 3331 N N . LEU A 1 408 ? -23.051 27.679 10.588 1.00 92.06 408 LEU A N 1
ATOM 3332 C CA . LEU A 1 408 ? -24.030 26.653 10.227 1.00 92.06 408 LEU A CA 1
ATOM 3333 C C . LEU A 1 408 ? -25.342 27.281 9.705 1.00 92.06 408 LEU A C 1
ATOM 3335 O O . LEU A 1 408 ? -25.733 28.374 10.135 1.00 92.06 408 LEU A O 1
ATOM 3339 N N . PRO A 1 409 ? -26.076 26.594 8.806 1.00 90.88 409 PRO A N 1
ATOM 3340 C CA . PRO A 1 409 ? -27.472 26.915 8.523 1.00 90.88 409 PRO A CA 1
ATOM 3341 C C . PRO A 1 409 ? -28.291 26.954 9.818 1.00 90.88 409 PRO A C 1
ATOM 3343 O O . PRO A 1 409 ? -28.121 26.109 10.700 1.00 90.88 409 PRO A O 1
ATOM 3346 N N . LYS A 1 410 ? -29.172 27.951 9.950 1.00 89.44 410 LYS A N 1
ATOM 3347 C CA . LYS A 1 410 ? -29.875 28.229 11.210 1.00 89.44 410 LYS A CA 1
ATOM 3348 C C . LYS A 1 410 ? -30.777 27.063 11.613 1.00 89.44 410 LYS A C 1
ATOM 3350 O O . LYS A 1 410 ? -30.843 26.723 12.790 1.00 89.44 410 LYS A O 1
ATOM 3355 N N . GLU A 1 411 ? -31.440 26.464 10.633 1.00 88.88 411 GLU A N 1
ATOM 3356 C CA . GLU A 1 411 ? -32.328 25.316 10.780 1.00 88.88 411 GLU A CA 1
ATOM 3357 C C . GLU A 1 411 ? -31.542 24.104 11.299 1.00 88.88 411 GLU A C 1
ATOM 3359 O O . GLU A 1 411 ? -31.860 23.587 12.368 1.00 88.88 411 GLU A O 1
ATOM 3364 N N . LEU A 1 412 ? -30.435 23.761 10.626 1.00 89.75 412 LEU A N 1
ATOM 3365 C CA . LEU A 1 412 ? -29.545 22.664 11.017 1.00 89.75 412 LEU A CA 1
ATOM 3366 C C . LEU A 1 412 ? -28.998 22.851 12.438 1.00 89.75 412 LEU A C 1
ATOM 3368 O O . LEU A 1 412 ? -29.014 21.924 13.241 1.00 89.75 412 LEU A O 1
ATOM 3372 N N . TYR A 1 413 ? -28.538 24.057 12.782 1.00 91.50 413 TYR A N 1
ATOM 3373 C CA . TYR A 1 413 ? -28.024 24.334 14.123 1.00 91.50 413 TYR A CA 1
ATOM 3374 C C . TYR A 1 413 ? -29.080 24.103 15.212 1.00 91.50 413 TYR A C 1
ATOM 3376 O O . TYR A 1 413 ? -28.778 23.496 16.238 1.00 91.50 413 TYR A O 1
ATOM 3384 N N . VAL A 1 414 ? -30.311 24.582 15.005 1.00 88.75 414 VAL A N 1
ATOM 3385 C CA . VAL A 1 414 ? -31.399 24.417 15.981 1.00 88.75 414 VAL A CA 1
ATOM 3386 C C . VAL A 1 414 ? -31.785 22.946 16.132 1.00 88.75 414 VAL A C 1
ATOM 3388 O O . VAL A 1 414 ? -32.050 22.508 17.251 1.00 88.75 414 VAL A O 1
ATOM 3391 N N . GLU A 1 415 ? -31.799 22.185 15.039 1.00 89.06 415 GLU A N 1
ATOM 3392 C CA . GLU A 1 415 ? -32.065 20.744 15.058 1.00 89.06 415 GLU A CA 1
ATOM 3393 C C . GLU A 1 415 ? -30.989 19.975 15.830 1.00 89.06 415 GLU A C 1
ATOM 3395 O O . GLU A 1 415 ? -31.322 19.266 16.781 1.00 89.06 415 GLU A O 1
ATOM 3400 N N . LEU A 1 416 ? -29.708 20.184 15.504 1.00 89.19 416 LEU A N 1
ATOM 3401 C CA . LEU A 1 416 ? -28.587 19.545 16.204 1.00 89.19 416 LEU A CA 1
ATOM 3402 C C . LEU A 1 416 ? -28.560 19.920 17.689 1.00 89.19 416 LEU A C 1
ATOM 3404 O O . LEU A 1 416 ? -28.347 19.066 18.545 1.00 89.19 416 LEU A O 1
ATOM 3408 N N . LEU A 1 417 ? -28.821 21.190 18.018 1.00 88.81 417 LEU A N 1
ATOM 3409 C CA . LEU A 1 417 ? -28.858 21.647 19.405 1.00 88.81 417 LEU A CA 1
ATOM 3410 C C . LEU A 1 417 ? -29.964 20.944 20.203 1.00 88.81 417 LEU A C 1
ATOM 3412 O O . LEU A 1 417 ? -29.739 20.586 21.354 1.00 88.81 417 LEU A O 1
ATOM 3416 N N . ARG A 1 418 ? -31.147 20.734 19.611 1.00 85.88 418 ARG A N 1
ATOM 3417 C CA . ARG A 1 418 ? -32.230 19.980 20.263 1.00 85.88 418 ARG A CA 1
ATOM 3418 C C . ARG A 1 418 ? -31.841 18.521 20.469 1.00 85.88 418 ARG A C 1
ATOM 3420 O O . ARG A 1 418 ? -32.009 18.021 21.574 1.00 85.88 418 ARG A O 1
ATOM 3427 N N . GLU A 1 419 ? -31.296 17.878 19.440 1.00 84.56 419 GLU A N 1
ATOM 3428 C CA . GLU A 1 419 ? -30.897 16.469 19.494 1.00 84.56 419 GLU A CA 1
ATOM 3429 C C . GLU A 1 419 ? -29.828 16.209 20.563 1.00 84.56 419 GLU A C 1
ATOM 3431 O O . GLU A 1 419 ? -29.956 15.275 21.347 1.00 84.56 419 GLU A O 1
ATOM 3436 N N . PHE A 1 420 ? -28.798 17.055 20.655 1.00 84.69 420 PHE A N 1
ATOM 3437 C CA . PHE A 1 420 ? -27.703 16.837 21.606 1.00 84.69 420 PHE A CA 1
ATOM 3438 C C . PHE A 1 420 ? -28.002 17.280 23.045 1.00 84.69 420 PHE A C 1
ATOM 3440 O O . PHE A 1 420 ? -27.256 16.897 23.949 1.00 84.69 420 PHE A O 1
ATOM 3447 N N . LEU A 1 421 ? -29.062 18.069 23.269 1.00 82.50 421 LEU A N 1
ATOM 3448 C CA . LEU A 1 421 ? -29.531 18.469 24.604 1.00 82.50 421 LEU A CA 1
ATOM 3449 C C . LEU A 1 421 ? -30.610 17.533 25.168 1.00 82.50 421 LEU A C 1
ATOM 3451 O O . LEU A 1 421 ? -30.748 17.429 26.388 1.00 82.50 421 LEU A O 1
ATOM 3455 N N . ASP A 1 422 ? -31.388 16.876 24.308 1.00 71.50 422 ASP A N 1
ATOM 3456 C CA . ASP A 1 422 ? -32.462 15.976 24.717 1.00 71.50 422 ASP A CA 1
ATOM 3457 C C . ASP A 1 422 ? -31.928 14.553 24.953 1.00 71.50 422 ASP A C 1
ATOM 3459 O O . ASP A 1 422 ? -31.822 13.733 24.046 1.00 71.50 422 ASP A O 1
ATOM 3463 N N . ASN A 1 423 ? -31.606 14.233 26.211 1.00 56.00 423 ASN A N 1
ATOM 3464 C CA . ASN A 1 423 ? -31.101 12.914 26.621 1.00 56.00 423 ASN A CA 1
ATOM 3465 C C . ASN A 1 423 ? -32.077 11.740 26.357 1.00 56.00 423 ASN A C 1
ATOM 3467 O O . ASN A 1 423 ? -31.694 10.587 26.570 1.00 56.00 423 ASN A O 1
ATOM 3471 N N . ASN A 1 424 ? -33.327 12.000 25.944 1.00 49.03 424 ASN A N 1
ATOM 3472 C CA . ASN A 1 424 ? -34.405 11.006 25.904 1.00 49.03 424 ASN A CA 1
ATOM 3473 C C . ASN A 1 424 ? -34.967 10.683 24.510 1.00 49.03 424 ASN A C 1
ATOM 3475 O O . ASN A 1 424 ? -35.806 9.785 24.408 1.00 49.03 424 ASN A O 1
ATOM 3479 N N . THR A 1 425 ? -34.513 11.319 23.428 1.00 47.34 425 THR A N 1
ATOM 3480 C CA . THR A 1 425 ? -34.999 10.997 22.078 1.00 47.34 425 THR A CA 1
ATOM 3481 C C . THR A 1 425 ? -33.919 10.305 21.247 1.00 47.34 425 THR A C 1
ATOM 3483 O O . THR A 1 425 ? -33.027 10.914 20.672 1.00 47.34 425 THR A O 1
ATOM 3486 N N . LYS A 1 426 ? -34.022 8.972 21.121 1.00 48.38 426 LYS A N 1
ATOM 3487 C CA . LYS A 1 426 ? -33.436 8.267 19.970 1.00 48.38 426 LYS A CA 1
ATOM 3488 C C . LYS A 1 426 ? -34.216 8.712 18.732 1.00 48.38 426 LYS A C 1
ATOM 3490 O O . LYS A 1 426 ? -35.225 8.101 18.386 1.00 48.38 426 LYS A O 1
ATOM 3495 N N . THR A 1 427 ? -33.805 9.810 18.114 1.00 49.56 427 THR A N 1
ATOM 3496 C CA . THR A 1 427 ? -34.419 10.302 16.883 1.00 49.56 427 THR A CA 1
ATOM 3497 C C . THR A 1 427 ? -34.149 9.327 15.737 1.00 49.56 427 THR A C 1
ATOM 3499 O O . THR A 1 427 ? -33.052 8.799 15.551 1.00 49.56 427 THR A O 1
ATOM 3502 N N . SER A 1 428 ? -35.183 9.092 14.934 1.00 49.38 428 SER A N 1
ATOM 3503 C CA . SER A 1 428 ? -35.160 8.316 13.691 1.00 49.38 428 SER A CA 1
ATOM 3504 C C . SER A 1 428 ? -34.395 9.010 12.547 1.00 49.38 428 SER A C 1
ATOM 3506 O O . SER A 1 428 ? -34.513 8.586 11.401 1.00 49.38 428 SER A O 1
ATOM 3508 N N . SER A 1 429 ? -33.653 10.090 12.833 1.00 54.28 429 SER A N 1
ATOM 3509 C CA . SER A 1 429 ? -32.914 10.928 11.874 1.00 54.28 429 SER A CA 1
ATOM 3510 C C . SER A 1 429 ? -31.462 10.491 11.654 1.00 54.28 429 SER A C 1
ATOM 3512 O O . SER A 1 429 ? -30.787 11.043 10.785 1.00 54.28 429 SER A O 1
ATOM 3514 N N . LYS A 1 430 ? -30.960 9.498 12.402 1.00 59.78 430 LYS A N 1
ATOM 3515 C CA . LYS A 1 430 ? -29.590 8.999 12.226 1.00 59.78 430 LYS A CA 1
ATOM 3516 C C . LYS A 1 430 ? -29.439 8.292 10.881 1.00 59.78 430 LYS A C 1
ATOM 3518 O O . LYS A 1 430 ? -29.853 7.147 10.702 1.00 59.78 430 LYS A O 1
ATOM 3523 N N . SER A 1 431 ? -28.838 8.995 9.923 1.00 62.19 431 SER A N 1
ATOM 3524 C CA . SER A 1 431 ? -28.332 8.393 8.688 1.00 62.19 431 SER A CA 1
ATOM 3525 C C . SER A 1 431 ? -27.329 7.282 9.017 1.00 62.19 431 SER A C 1
ATOM 3527 O O . SER A 1 431 ? -26.637 7.354 10.034 1.00 62.19 431 SER A O 1
ATOM 3529 N N . LYS A 1 432 ? -27.215 6.256 8.163 1.00 61.41 432 LYS A N 1
ATOM 3530 C CA . LYS A 1 432 ? -26.209 5.203 8.369 1.00 61.41 432 LYS A CA 1
ATOM 3531 C C . LYS A 1 432 ? -24.822 5.856 8.513 1.00 61.41 432 LYS A C 1
ATOM 3533 O O . LYS A 1 432 ? -24.446 6.627 7.628 1.00 61.41 432 LYS A O 1
ATOM 3538 N N . PRO A 1 433 ? -24.068 5.603 9.595 1.00 59.53 433 PRO A N 1
ATOM 3539 C CA . PRO A 1 433 ? -22.720 6.145 9.721 1.00 59.53 433 PRO A CA 1
ATOM 3540 C C . PRO A 1 433 ? -21.826 5.581 8.605 1.00 59.53 433 PRO A C 1
ATOM 3542 O O . PRO A 1 433 ? -21.965 4.407 8.254 1.00 59.53 433 PRO A O 1
ATOM 3545 N N . ARG A 1 434 ? -20.943 6.418 8.027 1.00 65.38 434 ARG A N 1
ATOM 3546 C CA . ARG A 1 434 ? -19.963 5.989 6.999 1.00 65.38 434 ARG A CA 1
ATOM 3547 C C . ARG A 1 434 ? -19.064 4.883 7.533 1.00 65.38 434 ARG A C 1
ATOM 3549 O O . ARG A 1 434 ? -18.885 3.834 6.919 1.00 65.38 434 ARG A O 1
ATOM 3556 N N . ILE A 1 435 ? -18.629 5.055 8.776 1.00 53.09 435 ILE A N 1
ATOM 3557 C CA . ILE A 1 435 ? -18.134 3.951 9.581 1.00 53.09 435 ILE A CA 1
ATOM 3558 C C . ILE A 1 435 ? -19.350 3.143 10.026 1.00 53.09 435 ILE A C 1
ATOM 3560 O O . ILE A 1 435 ? -19.958 3.414 11.059 1.00 53.09 435 ILE A O 1
ATOM 3564 N N . SER A 1 436 ? -19.731 2.139 9.237 1.00 39.53 436 SER A N 1
ATOM 3565 C CA . SER A 1 436 ? -20.633 1.104 9.736 1.00 39.53 436 SER A CA 1
ATOM 3566 C C . SER A 1 436 ? -20.082 0.581 11.071 1.00 39.53 436 SER A C 1
ATOM 3568 O O . SER A 1 436 ? -18.876 0.372 11.189 1.00 39.53 436 SER A O 1
ATOM 3570 N N . GLU A 1 437 ? -20.929 0.283 12.058 1.00 39.00 437 GLU A N 1
ATOM 3571 C CA . GLU A 1 437 ? -20.507 -0.469 13.260 1.00 39.00 437 GLU A CA 1
ATOM 3572 C C . GLU A 1 437 ? -19.800 -1.801 12.892 1.00 39.00 437 GLU A C 1
ATOM 3574 O O . GLU A 1 437 ? -19.080 -2.376 13.701 1.00 39.00 437 GLU A O 1
ATOM 3579 N N . LYS A 1 438 ? -19.924 -2.244 11.630 1.00 33.94 438 LYS A N 1
ATOM 3580 C CA . LYS A 1 438 ? -19.186 -3.338 10.977 1.00 33.94 438 LYS A CA 1
ATOM 3581 C C . LYS A 1 438 ? -17.717 -3.043 10.612 1.00 33.94 438 LYS A C 1
ATOM 3583 O O . LYS A 1 438 ? -17.017 -3.971 10.224 1.00 33.94 438 LYS A O 1
ATOM 3588 N N . ILE A 1 439 ? -17.232 -1.803 10.683 1.00 39.44 439 ILE A N 1
ATOM 3589 C CA . ILE A 1 439 ? -15.831 -1.431 10.388 1.00 39.44 439 ILE A CA 1
ATOM 3590 C C . ILE A 1 439 ? -14.971 -1.419 11.655 1.00 39.44 439 ILE A C 1
ATOM 3592 O O . ILE A 1 439 ? -13.792 -1.763 11.575 1.00 39.44 439 ILE A O 1
ATOM 3596 N N . ASN A 1 440 ? -15.563 -1.208 12.838 1.00 38.75 440 ASN A N 1
ATOM 3597 C CA . ASN A 1 440 ? -14.868 -1.488 14.101 1.00 38.75 440 ASN A CA 1
ATOM 3598 C C . ASN A 1 440 ? -14.440 -2.967 14.225 1.00 38.75 440 ASN A C 1
ATOM 3600 O O . ASN A 1 440 ? -13.568 -3.268 15.033 1.00 38.75 440 ASN A O 1
ATOM 3604 N N . SER A 1 441 ? -14.993 -3.873 13.404 1.00 38.59 441 SER A N 1
ATOM 3605 C CA . SER A 1 441 ? -14.593 -5.285 13.327 1.00 38.59 441 SER A CA 1
ATOM 3606 C C . SER A 1 441 ? -13.753 -5.669 12.099 1.00 38.59 441 SER A C 1
ATOM 3608 O O . SER A 1 441 ? -13.351 -6.825 11.999 1.00 38.59 441 SER A O 1
ATOM 3610 N N . LYS A 1 442 ? -13.459 -4.755 11.157 1.00 42.47 442 LYS A N 1
ATOM 3611 C CA . LYS A 1 442 ? -12.581 -5.069 10.005 1.00 42.47 442 LYS A CA 1
ATOM 3612 C C . LYS A 1 442 ? -11.100 -4.791 10.256 1.00 42.47 442 LYS A C 1
ATOM 3614 O O . LYS A 1 442 ? -10.270 -5.348 9.548 1.00 42.47 442 LYS A O 1
ATOM 3619 N N . VAL A 1 443 ? -10.758 -3.959 11.240 1.00 57.19 443 VAL A N 1
ATOM 3620 C CA . VAL A 1 443 ? -9.351 -3.630 11.535 1.00 57.19 443 VAL A CA 1
ATOM 3621 C C . VAL A 1 443 ? -8.698 -4.688 12.431 1.00 57.19 443 VAL A C 1
ATOM 3623 O O . VAL A 1 443 ? -7.482 -4.855 12.394 1.00 57.19 443 VAL A O 1
ATOM 3626 N N . ILE A 1 444 ? -9.481 -5.419 13.233 1.00 68.69 444 ILE A N 1
ATOM 3627 C CA . ILE A 1 444 ? -8.961 -6.354 14.235 1.00 68.69 444 ILE A CA 1
ATOM 3628 C C . ILE A 1 444 ? -9.827 -7.610 14.245 1.00 68.69 444 ILE A C 1
ATOM 3630 O O . ILE A 1 444 ? -11.024 -7.550 14.519 1.00 68.69 444 ILE A O 1
ATOM 3634 N N . ASP A 1 445 ? -9.206 -8.761 14.004 1.00 84.56 445 ASP A N 1
ATOM 3635 C CA . ASP A 1 445 ? -9.827 -10.065 14.227 1.00 84.56 445 ASP A CA 1
ATOM 3636 C C . ASP A 1 445 ? -9.861 -10.362 15.741 1.00 84.56 445 ASP A C 1
ATOM 3638 O O . ASP A 1 445 ? -9.063 -11.151 16.240 1.00 84.56 445 ASP A O 1
ATOM 3642 N N . SER A 1 446 ? -10.749 -9.693 16.491 1.00 87.69 446 SER A N 1
ATOM 3643 C CA . SER A 1 446 ? -10.967 -9.916 17.931 1.00 87.69 446 SER A CA 1
ATOM 3644 C C . SER A 1 446 ? -12.445 -10.095 18.269 1.00 87.69 446 SER A C 1
ATOM 3646 O O . SER A 1 446 ? -13.306 -9.383 17.753 1.00 87.69 446 SER A O 1
ATOM 3648 N N . LYS A 1 447 ? -12.736 -11.035 19.175 1.00 89.56 447 LYS A N 1
ATOM 3649 C CA . LYS A 1 447 ? -14.053 -11.207 19.810 1.00 89.56 447 LYS A CA 1
ATOM 3650 C C . LYS A 1 447 ? -14.159 -10.514 21.172 1.00 89.56 447 LYS A C 1
ATOM 3652 O O . LYS A 1 447 ? -15.265 -10.395 21.694 1.00 89.56 447 LYS A O 1
ATOM 3657 N N . ILE A 1 448 ? -13.034 -10.102 21.763 1.00 89.69 448 ILE A N 1
ATOM 3658 C CA . ILE A 1 448 ? -12.974 -9.588 23.139 1.00 89.69 448 ILE A CA 1
ATOM 3659 C C . ILE A 1 448 ? -12.846 -8.062 23.174 1.00 89.69 448 ILE A C 1
ATOM 3661 O O . ILE A 1 448 ? -13.504 -7.411 23.986 1.00 89.69 448 ILE A O 1
ATOM 3665 N N . ILE A 1 449 ? -11.987 -7.485 22.330 1.00 85.62 449 ILE A N 1
ATOM 3666 C CA . ILE A 1 449 ? -11.581 -6.079 22.427 1.00 85.62 449 ILE A CA 1
ATOM 3667 C C . ILE A 1 449 ? -11.990 -5.240 21.217 1.00 85.62 449 ILE A C 1
ATOM 3669 O O . ILE A 1 449 ? -12.143 -5.736 20.106 1.00 85.62 449 ILE A O 1
ATOM 3673 N N . THR A 1 450 ? -12.147 -3.937 21.454 1.00 84.06 450 THR A N 1
ATOM 3674 C CA . THR A 1 450 ? -12.464 -2.922 20.449 1.00 84.06 450 THR A CA 1
ATOM 3675 C C . THR A 1 450 ? -11.208 -2.150 20.045 1.00 84.06 450 THR A C 1
ATOM 3677 O O . THR A 1 450 ? -10.145 -2.280 20.660 1.00 84.06 450 THR A O 1
ATOM 3680 N N . PHE A 1 451 ? -11.341 -1.277 19.047 1.00 75.69 451 PHE A N 1
ATOM 3681 C CA . PHE A 1 451 ? -10.273 -0.362 18.656 1.00 75.69 451 PHE A CA 1
ATOM 3682 C C . PHE A 1 451 ? -9.819 0.563 19.806 1.00 75.69 451 PHE A C 1
ATOM 3684 O O . PHE A 1 451 ? -8.617 0.754 19.972 1.00 75.69 451 PHE A O 1
ATOM 3691 N N . GLN A 1 452 ? -10.729 1.062 20.662 1.00 78.06 452 GLN A N 1
ATOM 3692 C CA . GLN A 1 452 ? -10.344 1.879 21.830 1.00 78.06 452 GLN A CA 1
ATOM 3693 C C . GLN A 1 452 ? -9.431 1.127 22.812 1.00 78.06 452 GLN A C 1
ATOM 3695 O O . GLN A 1 452 ? -8.475 1.701 23.345 1.00 78.06 452 GLN A O 1
ATOM 3700 N N . HIS A 1 453 ? -9.685 -0.168 23.037 1.00 86.19 453 HIS A N 1
ATOM 3701 C CA . HIS A 1 453 ? -8.808 -0.986 23.878 1.00 86.19 453 HIS A CA 1
ATOM 3702 C C . HIS A 1 453 ? -7.413 -1.107 23.255 1.00 86.19 453 HIS A C 1
ATOM 3704 O O . HIS A 1 453 ? -6.416 -0.986 23.964 1.00 86.19 453 HIS A O 1
ATOM 3710 N N . ILE A 1 454 ? -7.328 -1.285 21.933 1.00 85.12 454 ILE A N 1
ATOM 3711 C CA . ILE A 1 454 ? -6.043 -1.326 21.224 1.00 85.12 454 ILE A CA 1
ATOM 3712 C C . ILE A 1 454 ? -5.295 -0.009 21.323 1.00 85.12 454 ILE A C 1
ATOM 3714 O O . ILE A 1 454 ? -4.094 -0.025 21.588 1.00 85.12 454 ILE A O 1
ATOM 3718 N N . GLU A 1 455 ? -5.969 1.120 21.118 1.00 81.50 455 GLU A N 1
ATOM 3719 C CA . GLU A 1 455 ? -5.343 2.434 21.243 1.00 81.50 455 GLU A CA 1
ATOM 3720 C C . GLU A 1 455 ? -4.745 2.616 22.645 1.00 81.50 455 GLU A C 1
ATOM 3722 O O . GLU A 1 455 ? -3.589 3.013 22.797 1.00 81.50 455 GLU A O 1
ATOM 3727 N N . THR A 1 456 ? -5.497 2.222 23.672 1.00 86.44 456 THR A N 1
ATOM 3728 C CA . THR A 1 456 ? -5.049 2.273 25.066 1.00 86.44 456 THR A CA 1
ATOM 3729 C C . THR A 1 456 ? -3.834 1.374 25.316 1.00 86.44 456 THR A C 1
ATOM 3731 O O . THR A 1 456 ? -2.822 1.836 25.846 1.00 86.44 456 THR A O 1
ATOM 3734 N N . ILE A 1 457 ? -3.885 0.112 24.875 1.00 91.00 457 ILE A N 1
ATOM 3735 C CA . ILE A 1 457 ? -2.765 -0.836 25.001 1.00 91.00 457 ILE A CA 1
ATOM 3736 C C . ILE A 1 457 ? -1.531 -0.313 24.250 1.00 91.00 457 ILE A C 1
ATOM 3738 O O . ILE A 1 457 ? -0.415 -0.377 24.763 1.00 91.00 457 ILE A O 1
ATOM 3742 N N . SER A 1 458 ? -1.725 0.264 23.065 1.00 87.81 458 SER A N 1
ATOM 3743 C CA . SER A 1 458 ? -0.664 0.825 22.224 1.00 87.81 458 SER A CA 1
ATOM 3744 C C . SER A 1 458 ? 0.046 1.998 22.902 1.00 87.81 458 SER A C 1
ATOM 3746 O O . SER A 1 458 ? 1.279 2.063 22.905 1.00 87.81 458 SER A O 1
ATOM 3748 N N . LYS A 1 459 ? -0.713 2.893 23.550 1.00 85.75 459 LYS A N 1
ATOM 3749 C CA . LYS A 1 459 ? -0.157 3.974 24.379 1.00 85.75 459 LYS A CA 1
ATOM 3750 C C . LYS A 1 459 ? 0.664 3.415 25.543 1.00 85.75 459 LYS A C 1
ATOM 3752 O O . LYS A 1 459 ? 1.771 3.890 25.788 1.00 85.75 459 LYS A O 1
ATOM 3757 N N . TRP A 1 460 ? 0.194 2.356 26.207 1.00 91.50 460 TRP A N 1
ATOM 3758 C CA . TRP A 1 460 ? 0.939 1.714 27.297 1.00 91.50 460 TRP A CA 1
ATOM 3759 C C . TRP A 1 460 ? 2.242 1.046 26.845 1.00 91.50 460 TRP A C 1
ATOM 3761 O O . TRP A 1 460 ? 3.234 1.128 27.578 1.00 91.50 460 TRP A O 1
ATOM 3771 N N . ILE A 1 461 ? 2.266 0.448 25.648 1.00 89.62 461 ILE A N 1
ATOM 3772 C CA . ILE A 1 461 ? 3.478 -0.122 25.030 1.00 89.62 461 ILE A CA 1
ATOM 3773 C C . ILE A 1 461 ? 4.526 0.969 24.762 1.00 89.62 461 ILE A C 1
ATOM 3775 O O . ILE A 1 461 ? 5.714 0.728 24.957 1.00 89.62 461 ILE A O 1
ATOM 3779 N N . LYS A 1 462 ? 4.102 2.171 24.350 1.00 84.38 462 LYS A N 1
ATOM 3780 C CA . LYS A 1 462 ? 4.987 3.329 24.110 1.00 84.38 462 LYS A CA 1
ATOM 3781 C C . LYS A 1 462 ? 5.326 4.142 25.363 1.00 84.38 462 LYS A C 1
ATOM 3783 O O . LYS A 1 462 ? 6.055 5.119 25.248 1.00 84.38 462 LYS A O 1
ATOM 3788 N N . GLU A 1 463 ? 4.795 3.764 26.525 1.00 80.69 463 GLU A N 1
ATOM 3789 C CA . GLU A 1 463 ? 4.911 4.534 27.774 1.00 80.69 463 GLU A CA 1
ATOM 3790 C C . GLU A 1 463 ? 4.332 5.963 27.682 1.00 80.69 463 GLU A C 1
ATOM 3792 O O . GLU A 1 463 ? 4.732 6.856 28.425 1.00 80.69 463 GLU A O 1
ATOM 3797 N N . LEU A 1 464 ? 3.347 6.170 26.802 1.00 68.69 464 LEU A N 1
ATOM 3798 C CA . LEU A 1 464 ? 2.625 7.436 26.648 1.00 68.69 464 LEU A CA 1
ATOM 3799 C C . LEU A 1 464 ? 1.517 7.583 27.702 1.00 68.69 464 LEU A C 1
ATOM 3801 O O . LEU A 1 464 ? 0.949 6.590 28.176 1.00 68.69 464 LEU A O 1
ATOM 3805 N N . LYS A 1 465 ? 1.159 8.827 28.049 1.00 63.25 465 LYS A N 1
ATOM 3806 C CA . LYS A 1 465 ? -0.058 9.103 28.827 1.00 63.25 465 LYS A CA 1
ATOM 3807 C C . LYS A 1 465 ? -1.285 8.884 27.941 1.00 63.25 465 LYS A C 1
ATOM 3809 O O . LYS A 1 465 ? -1.233 9.049 26.728 1.00 63.25 465 LYS A O 1
ATOM 3814 N N . ILE A 1 466 ? -2.427 8.562 28.553 1.00 59.59 466 ILE A N 1
ATOM 3815 C CA . ILE A 1 466 ? -3.700 8.348 27.832 1.00 59.59 466 ILE A CA 1
ATOM 3816 C C . ILE A 1 466 ? -4.086 9.577 26.979 1.00 59.59 466 ILE A C 1
ATOM 3818 O O . ILE A 1 466 ? -4.692 9.427 25.918 1.00 59.59 466 ILE A O 1
ATOM 3822 N N . THR A 1 467 ? -3.697 10.776 27.421 1.00 50.00 467 THR A N 1
ATOM 3823 C CA . THR A 1 467 ? -3.950 12.066 26.762 1.00 50.00 467 THR A CA 1
ATOM 3824 C C . THR A 1 467 ? -3.040 12.371 25.575 1.00 50.00 467 THR A C 1
ATOM 3826 O O . THR A 1 467 ? -3.317 13.326 24.858 1.00 50.00 467 THR A O 1
ATOM 3829 N N . ASP A 1 468 ? -1.957 11.618 25.386 1.00 44.81 468 ASP A N 1
ATOM 3830 C CA . ASP A 1 468 ? -0.968 11.908 24.348 1.00 44.81 468 ASP A CA 1
ATOM 3831 C C . ASP A 1 468 ? -1.437 11.358 22.989 1.00 44.81 468 ASP A C 1
ATOM 3833 O O . ASP A 1 468 ? -2.064 10.293 22.909 1.00 44.81 468 ASP A O 1
ATOM 3837 N N . GLU A 1 469 ? -1.131 12.084 21.911 1.00 52.19 469 GLU A N 1
ATOM 3838 C CA . GLU A 1 469 ? -1.438 11.659 20.543 1.00 52.19 469 GLU A CA 1
ATOM 3839 C C . GLU A 1 469 ? -0.564 10.467 20.129 1.00 52.19 469 GLU A C 1
ATOM 3841 O O . GLU A 1 469 ? 0.661 10.474 20.279 1.00 52.19 469 GLU A O 1
ATOM 3846 N N . LEU A 1 470 ? -1.192 9.424 19.579 1.00 59.53 470 LEU A N 1
ATOM 3847 C CA . LEU A 1 470 ? -0.489 8.252 19.068 1.00 59.53 470 LEU A CA 1
ATOM 3848 C C . LEU A 1 470 ? -0.067 8.504 17.612 1.00 59.53 470 LEU A C 1
ATOM 3850 O O . LEU A 1 470 ? -0.864 8.372 16.690 1.00 59.53 470 LEU A O 1
ATOM 3854 N N . THR A 1 471 ? 1.201 8.846 17.395 1.00 46.94 471 THR A N 1
ATOM 3855 C CA . THR A 1 471 ? 1.752 9.156 16.058 1.00 46.94 471 THR A CA 1
ATOM 3856 C C . THR A 1 471 ? 2.172 7.923 15.248 1.00 46.94 471 THR A C 1
ATOM 3858 O O . THR A 1 471 ? 2.550 8.055 14.089 1.00 46.94 471 THR A O 1
ATOM 3861 N N . THR A 1 472 ? 2.129 6.720 15.837 1.00 54.81 472 THR A N 1
ATOM 3862 C CA . THR A 1 472 ? 2.590 5.464 15.211 1.00 54.81 472 THR A CA 1
ATOM 3863 C C . THR A 1 472 ? 1.480 4.421 15.178 1.00 54.81 472 THR A C 1
ATOM 3865 O O . THR A 1 472 ? 0.782 4.218 16.171 1.00 54.81 472 THR A O 1
ATOM 3868 N N . LEU A 1 473 ? 1.326 3.742 14.039 1.00 65.62 473 LEU A N 1
ATOM 3869 C CA . LEU A 1 473 ? 0.322 2.695 13.861 1.00 65.62 473 LEU A CA 1
ATOM 3870 C C . LEU A 1 473 ? 0.877 1.346 14.334 1.00 65.62 473 LEU A C 1
ATOM 3872 O O . LEU A 1 473 ? 1.930 0.894 13.883 1.00 65.62 473 LEU A O 1
ATOM 3876 N N . PHE A 1 474 ? 0.148 0.683 15.228 1.00 73.56 474 PHE A N 1
ATOM 3877 C CA . PHE A 1 474 ? 0.395 -0.710 15.587 1.00 73.56 474 PHE A CA 1
ATOM 3878 C C . PHE A 1 474 ? -0.549 -1.628 14.814 1.00 73.56 474 PHE A C 1
ATOM 3880 O O . PHE A 1 474 ? -1.746 -1.367 14.718 1.00 73.56 474 PHE A O 1
ATOM 3887 N N . GLU A 1 475 ? -0.020 -2.733 14.304 1.00 84.75 475 GLU A N 1
ATOM 3888 C CA . GLU A 1 475 ? -0.810 -3.839 13.773 1.00 84.75 475 GLU A CA 1
ATOM 3889 C C . GLU A 1 475 ? -0.878 -4.964 14.806 1.00 84.75 475 GLU A C 1
ATOM 3891 O O . GLU A 1 475 ? 0.152 -5.435 15.291 1.00 84.75 475 GLU A O 1
ATOM 3896 N N . PHE A 1 476 ? -2.096 -5.399 15.131 1.00 89.88 476 PHE A N 1
ATOM 3897 C CA . PHE A 1 476 ? -2.360 -6.517 16.034 1.00 89.88 476 PHE A CA 1
ATOM 3898 C C . PHE A 1 476 ? -2.755 -7.737 15.205 1.00 89.88 476 PHE A C 1
ATOM 3900 O O . PHE A 1 476 ? -3.895 -7.871 14.763 1.00 89.88 476 PHE A O 1
ATOM 3907 N N . LYS A 1 477 ? -1.803 -8.644 14.994 1.00 92.44 477 LYS A N 1
ATOM 3908 C CA . LYS A 1 477 ? -2.008 -9.882 14.240 1.00 92.44 477 LYS A CA 1
ATOM 3909 C C . LYS A 1 477 ? -2.421 -11.007 15.186 1.00 92.44 477 LYS A C 1
ATOM 3911 O O . LYS A 1 477 ? -1.614 -11.427 16.014 1.00 92.44 477 LYS A O 1
ATOM 3916 N N . LEU A 1 478 ? -3.651 -11.507 15.063 1.00 95.12 478 LEU A N 1
ATOM 3917 C CA . LEU A 1 478 ? -4.140 -12.626 15.875 1.00 95.12 478 LEU A CA 1
ATOM 3918 C C . LEU A 1 478 ? -3.267 -13.872 15.649 1.00 95.12 478 LEU A C 1
ATOM 3920 O O . LEU A 1 478 ? -3.107 -14.329 14.517 1.00 95.12 478 LEU A O 1
ATOM 3924 N N . LEU A 1 479 ? -2.714 -14.422 16.730 1.00 95.31 479 LEU A N 1
ATOM 3925 C CA . LEU A 1 479 ? -1.958 -15.674 16.730 1.00 95.31 479 LEU A CA 1
ATOM 3926 C C . LEU A 1 479 ? -2.826 -16.829 17.215 1.00 95.31 479 LEU A C 1
ATOM 3928 O O . LEU A 1 479 ? -2.981 -17.811 16.498 1.00 95.31 479 LEU A O 1
ATOM 3932 N N . PHE A 1 480 ? -3.420 -16.677 18.397 1.00 96.88 480 PHE A N 1
ATOM 3933 C CA . PHE A 1 480 ? -4.167 -17.715 19.104 1.00 96.88 480 PHE A CA 1
ATOM 3934 C C . PHE A 1 480 ? -5.562 -17.210 19.467 1.00 96.88 480 PHE A C 1
ATOM 3936 O O . PHE A 1 480 ? -5.703 -16.067 19.902 1.00 96.88 480 PHE A O 1
ATOM 3943 N N . ARG A 1 481 ? -6.575 -18.067 19.330 1.00 96.75 481 ARG A N 1
ATOM 3944 C CA . ARG A 1 481 ? -7.942 -17.837 19.811 1.00 96.75 481 ARG A CA 1
ATOM 3945 C C . ARG A 1 481 ? -8.475 -19.111 20.456 1.00 96.75 481 ARG A C 1
ATOM 3947 O O . ARG A 1 481 ? -8.593 -20.124 19.776 1.00 96.75 481 ARG A O 1
ATOM 3954 N N . GLY A 1 482 ? -8.877 -19.048 21.720 1.00 94.19 482 GLY A N 1
ATOM 3955 C CA . GLY A 1 482 ? -9.344 -20.193 22.502 1.00 94.19 482 GLY A CA 1
ATOM 3956 C C . GLY A 1 482 ? -10.506 -20.931 21.841 1.00 94.19 482 GLY A C 1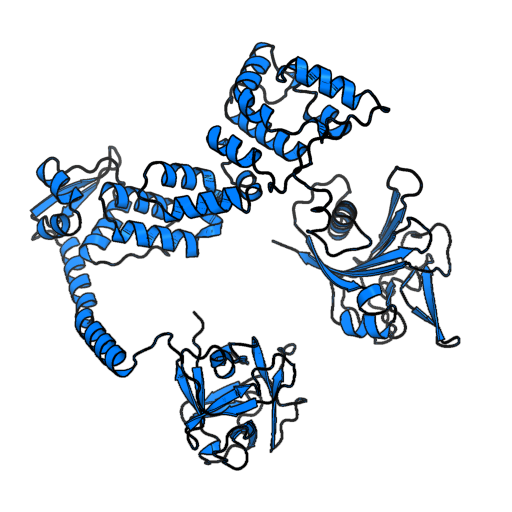
ATOM 3957 O O . GLY A 1 482 ? -10.447 -22.149 21.691 1.00 94.19 482 GLY A O 1
ATOM 3958 N N . SER A 1 483 ? -11.509 -20.212 21.323 1.00 93.44 483 SER A N 1
ATOM 3959 C CA . SER A 1 483 ? -12.621 -20.841 20.587 1.00 93.44 483 SER A CA 1
ATOM 3960 C C . SER A 1 483 ? -12.239 -21.483 19.244 1.00 93.44 483 SER A C 1
ATOM 3962 O O . SER A 1 483 ? -13.021 -22.271 18.716 1.00 93.44 483 SER A O 1
ATOM 3964 N N . ARG A 1 484 ? -11.072 -21.149 18.674 1.00 94.81 484 ARG A N 1
ATOM 3965 C CA . ARG A 1 484 ? -10.562 -21.705 17.407 1.00 94.81 484 ARG A CA 1
ATOM 3966 C C . ARG A 1 484 ? -9.564 -22.839 17.644 1.00 94.81 484 ARG A C 1
ATOM 3968 O O . ARG A 1 484 ? -9.643 -23.865 16.978 1.00 94.81 484 ARG A O 1
ATOM 3975 N N . ASP A 1 485 ? -8.636 -22.633 18.571 1.00 93.69 485 ASP A N 1
ATOM 3976 C CA . ASP A 1 485 ? -7.442 -23.459 18.757 1.00 93.69 485 ASP A CA 1
ATOM 3977 C C . ASP A 1 485 ? -7.540 -24.385 19.982 1.00 93.69 485 ASP A C 1
ATOM 3979 O O . ASP A 1 485 ? -6.803 -25.366 20.070 1.00 93.69 485 ASP A O 1
ATOM 3983 N N . GLY A 1 486 ? -8.473 -24.107 20.900 1.00 91.69 486 GLY A N 1
ATOM 3984 C CA . GLY A 1 486 ? -8.681 -24.827 22.156 1.00 91.69 486 GLY A CA 1
ATOM 3985 C C . GLY A 1 486 ? -8.051 -24.124 23.361 1.00 91.69 486 GLY A C 1
ATOM 3986 O O . GLY A 1 486 ? -6.991 -23.513 23.265 1.00 91.69 486 GLY A O 1
ATOM 3987 N N . PHE A 1 487 ? -8.692 -24.227 24.527 1.00 91.31 487 PHE A N 1
ATOM 3988 C CA . PHE A 1 487 ? -8.268 -23.574 25.775 1.00 91.31 487 PHE A CA 1
ATOM 3989 C C . PHE A 1 487 ? -7.215 -24.392 26.545 1.00 91.31 487 PHE A C 1
ATOM 3991 O O . PHE A 1 487 ? -7.398 -24.688 27.725 1.00 91.31 487 PHE A O 1
ATOM 3998 N N . TYR A 1 488 ? -6.121 -24.772 25.879 1.00 90.44 488 TYR A N 1
ATOM 3999 C CA . TYR A 1 488 ? -5.115 -25.683 26.436 1.00 90.44 488 TYR A CA 1
ATOM 4000 C C . TYR A 1 488 ? -3.682 -25.110 26.366 1.00 90.44 488 TYR A C 1
ATOM 4002 O O . TYR A 1 488 ? -3.335 -24.490 25.355 1.00 90.44 488 TYR A O 1
ATOM 4010 N N . PRO A 1 489 ? -2.832 -25.325 27.398 1.00 94.38 489 PRO A N 1
ATOM 4011 C CA . PRO A 1 489 ? -1.424 -24.906 27.397 1.00 94.38 489 PRO A CA 1
ATOM 4012 C C . PRO A 1 489 ? -0.615 -25.398 26.196 1.00 94.38 489 PRO A C 1
ATOM 4014 O O . PRO A 1 489 ? 0.128 -24.633 25.590 1.00 94.38 489 PRO A O 1
ATOM 4017 N N . ASP A 1 490 ? -0.782 -26.666 25.815 1.00 93.88 490 ASP A N 1
ATOM 4018 C CA . ASP A 1 490 ? -0.062 -27.285 24.699 1.00 93.88 490 ASP A CA 1
ATOM 4019 C C . ASP A 1 490 ? -0.387 -26.593 23.369 1.00 93.88 490 ASP A C 1
ATOM 4021 O O . ASP A 1 490 ? 0.506 -26.352 22.558 1.00 93.88 490 ASP A O 1
ATOM 4025 N N . LYS A 1 491 ? -1.651 -26.196 23.171 1.00 95.81 491 LYS A N 1
ATOM 4026 C CA . LYS A 1 491 ? -2.091 -25.419 22.005 1.00 95.81 491 LYS A CA 1
ATOM 4027 C C . LYS A 1 491 ? -1.534 -24.009 21.998 1.00 95.81 491 LYS A C 1
ATOM 4029 O O . LYS A 1 491 ? -1.111 -23.538 20.943 1.00 95.81 491 LYS A O 1
ATOM 4034 N N . PHE A 1 492 ? -1.497 -23.356 23.157 1.00 96.88 492 PHE A N 1
ATOM 4035 C CA . PHE A 1 492 ? -0.843 -22.062 23.286 1.00 96.88 492 PHE A CA 1
ATOM 4036 C C . PHE A 1 492 ? 0.641 -22.162 22.914 1.00 96.88 492 PHE A C 1
ATOM 4038 O O . PHE A 1 492 ? 1.073 -21.448 22.016 1.00 96.88 492 PHE A O 1
ATOM 4045 N N . HIS A 1 493 ? 1.398 -23.081 23.515 1.00 96.69 493 HIS A N 1
ATOM 4046 C CA . HIS A 1 493 ? 2.828 -23.234 23.236 1.00 96.69 493 HIS A CA 1
ATOM 4047 C C . HIS A 1 493 ? 3.106 -23.641 21.785 1.00 96.69 493 HIS A C 1
ATOM 4049 O O . HIS A 1 493 ? 3.993 -23.079 21.150 1.00 96.69 493 HIS A O 1
ATOM 4055 N N . GLN A 1 494 ? 2.287 -24.523 21.199 1.00 96.62 494 GLN A N 1
ATOM 4056 C CA . GLN A 1 494 ? 2.392 -24.896 19.785 1.00 96.62 494 GLN A CA 1
ATOM 4057 C C . GLN A 1 494 ? 2.316 -23.679 18.839 1.00 96.62 494 GLN A C 1
ATOM 4059 O O . GLN A 1 494 ? 2.945 -23.686 17.781 1.00 96.62 494 GLN A O 1
ATOM 4064 N N . ILE A 1 495 ? 1.529 -22.656 19.192 1.00 96.56 495 ILE A N 1
ATOM 4065 C CA . ILE A 1 495 ? 1.235 -21.498 18.332 1.00 96.56 495 ILE A CA 1
ATOM 4066 C C . ILE A 1 495 ? 2.083 -20.271 18.695 1.00 96.56 495 ILE A C 1
ATOM 4068 O O . ILE A 1 495 ? 2.520 -19.529 17.812 1.00 96.56 495 ILE A O 1
ATOM 4072 N N . CYS A 1 496 ? 2.275 -20.017 19.987 1.00 96.12 496 CYS A N 1
ATOM 4073 C CA . CYS A 1 496 ? 2.821 -18.770 20.508 1.00 96.12 496 CYS A CA 1
ATOM 4074 C C . CYS A 1 496 ? 4.283 -18.867 20.948 1.00 96.12 496 CYS A C 1
ATOM 4076 O O . CYS A 1 496 ? 4.913 -17.814 21.069 1.00 96.12 496 CYS A O 1
ATOM 4078 N N . ASP A 1 497 ? 4.857 -20.060 21.132 1.00 96.19 497 ASP A N 1
ATOM 4079 C CA . ASP A 1 497 ? 6.290 -20.168 21.418 1.00 96.19 497 ASP A CA 1
ATOM 4080 C C . ASP A 1 497 ? 7.122 -19.575 20.279 1.00 96.19 497 ASP A C 1
ATOM 4082 O O . ASP A 1 497 ? 6.739 -19.577 19.105 1.00 96.19 497 ASP A O 1
ATOM 4086 N N . ASN A 1 498 ? 8.281 -19.018 20.634 1.00 93.31 498 ASN A N 1
ATOM 4087 C CA . ASN A 1 498 ? 9.144 -18.247 19.733 1.00 93.31 498 ASN A CA 1
ATOM 4088 C C . ASN A 1 498 ? 8.537 -16.923 19.226 1.00 93.31 498 ASN A C 1
ATOM 4090 O O . ASN A 1 498 ? 9.206 -16.186 18.499 1.00 93.31 498 ASN A O 1
ATOM 4094 N N . GLN A 1 499 ? 7.312 -16.566 19.631 1.00 95.06 499 GLN A N 1
ATOM 4095 C CA . GLN A 1 499 ? 6.742 -15.243 19.377 1.00 95.06 499 GLN A CA 1
ATOM 4096 C C . GLN A 1 499 ? 7.099 -14.282 20.513 1.00 95.06 499 GLN A C 1
ATOM 4098 O O . GLN A 1 499 ? 7.072 -14.641 21.687 1.00 95.06 499 GLN A O 1
ATOM 4103 N N . SER A 1 500 ? 7.415 -13.041 20.151 1.00 93.31 500 SER A N 1
ATOM 4104 C CA . SER A 1 500 ? 7.633 -11.923 21.072 1.00 93.31 500 SER A CA 1
ATOM 4105 C C . SER A 1 500 ? 6.715 -10.759 20.711 1.00 93.31 500 SER A C 1
ATOM 4107 O O . SER A 1 500 ? 6.051 -10.800 19.672 1.00 93.31 500 SER A O 1
ATOM 4109 N N . HIS A 1 501 ? 6.684 -9.720 21.549 1.00 95.50 501 HIS A N 1
ATOM 4110 C CA . HIS A 1 501 ? 5.808 -8.556 21.362 1.00 95.50 501 HIS A CA 1
ATOM 4111 C C . HIS A 1 501 ? 4.347 -8.983 21.238 1.00 95.50 501 HIS A C 1
ATOM 4113 O O . HIS A 1 501 ? 3.674 -8.697 20.253 1.00 95.50 501 HIS A O 1
ATOM 4119 N N . THR A 1 502 ? 3.868 -9.727 22.227 1.00 97.81 502 THR A N 1
ATOM 4120 C CA . THR A 1 502 ? 2.523 -10.297 22.219 1.00 97.81 502 THR A CA 1
ATOM 4121 C C . THR A 1 502 ? 1.644 -9.678 23.290 1.00 97.81 502 THR A C 1
ATOM 4123 O O . THR A 1 502 ? 2.124 -9.314 24.360 1.00 97.81 502 THR A O 1
ATOM 4126 N N . VAL A 1 503 ? 0.350 -9.575 23.012 1.00 98.06 503 VAL A N 1
ATOM 4127 C CA . VAL A 1 503 ? -0.676 -9.175 23.976 1.00 98.06 503 VAL A CA 1
ATOM 4128 C C . VAL A 1 503 ? -1.644 -10.338 24.131 1.00 98.06 503 VAL A C 1
ATOM 4130 O O . VAL A 1 503 ? -2.288 -10.727 23.159 1.00 98.06 503 VAL A O 1
ATOM 4133 N N . ALA A 1 504 ? -1.736 -10.887 25.339 1.00 98.00 504 ALA A N 1
ATOM 4134 C CA . ALA A 1 504 ? -2.742 -11.872 25.715 1.00 98.00 504 ALA A CA 1
ATOM 4135 C C . ALA A 1 504 ? -3.953 -11.162 26.323 1.00 98.00 504 ALA A C 1
ATOM 4137 O O . ALA A 1 504 ? -3.793 -10.239 27.122 1.00 98.00 504 ALA A O 1
ATOM 4138 N N . ILE A 1 505 ? -5.152 -11.586 25.937 1.00 97.56 505 ILE A N 1
ATOM 4139 C CA . ILE A 1 505 ? -6.423 -10.957 26.286 1.00 97.56 505 ILE A CA 1
ATOM 4140 C C . ILE A 1 505 ? -7.424 -12.053 26.623 1.00 97.56 505 ILE A C 1
ATOM 4142 O O . ILE A 1 505 ? -7.588 -12.997 25.855 1.00 97.56 505 ILE A O 1
ATOM 4146 N N . VAL A 1 506 ? -8.121 -11.923 27.746 1.00 96.38 506 VAL A N 1
ATOM 4147 C CA . VAL A 1 506 ? -9.167 -12.858 28.161 1.00 96.38 506 VAL A CA 1
ATOM 4148 C C . VAL A 1 506 ? -10.438 -12.141 28.563 1.00 96.38 506 VAL A C 1
ATOM 4150 O O . VAL A 1 506 ? -10.412 -11.086 29.199 1.00 96.38 506 VAL A O 1
ATOM 4153 N N . LYS A 1 507 ? -11.563 -12.760 28.213 1.00 94.94 507 LYS A N 1
ATOM 4154 C CA . LYS A 1 507 ? -12.895 -12.362 28.651 1.00 94.94 507 LYS A CA 1
ATOM 4155 C C . LYS A 1 507 ? -13.295 -13.210 29.850 1.00 94.94 507 LYS A C 1
ATOM 4157 O O . LYS A 1 507 ? -13.384 -14.429 29.720 1.00 94.94 507 LYS A O 1
ATOM 4162 N N . VAL A 1 508 ? -13.532 -12.592 31.006 1.00 92.94 508 VAL A N 1
ATOM 4163 C CA . VAL A 1 508 ? -13.975 -13.315 32.209 1.00 92.94 508 VAL A CA 1
ATOM 4164 C C . VAL A 1 508 ? -15.417 -13.789 32.028 1.00 92.94 508 VAL A C 1
ATOM 4166 O O . VAL A 1 508 ? -16.267 -13.034 31.560 1.00 92.94 508 VAL A O 1
ATOM 4169 N N . ALA A 1 509 ? -15.690 -15.039 32.402 1.00 92.19 509 ALA A N 1
ATOM 4170 C CA . ALA A 1 509 ? -17.006 -15.637 32.229 1.00 92.19 509 ALA A CA 1
ATOM 4171 C C . ALA A 1 509 ? -18.058 -15.003 33.145 1.00 92.19 509 ALA A C 1
ATOM 4173 O O . ALA A 1 509 ? -17.829 -14.828 34.344 1.00 92.19 509 ALA A O 1
ATOM 4174 N N . GLY A 1 510 ? -19.226 -14.691 32.581 1.00 85.69 510 GLY A N 1
ATOM 4175 C CA . GLY A 1 510 ? -20.354 -14.128 33.322 1.00 85.69 510 GLY A CA 1
ATOM 4176 C C . GLY A 1 510 ? -20.164 -12.671 33.754 1.00 85.69 510 GLY A C 1
ATOM 4177 O O . GLY A 1 510 ? -20.927 -12.190 34.593 1.00 85.69 510 GLY A O 1
ATOM 4178 N N . SER A 1 511 ? -19.172 -11.954 33.213 1.00 86.00 511 SER A N 1
ATOM 4179 C CA . SER A 1 511 ? -18.938 -10.545 33.537 1.00 86.00 511 SER A CA 1
ATOM 4180 C C . SER A 1 511 ? -18.486 -9.717 32.330 1.00 86.00 511 SER A C 1
ATOM 4182 O O . SER A 1 511 ? -18.140 -10.226 31.264 1.00 86.00 511 SER A O 1
ATOM 4184 N N . ASN A 1 512 ? -18.482 -8.389 32.495 1.00 83.19 512 ASN A N 1
ATOM 4185 C CA . ASN A 1 512 ? -17.939 -7.482 31.486 1.00 83.19 512 ASN A CA 1
ATOM 4186 C C . ASN A 1 512 ? -16.426 -7.236 31.597 1.00 83.19 512 ASN A C 1
ATOM 4188 O O . ASN A 1 512 ? -15.888 -6.456 30.817 1.00 83.19 512 ASN A O 1
ATOM 4192 N N . GLU A 1 513 ? -15.752 -7.922 32.514 1.00 89.06 513 GLU A N 1
ATOM 4193 C CA . GLU A 1 513 ? -14.327 -7.763 32.802 1.00 89.06 513 GLU A CA 1
ATOM 4194 C C . GLU A 1 513 ? -13.461 -8.380 31.695 1.00 89.06 513 GLU A C 1
ATOM 4196 O O . GLU A 1 513 ? -13.666 -9.524 31.269 1.00 89.06 513 GLU A O 1
ATOM 4201 N N . ILE A 1 514 ? -12.489 -7.601 31.222 1.00 94.19 514 ILE A N 1
ATOM 4202 C CA . ILE A 1 514 ? -11.453 -8.038 30.282 1.00 94.19 514 ILE A CA 1
ATOM 4203 C C . ILE A 1 514 ? -10.113 -7.913 30.993 1.00 94.19 514 ILE A C 1
ATOM 4205 O O . ILE A 1 514 ? -9.799 -6.851 31.530 1.00 94.19 514 ILE A O 1
ATOM 4209 N N . LEU A 1 515 ? -9.315 -8.975 30.970 1.00 96.19 515 LEU A N 1
ATOM 4210 C CA . LEU A 1 515 ? -7.977 -9.006 31.561 1.00 96.19 515 LEU A CA 1
ATOM 4211 C C . LEU A 1 515 ? -6.947 -9.292 30.479 1.00 96.19 515 LEU A C 1
ATOM 4213 O O . LEU A 1 515 ? -7.266 -9.884 29.449 1.00 96.19 515 LEU A O 1
ATOM 4217 N N . GLY A 1 516 ? -5.700 -8.915 30.715 1.00 97.31 516 GLY A N 1
ATOM 4218 C CA . GLY A 1 516 ? -4.644 -9.243 29.775 1.00 97.31 516 GLY A CA 1
ATOM 4219 C C . GLY A 1 516 ? -3.255 -8.871 30.246 1.00 97.31 516 GLY A C 1
ATOM 4220 O O . GLY A 1 516 ? -3.064 -8.329 31.335 1.00 97.31 516 GLY A O 1
ATOM 4221 N N . GLY A 1 517 ? -2.280 -9.166 29.396 1.00 97.81 517 GLY A N 1
ATOM 4222 C CA . GLY A 1 517 ? -0.887 -8.819 29.626 1.00 97.81 517 GLY A CA 1
ATOM 4223 C C . GLY A 1 517 ? -0.097 -8.695 28.334 1.00 97.81 517 GLY A C 1
ATOM 4224 O O . GLY A 1 517 ? -0.375 -9.375 27.346 1.00 97.81 517 GLY A O 1
ATOM 4225 N N . TYR A 1 518 ? 0.885 -7.801 28.342 1.00 98.06 518 TYR A N 1
ATOM 4226 C CA . TYR A 1 518 ? 1.823 -7.589 27.250 1.00 98.06 518 TYR A CA 1
ATOM 4227 C C . TYR A 1 518 ? 3.173 -8.220 27.577 1.00 98.06 518 TYR A C 1
ATOM 4229 O O . TYR A 1 518 ? 3.816 -7.847 28.556 1.00 98.06 518 TYR A O 1
ATOM 4237 N N . ASN A 1 519 ? 3.619 -9.135 26.720 1.00 97.19 519 ASN A N 1
ATOM 4238 C CA . ASN A 1 519 ? 4.929 -9.760 26.784 1.00 97.19 519 ASN A CA 1
ATOM 4239 C C . ASN A 1 519 ? 5.801 -9.297 25.596 1.00 97.19 519 ASN A C 1
ATOM 4241 O O . ASN A 1 519 ? 5.583 -9.747 24.466 1.00 97.19 519 ASN A O 1
ATOM 4245 N N . PRO A 1 520 ? 6.820 -8.443 25.810 1.00 94.50 520 PRO A N 1
ATOM 4246 C CA . PRO A 1 520 ? 7.742 -8.033 24.751 1.00 94.50 520 PRO A CA 1
ATOM 4247 C C . PRO A 1 520 ? 8.841 -9.067 24.456 1.00 94.50 520 PRO A C 1
ATOM 4249 O O . PRO A 1 520 ? 9.524 -8.936 23.444 1.00 94.50 520 PRO A O 1
ATOM 4252 N N . VAL A 1 521 ? 9.045 -10.075 25.312 1.00 93.44 521 VAL A N 1
ATOM 4253 C CA . VAL A 1 521 ? 10.069 -11.115 25.119 1.00 93.44 521 VAL A CA 1
ATOM 4254 C C . VAL A 1 521 ? 9.466 -12.384 24.515 1.00 93.44 521 VAL A C 1
ATOM 4256 O O . VAL A 1 521 ? 8.257 -12.493 24.340 1.00 93.44 521 VAL A O 1
ATOM 4259 N N . ILE A 1 522 ? 10.327 -13.319 24.121 1.00 94.25 522 ILE A N 1
ATOM 4260 C CA . ILE A 1 522 ? 9.927 -14.573 23.477 1.00 94.25 522 ILE A CA 1
ATOM 4261 C C . ILE A 1 522 ? 9.227 -15.502 24.486 1.00 94.25 522 ILE A C 1
ATOM 4263 O O . ILE A 1 522 ? 9.769 -15.722 25.570 1.00 94.25 522 ILE A O 1
ATOM 4267 N N . TRP A 1 523 ? 8.075 -16.068 24.112 1.00 96.88 523 TRP A N 1
ATOM 4268 C CA . TRP A 1 523 ? 7.454 -17.195 24.826 1.00 96.88 523 TRP A CA 1
ATOM 4269 C C . TRP A 1 523 ? 8.247 -18.490 24.654 1.00 96.88 523 TRP A C 1
ATOM 4271 O O . TRP A 1 523 ? 8.792 -18.762 23.579 1.00 96.88 523 TRP A O 1
ATOM 4281 N N . LYS A 1 524 ? 8.286 -19.287 25.721 1.00 95.25 524 LYS A N 1
ATOM 4282 C CA . LYS A 1 524 ? 8.935 -20.598 25.786 1.00 95.25 524 LYS A CA 1
ATOM 4283 C C . LYS A 1 524 ? 8.054 -21.572 26.571 1.00 95.25 524 LYS A C 1
ATOM 4285 O O . LYS A 1 524 ? 7.131 -21.156 27.266 1.00 95.25 524 LYS A O 1
ATOM 4290 N N . SER A 1 525 ? 8.443 -22.842 26.570 1.00 95.88 525 SER A N 1
ATOM 4291 C CA . SER A 1 525 ? 7.842 -23.903 27.385 1.00 95.88 525 SER A CA 1
ATOM 4292 C C . SER A 1 525 ? 8.898 -24.671 28.206 1.00 95.88 525 SER A C 1
ATOM 4294 O O . SER A 1 525 ? 8.834 -25.894 28.339 1.00 95.88 525 SER A O 1
ATOM 4296 N N . ASP A 1 526 ? 9.931 -23.982 28.703 1.00 96.06 526 ASP A N 1
ATOM 4297 C CA . ASP A 1 526 ? 11.128 -24.575 29.329 1.00 96.06 526 ASP A CA 1
ATOM 4298 C C . ASP A 1 526 ? 11.062 -24.675 30.868 1.00 96.06 526 ASP A C 1
ATOM 4300 O O . ASP A 1 526 ? 12.049 -25.040 31.506 1.00 96.06 526 ASP A O 1
ATOM 4304 N N . ASN A 1 527 ? 9.901 -24.393 31.473 1.00 95.25 527 ASN A N 1
ATOM 4305 C CA . ASN A 1 527 ? 9.699 -24.347 32.930 1.00 95.25 527 ASN A CA 1
ATOM 4306 C C . ASN A 1 527 ? 10.526 -23.279 33.656 1.00 95.25 527 ASN A C 1
ATOM 4308 O O . ASN A 1 527 ? 10.837 -23.435 34.839 1.00 95.25 527 ASN A O 1
ATOM 4312 N N . SER A 1 528 ? 10.860 -22.186 32.972 1.00 95.94 528 SER A N 1
ATOM 4313 C CA . SER A 1 528 ? 11.588 -21.062 33.558 1.00 95.94 528 SER A CA 1
ATOM 4314 C C . SER A 1 528 ? 10.758 -19.780 33.627 1.00 95.94 528 SER A C 1
ATOM 4316 O O . SER A 1 528 ? 9.743 -19.618 32.947 1.00 95.94 528 SER A O 1
ATOM 4318 N N . TYR A 1 529 ? 11.228 -18.826 34.428 1.00 97.31 529 TYR A N 1
ATOM 4319 C CA . TYR A 1 529 ? 10.785 -17.442 34.312 1.00 97.31 529 TYR A CA 1
ATOM 4320 C C . TYR A 1 529 ? 11.681 -16.680 33.335 1.00 97.31 529 TYR A C 1
ATOM 4322 O O . TYR A 1 529 ? 12.902 -16.845 33.338 1.00 97.31 529 TYR A O 1
ATOM 4330 N N . SER A 1 530 ? 11.082 -15.812 32.521 1.00 95.81 530 SER A N 1
ATOM 4331 C CA . SER A 1 530 ? 11.824 -14.912 31.639 1.00 95.81 530 SER A CA 1
ATOM 4332 C C . SER A 1 530 ? 11.908 -13.508 32.224 1.00 95.81 530 SER A C 1
ATOM 4334 O O . SER A 1 530 ? 10.900 -12.901 32.593 1.00 95.81 530 SER A O 1
ATOM 4336 N N . PHE A 1 531 ? 13.133 -12.974 32.245 1.00 96.12 531 PHE A N 1
ATOM 4337 C CA . PHE A 1 531 ? 13.394 -11.609 32.680 1.00 96.12 531 PHE A CA 1
ATOM 4338 C C . PHE A 1 531 ? 12.810 -10.592 31.691 1.00 96.12 531 PHE A C 1
ATOM 4340 O O . PHE A 1 531 ? 13.115 -10.639 30.497 1.00 96.12 531 PHE A O 1
ATOM 4347 N N . CYS A 1 532 ? 12.035 -9.621 32.178 1.00 91.25 532 CYS A N 1
ATOM 4348 C CA . CYS A 1 532 ? 11.495 -8.551 31.341 1.00 91.25 532 CYS A CA 1
ATOM 4349 C C . CYS A 1 532 ? 11.291 -7.242 32.116 1.00 91.25 532 CYS A C 1
ATOM 4351 O O . CYS A 1 532 ? 10.803 -7.244 33.241 1.00 91.25 532 CYS A O 1
ATOM 4353 N N . ARG A 1 533 ? 11.642 -6.103 31.499 1.00 91.06 533 ARG A N 1
ATOM 4354 C CA . ARG A 1 533 ? 11.453 -4.759 32.082 1.00 91.06 533 ARG A CA 1
ATOM 4355 C C . ARG A 1 533 ? 10.153 -4.081 31.668 1.00 91.06 533 ARG A C 1
ATOM 4357 O O . ARG A 1 533 ? 9.618 -3.301 32.443 1.00 91.06 533 ARG A O 1
ATOM 4364 N N . ASN A 1 534 ? 9.674 -4.381 30.465 1.00 92.56 534 ASN A N 1
ATOM 4365 C CA . ASN A 1 534 ? 8.609 -3.617 29.814 1.00 92.56 534 ASN A CA 1
ATOM 4366 C C . ASN A 1 534 ? 7.292 -4.407 29.753 1.00 92.56 534 ASN A C 1
ATOM 4368 O O . ASN A 1 534 ? 6.389 -4.048 29.001 1.00 92.56 534 ASN A O 1
ATOM 4372 N N . SER A 1 535 ? 7.197 -5.493 30.526 1.00 96.75 535 SER A N 1
ATOM 4373 C CA . SER A 1 535 ? 5.970 -6.271 30.677 1.00 96.75 535 SER A CA 1
ATOM 4374 C C . SER A 1 535 ? 4.967 -5.524 31.553 1.00 96.75 535 SER A C 1
ATOM 4376 O O . SER A 1 535 ? 5.335 -4.848 32.522 1.00 96.75 535 SER A O 1
ATOM 4378 N N . PHE A 1 536 ? 3.689 -5.666 31.233 1.00 97.94 536 PHE A N 1
ATOM 4379 C CA . PHE A 1 536 ? 2.598 -5.150 32.049 1.00 97.94 536 PHE A CA 1
ATOM 4380 C C . PHE A 1 536 ? 1.376 -6.055 31.935 1.00 97.94 536 PHE A C 1
ATOM 4382 O O . PHE A 1 536 ? 1.158 -6.684 30.903 1.00 97.94 536 PHE A O 1
ATOM 4389 N N . ILE A 1 537 ? 0.568 -6.082 32.988 1.00 98.12 537 ILE A N 1
ATOM 4390 C CA . ILE A 1 537 ? -0.766 -6.681 32.997 1.00 98.12 537 ILE A CA 1
ATOM 4391 C C . ILE A 1 537 ? -1.811 -5.581 33.164 1.00 98.12 537 ILE A C 1
ATOM 4393 O O . ILE A 1 537 ? -1.511 -4.486 33.653 1.00 98.12 537 ILE A O 1
ATOM 4397 N N . PHE A 1 538 ? -3.034 -5.843 32.723 1.00 96.62 538 PHE A N 1
ATOM 4398 C CA . PHE A 1 538 ? -4.093 -4.846 32.734 1.00 96.62 538 PHE A CA 1
ATOM 4399 C C . PHE A 1 538 ? -5.480 -5.449 32.927 1.00 96.62 538 PHE A C 1
ATOM 4401 O O . PHE A 1 538 ? -5.699 -6.646 32.724 1.00 96.62 538 PHE A O 1
ATOM 4408 N N . SER A 1 539 ? -6.423 -4.578 33.279 1.00 94.06 539 SER A N 1
ATOM 4409 C CA . SER A 1 539 ? -7.851 -4.868 33.233 1.00 94.06 539 SER A CA 1
ATOM 4410 C C . SER A 1 539 ? -8.658 -3.711 32.662 1.00 94.06 539 SER A C 1
ATOM 4412 O O . SER A 1 539 ? -8.324 -2.541 32.858 1.00 94.06 539 SER A O 1
ATOM 4414 N N . PHE A 1 540 ? -9.743 -4.052 31.973 1.00 90.50 540 PHE A N 1
ATOM 4415 C CA . PHE A 1 540 ? -10.802 -3.135 31.574 1.00 90.50 540 PHE A CA 1
ATOM 4416 C C . PHE A 1 540 ? -12.099 -3.575 32.257 1.00 90.50 540 PHE A C 1
ATOM 4418 O O . PHE A 1 540 ? -12.616 -4.659 31.977 1.00 90.50 540 PHE A O 1
ATOM 4425 N N . ASN A 1 541 ? -12.621 -2.732 33.153 1.00 76.31 541 ASN A N 1
ATOM 4426 C CA . ASN A 1 541 ? -13.881 -2.974 33.853 1.00 76.31 541 ASN A CA 1
ATOM 4427 C C . ASN A 1 541 ? -14.973 -2.038 33.335 1.00 76.31 541 ASN A C 1
ATOM 4429 O O . ASN A 1 541 ? -14.855 -0.818 33.414 1.00 76.31 541 ASN A O 1
ATOM 4433 N N . ASN A 1 542 ? -16.068 -2.624 32.842 1.00 55.66 542 ASN A N 1
ATOM 4434 C CA . ASN A 1 542 ? -17.206 -1.890 32.276 1.00 55.66 542 ASN A CA 1
ATOM 4435 C C . ASN A 1 542 ? -18.383 -1.754 33.261 1.00 55.66 542 ASN A C 1
ATOM 4437 O O . ASN A 1 542 ? -19.541 -1.658 32.860 1.00 55.66 542 ASN A O 1
ATOM 4441 N N . ILE A 1 543 ? -18.112 -1.827 34.568 1.00 48.94 543 ILE A N 1
ATOM 4442 C CA . ILE A 1 543 ? -19.170 -2.006 35.571 1.00 48.94 543 ILE A CA 1
ATOM 4443 C C . ILE A 1 543 ? -20.010 -0.726 35.752 1.00 48.94 543 ILE A C 1
ATOM 4445 O O . ILE A 1 543 ? -21.161 -0.839 36.149 1.00 48.94 543 ILE A O 1
ATOM 4449 N N . ASN A 1 544 ? -19.528 0.471 35.374 1.00 39.50 544 ASN A N 1
ATOM 4450 C CA . ASN A 1 544 ? -20.253 1.725 35.642 1.00 39.50 544 ASN A CA 1
ATOM 4451 C C . ASN A 1 544 ? -20.038 2.869 34.622 1.00 39.50 544 ASN A C 1
ATOM 4453 O O . ASN A 1 544 ? -19.765 3.978 35.055 1.00 39.50 544 ASN A O 1
ATOM 4457 N N . ARG A 1 545 ? -20.156 2.667 33.295 1.00 37.72 545 ARG A N 1
ATOM 4458 C CA . ARG A 1 545 ? -20.158 3.730 32.233 1.00 37.72 545 ARG A CA 1
ATOM 4459 C C . ARG A 1 545 ? -19.010 4.775 32.229 1.00 37.72 545 ARG A C 1
ATOM 4461 O O . ARG A 1 545 ? -18.945 5.589 31.316 1.00 37.72 545 ARG A O 1
ATOM 4468 N N . ASN A 1 546 ? -18.097 4.711 33.187 1.00 43.22 546 ASN A N 1
ATOM 4469 C CA . ASN A 1 546 ? -16.792 5.334 33.244 1.00 43.22 546 ASN A CA 1
ATOM 4470 C C . ASN A 1 546 ? -15.821 4.169 33.064 1.00 43.22 546 ASN A C 1
ATOM 4472 O O . ASN A 1 546 ? -15.710 3.329 33.957 1.00 43.22 546 ASN A O 1
ATOM 4476 N N . GLU A 1 547 ? -15.200 4.062 31.894 1.00 54.19 547 GLU A N 1
ATOM 4477 C CA . GLU A 1 547 ? -14.229 3.013 31.570 1.00 54.19 547 GLU A CA 1
ATOM 4478 C C . GLU A 1 547 ? -13.054 3.070 32.560 1.00 54.19 547 GLU A C 1
ATOM 4480 O O . GLU A 1 547 ? -12.119 3.853 32.403 1.00 54.19 547 GLU A O 1
ATOM 4485 N N . SER A 1 548 ? -13.101 2.271 33.628 1.00 69.81 548 SER A N 1
ATOM 4486 C CA . SER A 1 548 ? -11.980 2.161 34.557 1.00 69.81 548 SER A CA 1
ATOM 4487 C C . SER A 1 548 ? -11.010 1.118 34.011 1.00 69.81 548 SER A C 1
ATOM 4489 O O . SER A 1 548 ? -11.278 -0.086 34.082 1.00 69.81 548 SER A O 1
ATOM 4491 N N . SER A 1 549 ? -9.901 1.582 33.437 1.00 87.06 549 SER A N 1
ATOM 4492 C CA . SER A 1 549 ? -8.781 0.738 33.019 1.00 87.06 549 SER A CA 1
ATOM 4493 C C . SER A 1 549 ? -7.694 0.712 34.094 1.00 87.06 549 SER A C 1
ATOM 4495 O O . SER A 1 549 ? -7.243 1.774 34.532 1.00 87.06 549 SER A O 1
ATOM 4497 N N . THR A 1 550 ? -7.215 -0.471 34.465 1.00 91.81 550 THR A N 1
ATOM 4498 C CA . THR A 1 550 ? -6.058 -0.628 35.354 1.00 91.81 550 THR A CA 1
ATOM 4499 C C . THR A 1 550 ? -4.853 -1.062 34.538 1.00 91.81 550 THR A C 1
ATOM 4501 O O . THR A 1 550 ? -4.904 -2.087 33.868 1.00 91.81 550 THR A O 1
ATOM 4504 N N . LEU A 1 551 ? -3.754 -0.314 34.635 1.00 94.81 551 LEU A N 1
ATOM 4505 C CA . LEU A 1 551 ? -2.434 -0.724 34.159 1.00 94.81 551 LEU A CA 1
ATOM 4506 C C . LEU A 1 551 ? -1.561 -1.079 35.365 1.00 94.81 551 LEU A C 1
ATOM 4508 O O . LEU A 1 551 ? -1.444 -0.287 36.303 1.00 94.81 551 LEU A O 1
ATOM 4512 N N . SER A 1 552 ? -0.920 -2.241 35.312 1.00 96.62 552 SER A N 1
ATOM 4513 C CA . SER A 1 552 ? -0.017 -2.742 36.344 1.00 96.62 552 SER A CA 1
ATOM 4514 C C . SER A 1 552 ? 1.295 -3.169 35.691 1.00 96.62 552 SER A C 1
ATOM 4516 O O . SER A 1 552 ? 1.330 -4.116 34.906 1.00 96.62 552 SER A O 1
ATOM 4518 N N . ARG A 1 553 ? 2.382 -2.434 35.946 1.00 97.06 553 ARG A N 1
ATOM 4519 C CA . ARG A 1 553 ? 3.700 -2.732 35.363 1.00 97.06 553 ARG A CA 1
ATOM 4520 C C . ARG A 1 553 ? 4.463 -3.730 36.230 1.00 97.06 553 ARG A C 1
ATOM 4522 O O . ARG A 1 553 ? 4.239 -3.811 37.438 1.00 97.06 553 ARG A O 1
ATOM 4529 N N . VAL A 1 554 ? 5.359 -4.495 35.610 1.00 96.88 554 VAL A N 1
ATOM 4530 C CA . VAL A 1 554 ? 6.197 -5.456 36.336 1.00 96.88 554 VAL A CA 1
ATOM 4531 C C . VAL A 1 554 ? 7.119 -4.738 37.327 1.00 96.88 554 VAL A C 1
ATOM 4533 O O . VAL A 1 554 ? 7.811 -3.781 36.973 1.00 96.88 554 VAL A O 1
ATOM 4536 N N . THR A 1 555 ? 7.147 -5.206 38.574 1.00 96.50 555 THR A N 1
ATOM 4537 C CA . THR A 1 555 ? 8.061 -4.712 39.613 1.00 96.50 555 THR A CA 1
ATOM 4538 C C . THR A 1 555 ? 9.206 -5.694 39.823 1.00 96.50 555 THR A C 1
ATOM 4540 O O . THR A 1 555 ? 10.373 -5.292 39.787 1.00 96.50 555 THR A O 1
ATOM 4543 N N . ASP A 1 556 ? 8.892 -6.988 39.929 1.00 95.69 556 ASP A N 1
ATOM 4544 C CA . ASP A 1 556 ? 9.884 -8.058 39.969 1.00 95.69 556 ASP A CA 1
ATOM 4545 C C . ASP A 1 556 ? 10.151 -8.614 38.566 1.00 95.69 556 ASP A C 1
ATOM 4547 O O . ASP A 1 556 ? 9.484 -9.515 38.053 1.00 95.69 556 ASP A O 1
ATOM 4551 N N . LYS A 1 557 ? 11.169 -8.033 37.934 1.00 96.81 557 LYS A N 1
ATOM 4552 C CA . LYS A 1 557 ? 11.539 -8.287 36.539 1.00 96.81 557 LYS A CA 1
ATOM 4553 C C . LYS A 1 557 ? 12.012 -9.714 36.295 1.00 96.81 557 LYS A C 1
ATOM 4555 O O . LYS A 1 557 ? 11.971 -10.137 35.147 1.00 96.81 557 LYS A O 1
ATOM 4560 N N . VAL A 1 558 ? 12.490 -10.428 37.321 1.00 96.69 558 VAL A N 1
ATOM 4561 C CA . VAL A 1 558 ? 12.977 -11.813 37.190 1.00 96.69 558 VAL A CA 1
ATOM 4562 C C . VAL A 1 558 ? 11.811 -12.769 36.962 1.00 96.69 558 VAL A C 1
ATOM 4564 O O . VAL A 1 558 ? 11.933 -13.692 36.164 1.00 96.69 558 VAL A O 1
ATOM 4567 N N . TYR A 1 559 ? 10.671 -12.498 37.595 1.00 96.38 559 TYR A N 1
ATOM 4568 C CA . TYR A 1 559 ? 9.459 -13.311 37.514 1.00 96.38 559 TYR A CA 1
ATOM 4569 C C . TYR A 1 559 ? 8.438 -12.764 36.509 1.00 96.38 559 TYR A C 1
ATOM 4571 O O . TYR A 1 559 ? 7.260 -13.084 36.599 1.00 96.38 559 TYR A O 1
ATOM 4579 N N . ALA A 1 560 ? 8.855 -11.925 35.554 1.00 96.25 560 ALA A N 1
ATOM 4580 C CA . ALA A 1 560 ? 7.929 -11.177 34.705 1.00 96.25 560 ALA A CA 1
ATOM 4581 C C . ALA A 1 560 ? 7.000 -12.077 33.875 1.00 96.25 560 ALA A C 1
ATOM 4583 O O . ALA A 1 560 ? 5.795 -11.823 33.822 1.00 96.25 560 ALA A O 1
ATOM 4584 N N . ILE A 1 561 ? 7.556 -13.111 33.241 1.00 98.06 561 ILE A N 1
ATOM 4585 C CA . ILE A 1 561 ? 6.846 -14.038 32.353 1.00 98.06 561 ILE A CA 1
ATOM 4586 C C . ILE A 1 561 ? 7.126 -15.467 32.808 1.00 98.06 561 ILE A C 1
ATOM 4588 O O . ILE A 1 561 ? 8.289 -15.820 33.001 1.00 98.06 561 ILE A O 1
ATOM 4592 N N . ASP A 1 562 ? 6.090 -16.283 32.946 1.00 97.00 562 ASP A N 1
ATOM 4593 C CA . ASP A 1 562 ? 6.190 -17.670 33.403 1.00 97.00 562 ASP A CA 1
ATOM 4594 C C . ASP A 1 562 ? 6.007 -18.634 32.221 1.00 97.00 562 ASP A C 1
ATOM 4596 O O . ASP A 1 562 ? 4.953 -18.657 31.593 1.00 97.00 562 ASP A O 1
ATOM 4600 N N . ASN A 1 563 ? 7.051 -19.405 31.901 1.00 96.69 563 ASN A N 1
ATOM 4601 C CA . ASN A 1 563 ? 7.138 -20.277 30.721 1.00 96.69 563 ASN A CA 1
ATOM 4602 C C . ASN A 1 563 ? 7.020 -21.769 31.081 1.00 96.69 563 ASN A C 1
ATOM 4604 O O . ASN A 1 563 ? 7.678 -22.634 30.491 1.00 96.69 563 ASN A O 1
ATOM 4608 N N . ARG A 1 564 ? 6.232 -22.103 32.103 1.00 96.06 564 ARG A N 1
ATOM 4609 C CA . ARG A 1 564 ? 5.870 -23.496 32.403 1.00 96.06 564 ARG A CA 1
ATOM 4610 C C . ARG A 1 564 ? 5.021 -24.080 31.284 1.00 96.06 564 ARG A C 1
ATOM 4612 O O . ARG A 1 564 ? 3.983 -23.520 30.968 1.00 96.06 564 ARG A O 1
ATOM 4619 N N . TYR A 1 565 ? 5.407 -25.253 30.774 1.00 94.94 565 TYR A N 1
ATOM 4620 C CA . TYR A 1 565 ? 4.725 -25.902 29.639 1.00 94.94 565 TYR A CA 1
ATOM 4621 C C . TYR A 1 565 ? 3.249 -26.250 29.904 1.00 94.94 565 TYR A C 1
ATOM 4623 O O . TYR A 1 565 ? 2.494 -26.541 28.980 1.00 94.94 565 TYR A O 1
ATOM 4631 N N . TYR A 1 566 ? 2.852 -26.299 31.178 1.00 94.50 566 TYR A N 1
ATOM 4632 C CA . TYR A 1 566 ? 1.488 -26.579 31.616 1.00 94.50 566 TYR A CA 1
ATOM 4633 C C . TYR A 1 566 ? 0.677 -25.303 31.890 1.00 94.50 566 TYR A C 1
ATOM 4635 O O . TYR A 1 566 ? -0.444 -25.396 32.388 1.00 94.50 566 TYR A O 1
ATOM 4643 N N . TYR A 1 567 ? 1.200 -24.120 31.559 1.00 96.06 567 TYR A N 1
ATOM 4644 C CA . TYR A 1 567 ? 0.471 -22.852 31.574 1.00 96.06 567 TYR A CA 1
ATOM 4645 C C . TYR A 1 567 ? 0.266 -22.321 30.155 1.00 96.06 567 TYR A C 1
ATOM 4647 O O . TYR A 1 567 ? 1.089 -22.535 29.280 1.00 96.06 567 TYR A O 1
ATOM 4655 N N . GLY A 1 568 ? -0.852 -21.636 29.911 1.00 96.00 568 GLY A N 1
ATOM 4656 C CA . GLY A 1 568 ? -0.994 -20.807 28.716 1.00 96.00 568 GLY A CA 1
ATOM 4657 C C . GLY A 1 568 ? -0.230 -19.485 28.885 1.00 96.00 568 GLY A C 1
ATOM 4658 O O . GLY A 1 568 ? 0.833 -19.452 29.510 1.00 96.00 568 GLY A O 1
ATOM 4659 N N . PRO A 1 569 ? -0.770 -18.352 28.403 1.00 97.56 569 PRO A N 1
ATOM 4660 C CA . PRO A 1 569 ? -0.192 -17.049 28.709 1.00 97.56 569 PRO A CA 1
ATOM 4661 C C . PRO A 1 569 ? -0.129 -16.819 30.228 1.00 97.56 569 PRO A C 1
ATOM 4663 O O . PRO A 1 569 ? -1.161 -16.792 30.904 1.00 97.56 569 PRO A O 1
ATOM 4666 N N . SER A 1 570 ? 1.077 -16.643 30.767 1.00 97.56 570 SER A N 1
ATOM 4667 C CA . SER A 1 570 ? 1.283 -16.485 32.207 1.00 97.56 570 SER A CA 1
ATOM 4668 C C . SER A 1 570 ? 2.266 -15.361 32.529 1.00 97.56 570 SER A C 1
ATOM 4670 O O . SER A 1 570 ? 3.374 -15.285 31.990 1.00 97.56 570 SER A O 1
ATOM 4672 N N . PHE A 1 571 ? 1.837 -14.465 33.412 1.00 98.25 571 PHE A N 1
ATOM 4673 C CA . PHE A 1 571 ? 2.545 -13.255 33.806 1.00 98.25 571 PHE A CA 1
ATOM 4674 C C . PHE A 1 571 ? 2.745 -13.260 35.316 1.00 98.25 571 PHE A C 1
ATOM 4676 O O . PHE A 1 571 ? 1.793 -13.433 36.081 1.00 98.25 571 PHE A O 1
ATOM 4683 N N . GLY A 1 572 ? 3.977 -13.003 35.743 1.00 97.12 572 GLY A N 1
ATOM 4684 C CA . GLY A 1 572 ? 4.303 -12.896 37.158 1.00 97.12 572 GLY A CA 1
ATOM 4685 C C . GLY A 1 572 ? 4.451 -14.251 37.829 1.00 97.12 572 GLY A C 1
ATOM 4686 O O . GLY A 1 572 ? 4.211 -15.304 37.236 1.00 97.12 572 GLY A O 1
ATOM 4687 N N . ASN A 1 573 ? 4.776 -14.232 39.116 1.00 95.00 573 ASN A N 1
ATOM 4688 C CA . ASN A 1 573 ? 4.696 -15.420 39.957 1.00 95.00 573 ASN A CA 1
ATOM 4689 C C . ASN A 1 573 ? 3.244 -15.630 40.429 1.00 95.00 573 ASN A C 1
ATOM 4691 O O . ASN A 1 573 ? 2.932 -15.501 41.617 1.00 95.00 573 ASN A O 1
ATOM 4695 N N . GLY A 1 574 ? 2.360 -15.912 39.465 1.00 92.62 574 GLY A N 1
ATOM 4696 C CA . GLY A 1 574 ? 0.927 -16.135 39.672 1.00 92.62 574 GLY A CA 1
ATOM 4697 C C . GLY A 1 574 ? 0.039 -14.893 39.545 1.00 92.62 574 GLY A C 1
ATOM 4698 O O . GLY A 1 574 ? -1.130 -14.955 39.941 1.00 92.62 574 GLY A O 1
ATOM 4699 N N . ASP A 1 575 ? 0.554 -13.779 39.012 1.00 97.12 575 ASP A N 1
ATOM 4700 C CA . ASP A 1 575 ? -0.219 -12.537 38.910 1.00 97.12 575 ASP A CA 1
ATOM 4701 C C . ASP A 1 575 ? -1.387 -12.655 37.918 1.00 97.12 575 ASP A C 1
ATOM 4703 O O . ASP A 1 575 ? -2.515 -12.229 38.200 1.00 97.12 575 ASP A O 1
ATOM 4707 N N . LEU A 1 576 ? -1.133 -13.301 36.779 1.00 97.56 576 LEU A N 1
ATOM 4708 C CA . LEU A 1 576 ? -2.145 -13.676 35.799 1.00 97.56 576 LEU A CA 1
ATOM 4709 C C . LEU A 1 576 ? -1.740 -14.979 35.107 1.00 97.56 576 LEU A C 1
ATOM 4711 O O . LEU A 1 576 ? -0.799 -14.989 34.323 1.00 97.56 576 LEU A O 1
ATOM 4715 N N . ILE A 1 577 ? -2.480 -16.055 35.369 1.00 97.31 577 ILE A N 1
ATOM 4716 C CA . ILE A 1 577 ? -2.352 -17.347 34.687 1.00 97.31 577 ILE A CA 1
ATOM 4717 C C . ILE A 1 577 ? -3.601 -17.549 33.834 1.00 97.31 577 ILE A C 1
ATOM 4719 O O . ILE A 1 577 ? -4.716 -17.550 34.367 1.00 97.31 577 ILE A O 1
ATOM 4723 N N . ILE A 1 578 ? -3.416 -17.747 32.531 1.00 96.12 578 ILE A N 1
ATOM 4724 C CA . ILE A 1 578 ? -4.490 -18.017 31.573 1.00 96.12 578 ILE A CA 1
ATOM 4725 C C . ILE A 1 578 ? -4.381 -19.466 31.093 1.00 96.12 578 ILE A C 1
ATOM 4727 O O . ILE A 1 578 ? -3.316 -19.903 30.662 1.00 96.12 578 ILE A O 1
ATOM 4731 N N . CYS A 1 579 ? -5.494 -20.202 31.155 1.00 91.56 579 CYS A N 1
ATOM 4732 C CA . CYS A 1 579 ? -5.594 -21.602 30.727 1.00 91.56 579 CYS A CA 1
ATOM 4733 C C . CYS A 1 579 ? -4.533 -22.530 31.354 1.00 91.56 579 CYS A C 1
ATOM 4735 O O . CYS A 1 579 ? -4.007 -23.394 30.665 1.00 91.56 579 CYS A O 1
ATOM 4737 N N . GLY A 1 580 ? -4.193 -22.367 32.636 1.00 91.25 580 GLY A N 1
ATOM 4738 C CA . GLY A 1 580 ? -3.259 -23.257 33.332 1.00 91.25 580 GLY A CA 1
ATOM 4739 C C . GLY A 1 580 ? -3.837 -24.652 33.566 1.00 91.25 580 GLY A C 1
ATOM 4740 O O . GLY A 1 580 ? -5.047 -24.798 33.710 1.00 91.25 580 GLY A O 1
ATOM 4741 N N . LEU A 1 581 ? -2.985 -25.677 33.603 1.00 92.31 581 LEU A N 1
ATOM 4742 C CA . LEU A 1 581 ? -3.342 -27.053 33.949 1.00 92.31 581 LEU A CA 1
ATOM 4743 C C . LEU A 1 581 ? -2.802 -27.399 35.340 1.00 92.31 581 LEU A C 1
ATOM 4745 O O . LEU A 1 581 ? -1.597 -27.351 35.585 1.00 92.31 581 LEU A O 1
ATOM 4749 N N . ASP A 1 582 ? -3.697 -27.782 36.246 1.00 87.94 582 ASP A N 1
ATOM 4750 C CA . ASP A 1 582 ? -3.323 -28.371 37.528 1.00 87.94 582 ASP A CA 1
ATOM 4751 C C . ASP A 1 582 ? -2.932 -29.841 37.307 1.00 87.94 582 ASP A C 1
ATOM 4753 O O . ASP A 1 582 ? -3.757 -30.666 36.921 1.00 87.94 582 ASP A O 1
ATOM 4757 N N . LEU A 1 583 ? -1.662 -30.178 37.542 1.00 86.38 583 LEU A N 1
ATOM 4758 C CA . LEU A 1 583 ? -1.123 -31.517 37.272 1.00 86.38 583 LEU A CA 1
ATOM 4759 C C . LEU A 1 583 ? -1.648 -32.605 38.228 1.00 86.38 583 LEU A C 1
ATOM 4761 O O . LEU A 1 583 ? -1.518 -33.788 37.918 1.00 86.38 583 LEU A O 1
ATOM 4765 N N . HIS A 1 584 ? -2.227 -32.240 39.376 1.00 85.38 584 HIS A N 1
ATOM 4766 C CA . HIS A 1 584 ? -2.785 -33.200 40.333 1.00 85.38 584 HIS A CA 1
ATOM 4767 C C . HIS A 1 584 ? -4.233 -33.550 40.010 1.00 85.38 584 HIS A C 1
ATOM 4769 O O . HIS A 1 584 ? -4.621 -34.714 40.074 1.00 85.38 584 HIS A O 1
ATOM 4775 N N . THR A 1 585 ? -5.037 -32.540 39.685 1.00 87.44 585 THR A N 1
ATOM 4776 C CA . THR A 1 585 ? -6.467 -32.713 39.391 1.00 87.44 585 THR A CA 1
ATOM 4777 C C . THR A 1 585 ? -6.754 -32.887 37.903 1.00 87.44 585 THR A C 1
ATOM 4779 O O . THR A 1 585 ? -7.864 -33.273 37.544 1.00 87.44 585 THR A O 1
ATOM 4782 N N . LEU A 1 586 ? -5.766 -32.605 37.044 1.00 85.44 586 LEU A N 1
ATOM 4783 C CA . LEU A 1 586 ? -5.886 -32.528 35.584 1.00 85.44 586 LEU A CA 1
ATOM 4784 C C . LEU A 1 586 ? -6.970 -31.540 35.126 1.00 85.44 586 LEU A C 1
ATOM 4786 O O . LEU A 1 586 ? -7.537 -31.681 34.043 1.00 85.44 586 LEU A O 1
ATOM 4790 N N . SER A 1 587 ? -7.268 -30.542 35.961 1.00 86.62 587 SER A N 1
ATOM 4791 C CA . SER A 1 587 ? -8.274 -29.522 35.683 1.00 86.62 587 SER A CA 1
ATOM 4792 C C . SER A 1 587 ? -7.632 -28.234 35.173 1.00 86.62 587 SER A C 1
ATOM 4794 O O . SER A 1 587 ? -6.535 -27.850 35.588 1.00 86.62 587 SER A O 1
ATOM 4796 N N . HIS A 1 588 ? -8.324 -27.565 34.251 1.00 89.06 588 HIS A N 1
ATOM 4797 C CA . HIS A 1 588 ? -7.893 -26.277 33.725 1.00 89.06 588 HIS A CA 1
ATOM 4798 C C . HIS A 1 588 ? -8.413 -25.133 34.587 1.00 89.06 588 HIS A C 1
ATOM 4800 O O . HIS A 1 588 ? -9.562 -25.148 35.028 1.00 89.06 588 HIS A O 1
ATOM 4806 N N . TYR A 1 589 ? -7.584 -24.114 34.787 1.00 93.00 589 TYR A N 1
ATOM 4807 C CA . TYR A 1 589 ? -7.938 -22.951 35.583 1.00 93.00 589 TYR A CA 1
ATOM 4808 C C . TYR A 1 589 ? -7.321 -21.668 35.023 1.00 93.00 589 TYR A C 1
ATOM 4810 O O . TYR A 1 589 ? -6.258 -21.673 34.404 1.00 93.00 589 TYR A O 1
ATOM 4818 N N . CYS A 1 590 ? -7.977 -20.539 35.277 1.00 95.00 590 CYS A N 1
ATOM 4819 C CA . CYS A 1 590 ? -7.332 -19.232 35.218 1.00 95.00 590 CYS A CA 1
ATOM 4820 C C . CYS A 1 590 ? -7.176 -18.711 36.643 1.00 95.00 590 CYS A C 1
ATOM 4822 O O . CYS A 1 590 ? -8.004 -19.009 37.503 1.00 95.00 590 CYS A O 1
ATOM 4824 N N . ARG A 1 591 ? -6.123 -17.947 36.922 1.00 94.88 591 ARG A N 1
ATOM 4825 C CA . ARG A 1 591 ? -5.878 -17.385 38.256 1.00 94.88 591 ARG A CA 1
ATOM 4826 C C . ARG A 1 591 ? -5.351 -15.970 38.148 1.00 94.88 591 ARG A C 1
ATOM 4828 O O . ARG A 1 591 ? -4.565 -15.674 37.255 1.00 94.88 591 ARG A O 1
ATOM 4835 N N . SER A 1 592 ? -5.769 -15.112 39.069 1.00 94.94 592 SER A N 1
ATOM 4836 C CA . SER A 1 592 ? -5.137 -13.813 39.267 1.00 94.94 592 SER A CA 1
ATOM 4837 C C . SER A 1 592 ? -4.860 -13.583 40.746 1.00 94.94 592 SER A C 1
ATOM 4839 O O . SER A 1 592 ? -5.655 -13.963 41.606 1.00 94.94 592 SER A O 1
ATOM 4841 N N . SER A 1 593 ? -3.706 -13.001 41.035 1.00 94.69 593 SER A N 1
ATOM 4842 C CA . SER A 1 593 ? -3.314 -12.522 42.361 1.00 94.69 593 SER A CA 1
ATOM 4843 C C . SER A 1 593 ? -2.365 -11.340 42.196 1.00 94.69 593 SER A C 1
ATOM 4845 O O . SER A 1 593 ? -1.941 -11.047 41.082 1.00 94.69 593 SER A O 1
ATOM 4847 N N . LYS A 1 594 ? -2.034 -10.620 43.262 1.00 94.81 594 LYS A N 1
ATOM 4848 C CA . LYS A 1 594 ? -0.990 -9.597 43.204 1.00 94.81 594 LYS A CA 1
ATOM 4849 C C . LYS A 1 594 ? 0.299 -10.157 43.792 1.00 94.81 594 LYS A C 1
ATOM 4851 O O . LYS A 1 594 ? 0.364 -10.447 44.983 1.00 94.81 594 LYS A O 1
ATOM 4856 N N . ASN A 1 595 ? 1.363 -10.208 42.991 1.00 95.25 595 ASN A N 1
ATOM 4857 C CA . ASN A 1 595 ? 2.691 -10.610 43.445 1.00 95.25 595 ASN A CA 1
ATOM 4858 C C . ASN A 1 595 ? 3.802 -9.771 42.778 1.00 95.25 595 ASN A C 1
ATOM 4860 O O . ASN A 1 595 ? 4.228 -8.761 43.352 1.00 95.25 595 ASN A O 1
ATOM 4864 N N . SER A 1 596 ? 4.222 -10.149 41.565 1.00 97.19 596 SER A N 1
ATOM 4865 C CA . SER A 1 596 ? 5.349 -9.590 40.800 1.00 97.19 596 SER A CA 1
ATOM 4866 C C . SER A 1 596 ? 5.024 -8.309 40.017 1.00 97.19 596 SER A C 1
ATOM 4868 O O . SER A 1 596 ? 5.934 -7.694 39.453 1.00 97.19 596 SER A O 1
ATOM 4870 N N . TYR A 1 597 ? 3.755 -7.900 39.960 1.00 97.56 597 TYR A N 1
ATOM 4871 C CA . TYR A 1 597 ? 3.298 -6.671 39.306 1.00 97.56 597 TYR A CA 1
ATOM 4872 C C . TYR A 1 597 ? 2.811 -5.625 40.328 1.00 97.56 597 TYR A C 1
ATOM 4874 O O . TYR A 1 597 ? 2.522 -5.933 41.486 1.00 97.56 597 TYR A O 1
ATOM 4882 N N . GLU A 1 598 ? 2.787 -4.351 39.925 1.00 96.38 598 GLU A N 1
ATOM 4883 C CA . GLU A 1 598 ? 2.567 -3.191 40.808 1.00 96.38 598 GLU A CA 1
ATOM 4884 C C . GLU A 1 598 ? 1.219 -3.231 41.549 1.00 96.38 598 GLU A C 1
ATOM 4886 O O . GLU A 1 598 ? 1.159 -3.003 42.759 1.00 96.38 598 GLU A O 1
ATOM 4891 N N . LYS A 1 599 ? 0.142 -3.538 40.823 1.00 94.50 599 LYS A N 1
ATOM 4892 C CA . LYS A 1 599 ? -1.258 -3.465 41.265 1.00 94.50 599 LYS A CA 1
ATOM 4893 C C . LYS A 1 599 ? -2.009 -4.765 40.952 1.00 94.50 599 LYS A C 1
ATOM 4895 O O . LYS A 1 599 ? -1.713 -5.386 39.925 1.00 94.50 599 LYS A O 1
ATOM 4900 N N . PRO A 1 600 ? -3.006 -5.151 41.770 1.00 93.75 600 PRO A N 1
ATOM 4901 C CA . PRO A 1 600 ? -3.959 -6.181 41.371 1.00 93.75 600 PRO A CA 1
ATOM 4902 C C . PRO A 1 600 ? -4.759 -5.697 40.153 1.00 93.75 600 PRO A C 1
ATOM 4904 O O . PRO A 1 600 ? -5.085 -4.514 40.051 1.00 93.75 600 PRO A O 1
ATOM 4907 N N . ILE A 1 601 ? -5.085 -6.609 39.237 1.00 93.06 601 ILE A N 1
ATOM 4908 C CA . ILE A 1 601 ? -5.934 -6.311 38.067 1.00 93.06 601 ILE A CA 1
ATOM 4909 C C . ILE A 1 601 ? -7.396 -6.725 38.266 1.00 93.06 601 ILE A C 1
ATOM 4911 O O . ILE A 1 601 ? -8.236 -6.385 37.438 1.00 93.06 601 ILE A O 1
ATOM 4915 N N . ARG A 1 602 ? -7.710 -7.405 39.375 1.00 90.19 602 ARG A N 1
ATOM 4916 C CA . ARG A 1 602 ? -9.061 -7.822 39.768 1.00 90.19 602 ARG A CA 1
ATOM 4917 C C . ARG A 1 602 ? -9.356 -7.416 41.204 1.00 90.19 602 ARG A C 1
ATOM 4919 O O . ARG A 1 602 ? -8.441 -7.336 42.018 1.00 90.19 602 ARG A O 1
ATOM 4926 N N . GLU A 1 603 ? -10.633 -7.222 41.519 1.00 84.94 603 GLU A N 1
ATOM 4927 C CA . GLU A 1 603 ? -11.080 -6.948 42.893 1.00 84.94 603 GLU A CA 1
ATOM 4928 C C . GLU A 1 603 ? -10.916 -8.170 43.808 1.00 84.94 603 GLU A C 1
ATOM 4930 O O . GLU A 1 603 ? -10.552 -8.030 44.974 1.00 84.94 603 GLU A O 1
ATOM 4935 N N . THR A 1 604 ? -11.151 -9.373 43.276 1.00 85.75 604 THR A N 1
ATOM 4936 C CA . THR A 1 604 ? -11.011 -10.640 44.003 1.00 85.75 604 THR A CA 1
ATOM 4937 C C . THR A 1 604 ? -9.836 -11.448 43.466 1.00 85.75 604 THR A C 1
ATOM 4939 O O . THR A 1 604 ? -9.800 -11.778 42.277 1.00 85.75 604 THR A O 1
ATOM 4942 N N . GLU A 1 605 ? -8.907 -11.819 44.345 1.00 89.19 605 GLU A N 1
ATOM 4943 C CA . GLU A 1 605 ? -7.846 -12.773 44.018 1.00 89.19 605 GLU A CA 1
ATOM 4944 C C . GLU A 1 605 ? -8.372 -14.213 44.011 1.00 89.19 605 GLU A C 1
ATOM 4946 O O . GLU A 1 605 ? -9.284 -14.566 44.759 1.00 89.19 605 GLU A O 1
ATOM 4951 N N . GLY A 1 606 ? -7.760 -15.066 43.191 1.00 92.56 606 GLY A N 1
ATOM 4952 C CA . GLY A 1 606 ? -8.072 -16.489 43.129 1.00 92.56 606 GLY A CA 1
ATOM 4953 C C . GLY A 1 606 ? -8.349 -16.996 41.720 1.00 92.56 606 GLY A C 1
ATOM 4954 O O . GLY A 1 606 ? -7.927 -16.407 40.720 1.00 92.56 606 GLY A O 1
ATOM 4955 N N . VAL A 1 607 ? -9.012 -18.153 41.666 1.00 93.94 607 VAL A N 1
ATOM 4956 C CA . VAL A 1 607 ? -9.330 -18.872 40.427 1.00 93.94 607 VAL A CA 1
ATOM 4957 C C . VAL A 1 607 ? -10.577 -18.289 39.769 1.00 93.94 607 VAL A C 1
ATOM 4959 O O . VAL A 1 607 ? -11.526 -17.904 40.448 1.00 93.94 607 VAL A O 1
ATOM 4962 N N . PHE A 1 608 ? -10.589 -18.246 38.439 1.00 94.38 608 PHE A N 1
ATOM 4963 C CA . PHE A 1 608 ? -11.730 -17.795 37.653 1.00 94.38 608 PHE A CA 1
ATOM 4964 C C . PHE A 1 608 ? -11.883 -18.545 36.336 1.00 94.38 608 PHE A C 1
ATOM 4966 O O . PHE A 1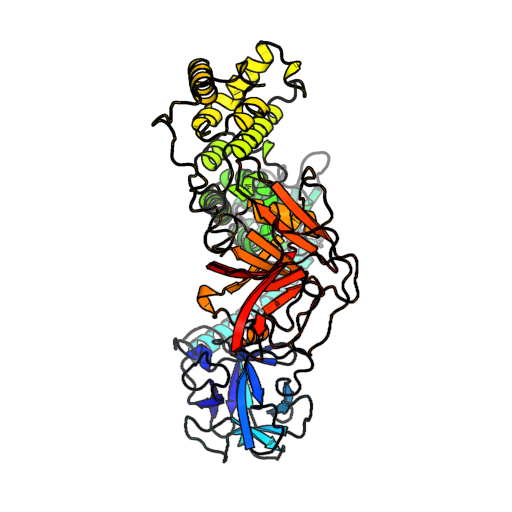 608 ? -10.977 -19.243 35.885 1.00 94.38 608 PHE A O 1
ATOM 4973 N N . SER A 1 609 ? -13.059 -18.387 35.732 1.00 93.88 609 SER A N 1
ATOM 4974 C CA . SER A 1 609 ? -13.403 -18.949 34.426 1.00 93.88 609 SER A CA 1
ATOM 4975 C C . SER A 1 609 ? -13.413 -17.864 33.352 1.00 93.88 609 SER A C 1
ATOM 4977 O O . SER A 1 609 ? -13.663 -16.693 33.649 1.00 93.88 609 SER A O 1
ATOM 4979 N N . ILE A 1 610 ? -13.154 -18.257 32.108 1.00 94.81 610 ILE A N 1
ATOM 4980 C CA . ILE A 1 610 ? -13.111 -17.366 30.943 1.00 94.81 610 ILE A CA 1
ATOM 4981 C C . ILE A 1 610 ? -14.073 -17.850 29.854 1.00 94.81 610 ILE A C 1
ATOM 4983 O O . ILE A 1 610 ? -14.334 -19.044 29.742 1.00 94.81 610 ILE A O 1
ATOM 4987 N N . GLU A 1 611 ? -14.591 -16.916 29.061 1.00 94.25 611 GLU A N 1
ATOM 4988 C CA . GLU A 1 611 ? -15.418 -17.183 27.873 1.00 94.25 611 GLU A CA 1
ATOM 4989 C C . GLU A 1 611 ? -14.580 -17.278 26.595 1.00 94.25 611 GLU A C 1
ATOM 4991 O O . GLU A 1 611 ? -14.898 -18.041 25.686 1.00 94.25 611 GLU A O 1
ATOM 4996 N N . GLU A 1 612 ? -13.512 -16.486 26.513 1.00 95.31 612 GLU A N 1
ATOM 4997 C CA . GLU A 1 612 ? -12.643 -16.417 25.343 1.00 95.31 612 GLU A CA 1
ATOM 4998 C C . GLU A 1 612 ? -11.235 -15.978 25.752 1.00 95.31 612 GLU A C 1
ATOM 5000 O O . GLU A 1 612 ? -11.056 -15.237 26.724 1.00 95.31 612 GLU A O 1
ATOM 5005 N N . CYS A 1 613 ? -10.242 -16.434 24.991 1.00 96.56 613 CYS A N 1
ATOM 5006 C CA . CYS A 1 613 ? -8.844 -16.046 25.125 1.00 96.56 613 CYS A CA 1
ATOM 5007 C C . CYS A 1 613 ? -8.270 -15.747 23.743 1.00 96.56 613 CYS A C 1
ATOM 5009 O O . CYS A 1 613 ? -8.375 -16.573 22.844 1.00 96.56 613 CYS A O 1
ATOM 5011 N N . GLU A 1 614 ? -7.611 -14.609 23.571 1.00 97.81 614 GLU A N 1
ATOM 5012 C CA . GLU A 1 614 ? -6.957 -14.224 22.324 1.00 97.81 614 GLU A CA 1
ATOM 5013 C C . GLU A 1 614 ? -5.526 -13.758 22.597 1.00 97.81 614 GLU A C 1
ATOM 5015 O O . GLU A 1 614 ? -5.269 -13.049 23.568 1.00 97.81 614 GLU A O 1
ATOM 5020 N N . VAL A 1 615 ? -4.581 -14.149 21.742 1.00 98.06 615 VAL A N 1
ATOM 5021 C CA . VAL A 1 615 ? -3.194 -13.667 21.795 1.00 98.06 615 VAL A CA 1
ATOM 5022 C C . VAL A 1 615 ? -2.851 -13.036 20.458 1.00 98.06 615 VAL A C 1
ATOM 5024 O O . VAL A 1 615 ? -2.962 -13.679 19.414 1.00 98.06 615 VAL A O 1
ATOM 5027 N N . PHE A 1 616 ? -2.411 -11.783 20.491 1.00 97.00 616 PHE A N 1
ATOM 5028 C CA . PHE A 1 616 ? -2.022 -11.008 19.316 1.00 97.00 616 PHE A CA 1
ATOM 5029 C C . PHE A 1 616 ? -0.520 -10.775 19.310 1.00 97.00 616 PHE A C 1
ATOM 5031 O O . PHE A 1 616 ? 0.059 -10.496 20.355 1.00 97.00 616 PHE A O 1
ATOM 5038 N N . ARG A 1 617 ? 0.105 -10.814 18.134 1.00 95.25 617 ARG A N 1
ATOM 5039 C CA . ARG A 1 617 ? 1.432 -10.242 17.904 1.00 95.25 617 ARG A CA 1
ATOM 5040 C C . ARG A 1 617 ? 1.288 -8.781 17.503 1.00 95.25 617 ARG A C 1
ATOM 5042 O O . ARG A 1 617 ? 0.530 -8.464 16.592 1.00 95.25 617 ARG A O 1
ATOM 5049 N N . VAL A 1 618 ? 2.047 -7.919 18.158 1.00 90.62 618 VAL A N 1
ATOM 5050 C CA . VAL A 1 618 ? 2.081 -6.479 17.925 1.00 90.62 618 VAL A CA 1
ATOM 5051 C C . VAL A 1 618 ? 3.244 -6.154 16.990 1.00 90.62 618 VAL A C 1
ATOM 5053 O O . VAL A 1 618 ? 4.392 -6.502 17.267 1.00 90.62 618 VAL A O 1
ATOM 5056 N N . ILE A 1 619 ? 2.950 -5.495 15.870 1.00 84.19 619 ILE A N 1
ATOM 5057 C CA . ILE A 1 619 ? 3.926 -5.083 14.853 1.00 84.19 619 ILE A CA 1
ATOM 5058 C C . ILE A 1 619 ? 3.856 -3.561 14.708 1.00 84.19 619 ILE A C 1
ATOM 5060 O O . ILE A 1 619 ? 2.776 -2.995 14.561 1.00 84.19 619 ILE A O 1
ATOM 5064 N N . LEU A 1 620 ? 5.006 -2.890 14.753 1.00 73.56 620 LEU A N 1
ATOM 5065 C CA . LEU A 1 620 ? 5.108 -1.455 14.478 1.00 73.56 620 LEU A CA 1
ATOM 5066 C C . LEU A 1 620 ? 5.072 -1.222 12.965 1.00 73.56 620 LEU A C 1
ATOM 5068 O O . LEU A 1 620 ? 5.913 -1.769 12.250 1.00 73.56 620 LEU A O 1
ATOM 5072 N N . LYS A 1 621 ? 4.125 -0.409 12.487 1.00 62.19 621 LYS A N 1
ATOM 5073 C CA . LYS A 1 621 ? 4.138 0.122 11.120 1.00 62.19 621 LYS A CA 1
ATOM 5074 C C . LYS A 1 621 ? 4.865 1.465 11.118 1.00 62.19 621 LYS A C 1
ATOM 5076 O O . LYS A 1 621 ? 4.548 2.331 11.936 1.00 62.19 621 LYS A O 1
ATOM 5081 N N . TYR A 1 622 ? 5.855 1.577 10.239 1.00 44.19 622 TYR A N 1
ATOM 5082 C CA . TYR A 1 622 ? 6.618 2.799 9.989 1.00 44.19 622 TYR A CA 1
ATOM 5083 C C . TYR A 1 622 ? 6.006 3.591 8.846 1.00 44.19 622 TYR A C 1
ATOM 5085 O O . TYR A 1 622 ? 5.500 2.935 7.904 1.00 44.19 622 TYR A O 1
#